Protein AF-0000000066162090 (afdb_homodimer)

Secondary structure (DSSP, 8-state):
--EEEEEEEE-EESS--SS-PSSEEEEE-TT--EEEE---TTHHHHHHHTT--GGG-SEEE---S-HHHHTTHHHHHHHHHHTT---EEE--GGGHHHHHTTT-EEESEEEETTEEEEEEE-B-SS--EEEEEEEE--PPB-GGGSTT--HHHHHHHHTT--EEETTEEE-HHHHB-TT--SEEEEEE--S-B--HHHHHHH---SEEEEE--B-SSS-HHHHHHTT--BHHHHHHHHHHTT-SEEEEE-EETTSSSSHHHHHHHHT--SSPEEE-PPTT-EEEEE-/--EEEEEEEE-EESS--SS-PSSEEEEE-TT--EEEE---TTHHHHHHHTT--GGG-SEEE---S-HHHHTTHHHHHHHHHHTT---EEE--GGGHHHHHTTT-EEESEEEETTEEEEEEE-B-SS--EEEEEEEE--PPB-GGGSTT--HHHHHHHHTT--EEETTEEE-HHHHB-TT--SEEEEEE--S-B--HHHHHHH---SEEEEE--B-SSS-HHHHHHTT--BHHHHHHHHHHTT-SEEEEE-EETTSSSSHHHHHHHHT--SSPEEE-PPTT-EEEEE-

Structure (mmCIF, N/CA/C/O backbone):
data_AF-0000000066162090-model_v1
#
loop_
_entity.id
_entity.type
_entity.pdbx_description
1 polymer 'Ribonuclease Z'
#
loop_
_atom_site.group_PDB
_atom_site.id
_atom_site.type_symbol
_atom_site.label_atom_id
_atom_site.label_alt_id
_atom_site.label_comp_id
_atom_site.label_asym_id
_atom_site.label_entity_id
_atom_site.label_seq_id
_atom_site.pdbx_PDB_ins_code
_atom_site.Cartn_x
_atom_site.Cartn_y
_atom_site.Cartn_z
_atom_site.occupancy
_atom_site.B_iso_or_equiv
_atom_site.auth_seq_id
_atom_site.auth_comp_id
_atom_site.auth_asym_id
_atom_site.auth_atom_id
_atom_site.pdbx_PDB_model_num
ATOM 1 N N . MET A 1 1 ? -6.051 -25.141 -25.906 1 75.25 1 MET A N 1
ATOM 2 C CA . MET A 1 1 ? -5.031 -25.297 -24.875 1 75.25 1 MET A CA 1
ATOM 3 C C . MET A 1 1 ? -5.281 -24.328 -23.719 1 75.25 1 MET A C 1
ATOM 5 O O . MET A 1 1 ? -5.699 -23.188 -23.953 1 75.25 1 MET A O 1
ATOM 9 N N . PRO A 1 2 ? -5.156 -24.844 -22.453 1 90.06 2 PRO A N 1
ATOM 10 C CA . PRO A 1 2 ? -5.477 -23.984 -21.312 1 90.06 2 PRO A CA 1
ATOM 11 C C . PRO A 1 2 ? -4.52 -22.797 -21.172 1 90.06 2 PRO A C 1
ATOM 13 O O . PRO A 1 2 ? -3.326 -22.938 -21.453 1 90.06 2 PRO A O 1
ATOM 16 N N . ILE A 1 3 ? -5.066 -21.641 -20.984 1 94.44 3 ILE A N 1
ATOM 17 C CA . ILE A 1 3 ? -4.266 -20.438 -20.844 1 94.44 3 ILE A CA 1
ATOM 18 C C . ILE A 1 3 ? -4.371 -19.906 -19.406 1 94.44 3 ILE A C 1
ATOM 20 O O . ILE A 1 3 ? -5.457 -19.891 -18.828 1 94.44 3 ILE A O 1
ATOM 24 N N . VAL A 1 4 ? -3.244 -19.562 -18.891 1 97.75 4 VAL A N 1
ATOM 25 C CA . VAL A 1 4 ? -3.186 -18.891 -17.594 1 97.75 4 VAL A CA 1
ATOM 26 C C . VAL A 1 4 ? -2.785 -17.438 -17.766 1 97.75 4 VAL A C 1
ATOM 28 O O . VAL A 1 4 ? -1.873 -17.125 -18.547 1 97.75 4 VAL A O 1
ATOM 31 N N . LYS A 1 5 ? -3.555 -16.578 -17.141 1 98.56 5 LYS A N 1
ATOM 32 C CA . LYS A 1 5 ? -3.24 -15.148 -17.141 1 98.56 5 LYS A CA 1
ATOM 33 C C . LYS A 1 5 ? -2.471 -14.758 -15.883 1 98.56 5 LYS A C 1
ATOM 35 O O . LYS A 1 5 ? -2.91 -15.031 -14.766 1 98.56 5 LYS A O 1
ATOM 40 N N . LEU A 1 6 ? -1.323 -14.172 -16.078 1 98.75 6 LEU A N 1
ATOM 41 C CA . LEU A 1 6 ? -0.523 -13.617 -14.992 1 98.75 6 LEU A CA 1
ATOM 42 C C . LEU A 1 6 ? -0.401 -12.109 -15.117 1 98.75 6 LEU A C 1
ATOM 44 O O . LEU A 1 6 ? -0.06 -11.594 -16.188 1 98.75 6 LEU A O 1
ATOM 48 N N . VAL A 1 7 ? -0.726 -11.414 -14.086 1 98.88 7 VAL A N 1
ATOM 49 C CA . VAL A 1 7 ? -0.478 -9.977 -14.031 1 98.88 7 VAL A CA 1
ATOM 50 C C . VAL A 1 7 ? 0.531 -9.672 -12.922 1 98.88 7 VAL A C 1
ATOM 52 O O . VAL A 1 7 ? 0.305 -10.008 -11.758 1 98.88 7 VAL A O 1
ATOM 55 N N . ILE A 1 8 ? 1.612 -9.023 -13.328 1 98.88 8 ILE A N 1
ATOM 56 C CA . ILE A 1 8 ? 2.654 -8.68 -12.375 1 98.88 8 ILE A CA 1
ATOM 57 C C . ILE A 1 8 ? 2.291 -7.371 -11.672 1 98.88 8 ILE A C 1
ATOM 59 O O . ILE A 1 8 ? 2.496 -6.285 -12.219 1 98.88 8 ILE A O 1
ATOM 63 N N . LEU A 1 9 ? 1.844 -7.477 -10.445 1 98.75 9 LEU A N 1
ATOM 64 C CA . LEU A 1 9 ? 1.397 -6.301 -9.711 1 98.75 9 LEU A CA 1
ATOM 65 C C . LEU A 1 9 ? 2.572 -5.609 -9.023 1 98.75 9 LEU A C 1
ATOM 67 O O . LEU A 1 9 ? 2.539 -4.398 -8.797 1 98.75 9 LEU A O 1
ATOM 71 N N 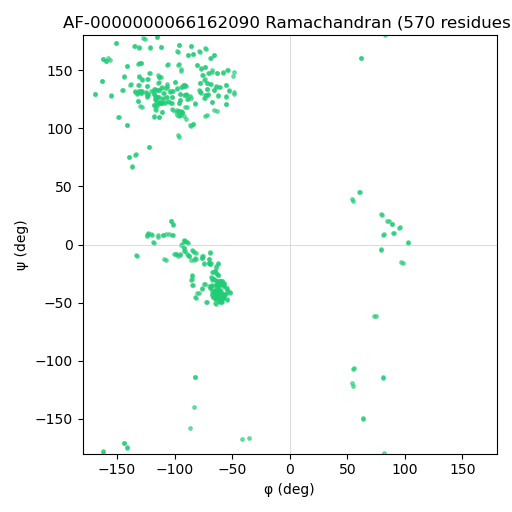. GLY A 1 10 ? 3.51 -6.348 -8.672 1 98.62 10 GLY A N 1
ATOM 72 C CA . GLY A 1 10 ? 4.758 -5.875 -8.094 1 98.62 10 GLY A CA 1
ATOM 73 C C . GLY A 1 10 ? 5.914 -6.832 -8.305 1 98.62 10 GLY A C 1
ATOM 74 O O . GLY A 1 10 ? 5.816 -8.016 -7.98 1 98.62 10 GLY A O 1
ATOM 75 N N . SER A 1 11 ? 7.02 -6.328 -8.82 1 98.44 11 SER A N 1
ATOM 76 C CA . SER A 1 11 ? 8.141 -7.184 -9.195 1 98.44 11 SER A CA 1
ATOM 77 C C . SER A 1 11 ? 9.391 -6.836 -8.398 1 98.44 11 SER A C 1
ATOM 79 O O . SER A 1 11 ? 10.461 -7.391 -8.641 1 98.44 11 SER A O 1
ATOM 81 N N . GLY A 1 12 ? 9.25 -5.859 -7.48 1 97.56 12 GLY A N 1
ATOM 82 C CA . GLY A 1 12 ? 10.383 -5.441 -6.68 1 97.56 12 GLY A CA 1
ATOM 83 C C . GLY A 1 12 ? 10.547 -6.246 -5.406 1 97.56 12 GLY A C 1
ATOM 84 O O . GLY A 1 12 ? 9.617 -6.93 -4.973 1 97.56 12 GLY A O 1
ATOM 85 N N . GLY A 1 13 ? 11.734 -6.137 -4.844 1 96.19 13 GLY A N 1
ATOM 86 C CA . GLY A 1 13 ? 11.984 -6.828 -3.59 1 96.19 13 GLY A CA 1
ATOM 87 C C . GLY A 1 13 ? 12.555 -5.926 -2.512 1 96.19 13 GLY A C 1
ATOM 88 O O . GLY A 1 13 ? 13.328 -5.012 -2.805 1 96.19 13 GLY A O 1
ATOM 89 N N . ALA A 1 14 ? 12.156 -6.105 -1.326 1 92.5 14 ALA A N 1
ATOM 90 C CA . A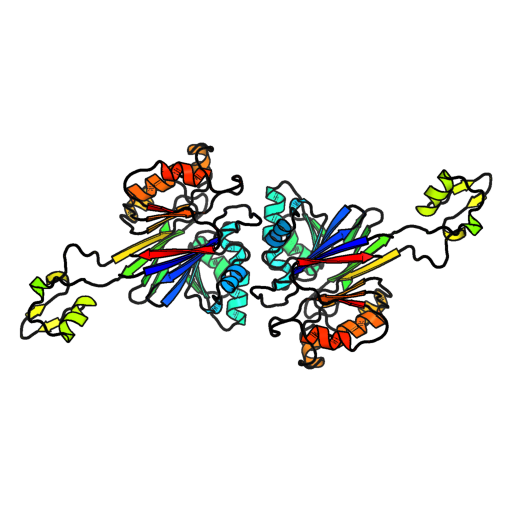LA A 1 14 ? 12.719 -5.562 -0.092 1 92.5 14 ALA A CA 1
ATOM 91 C C . ALA A 1 14 ? 12.375 -4.082 0.06 1 92.5 14 ALA A C 1
ATOM 93 O O . ALA A 1 14 ? 11.656 -3.697 0.981 1 92.5 14 ALA A O 1
ATOM 94 N N . VAL A 1 15 ? 12.836 -3.281 -0.876 1 93.25 15 VAL A N 1
ATOM 95 C CA . VAL A 1 15 ? 12.648 -1.836 -0.805 1 93.25 15 VAL A CA 1
ATOM 96 C C . VAL A 1 15 ? 11.797 -1.365 -1.981 1 93.25 15 VAL A C 1
ATOM 98 O O . VAL A 1 15 ? 12.109 -1.662 -3.139 1 93.25 15 VAL A O 1
ATOM 101 N N . PRO A 1 16 ? 10.758 -0.637 -1.649 1 94.12 16 PRO A N 1
ATOM 102 C CA . PRO A 1 16 ? 9.891 -0.168 -2.732 1 94.12 16 PRO A CA 1
ATOM 103 C C . PRO A 1 16 ? 10.523 0.958 -3.549 1 94.12 16 PRO A C 1
ATOM 105 O O . PRO A 1 16 ? 11.383 1.684 -3.043 1 94.12 16 PRO A O 1
ATOM 108 N N . LYS A 1 17 ? 10.117 1.048 -4.777 1 94.38 17 LYS A N 1
ATOM 109 C CA . LYS A 1 17 ? 10.414 2.16 -5.676 1 94.38 17 LYS A CA 1
ATOM 110 C C . LYS A 1 17 ? 9.133 2.818 -6.176 1 94.38 17 LYS A C 1
ATOM 112 O O . LYS A 1 17 ? 8.039 2.262 -6.023 1 94.38 17 LYS A O 1
ATOM 117 N N . ALA A 1 18 ? 9.273 3.93 -6.801 1 92.75 18 ALA A N 1
ATOM 118 C CA . ALA A 1 18 ? 8.125 4.676 -7.305 1 92.75 18 ALA A CA 1
ATOM 119 C C . ALA A 1 18 ? 7.398 3.893 -8.398 1 92.75 18 ALA A C 1
ATOM 121 O O . ALA A 1 18 ? 6.176 3.984 -8.531 1 92.75 18 ALA A O 1
ATOM 122 N N . ASP A 1 19 ? 8.133 3.115 -9.109 1 93.56 19 ASP A N 1
ATOM 123 C CA . ASP A 1 19 ? 7.547 2.461 -10.273 1 93.56 19 ASP A CA 1
ATOM 124 C C . ASP A 1 19 ? 7.684 0.943 -10.18 1 93.56 19 ASP A C 1
ATOM 126 O O . ASP A 1 19 ? 7.449 0.23 -11.156 1 93.56 19 ASP A O 1
ATOM 130 N N . ARG A 1 20 ? 8.078 0.425 -9.109 1 96.69 20 ARG A N 1
ATOM 131 C CA . ARG A 1 20 ? 8.258 -1.004 -8.875 1 96.69 20 ARG A CA 1
ATOM 132 C C . ARG A 1 20 ? 7.812 -1.386 -7.465 1 96.69 20 ARG A C 1
ATOM 134 O O . ARG A 1 20 ? 8.555 -1.206 -6.5 1 96.69 20 ARG A O 1
ATOM 141 N N . MET A 1 21 ? 6.699 -1.941 -7.375 1 97.69 21 MET A N 1
ATOM 142 C CA . MET A 1 21 ? 6.086 -2.244 -6.082 1 97.69 21 MET A CA 1
ATOM 143 C C . MET A 1 21 ? 6.574 -3.59 -5.555 1 97.69 21 MET A C 1
ATOM 145 O O . MET A 1 21 ? 7.32 -4.297 -6.234 1 97.69 21 MET A O 1
ATOM 149 N N . LEU A 1 22 ? 6.25 -3.85 -4.379 1 98.19 22 LEU A N 1
ATOM 150 C CA . LEU A 1 22 ? 6.684 -5.059 -3.689 1 98.19 22 LEU A CA 1
ATOM 151 C C . LEU A 1 22 ? 5.949 -6.285 -4.223 1 98.19 22 LEU A C 1
ATOM 153 O O . LEU A 1 22 ? 4.992 -6.156 -4.988 1 98.19 22 LEU A O 1
ATOM 157 N N . PRO A 1 23 ? 6.379 -7.438 -3.877 1 98.69 23 PRO A N 1
ATOM 158 C CA . PRO A 1 23 ? 5.973 -8.656 -4.586 1 98.69 23 PRO A CA 1
ATOM 159 C C . PRO A 1 23 ? 4.469 -8.914 -4.504 1 98.69 23 PRO A C 1
ATOM 161 O O . PRO A 1 23 ? 3.904 -8.945 -3.406 1 98.69 23 PRO A O 1
ATOM 164 N N . ALA A 1 24 ? 3.893 -9.117 -5.625 1 98.88 24 ALA A N 1
ATOM 165 C CA . ALA A 1 24 ? 2.508 -9.547 -5.793 1 98.88 24 ALA A CA 1
ATOM 166 C C . ALA A 1 24 ? 2.225 -9.945 -7.238 1 98.88 24 ALA A C 1
ATOM 168 O O . ALA A 1 24 ? 2.492 -9.172 -8.164 1 98.88 24 ALA A O 1
ATOM 169 N N . ILE A 1 25 ? 1.651 -11.117 -7.488 1 98.94 25 ILE A N 1
ATOM 170 C CA . ILE A 1 25 ? 1.291 -11.586 -8.82 1 98.94 25 ILE A CA 1
ATOM 171 C C . ILE A 1 25 ? -0.144 -12.109 -8.812 1 98.94 25 ILE A C 1
ATOM 173 O O . ILE A 1 25 ? -0.498 -12.953 -7.988 1 98.94 25 ILE A O 1
ATOM 177 N N . TYR A 1 26 ? -0.945 -11.57 -9.641 1 98.94 26 TYR A N 1
ATOM 178 C CA . TYR A 1 26 ? -2.312 -12.039 -9.82 1 98.94 26 TYR A CA 1
ATOM 179 C C . TYR A 1 26 ? -2.377 -13.133 -10.883 1 98.94 26 TYR A C 1
ATOM 181 O O . TYR A 1 26 ? -1.859 -12.969 -11.992 1 98.94 26 TYR A O 1
ATOM 189 N N . LEU A 1 27 ? -2.918 -14.266 -10.547 1 98.88 27 LEU A N 1
ATOM 190 C CA . LEU A 1 27 ? -3.076 -15.406 -11.453 1 98.88 27 LEU A CA 1
ATOM 191 C C . LEU A 1 27 ? -4.551 -15.742 -11.648 1 98.88 27 LEU A C 1
ATOM 193 O O . LEU A 1 27 ? -5.301 -15.859 -10.672 1 98.88 27 LEU A O 1
ATOM 197 N N . GLU A 1 28 ? -4.93 -15.852 -12.82 1 98.56 28 GLU A N 1
ATOM 198 C CA . GLU A 1 28 ? -6.27 -16.281 -13.211 1 98.56 28 GLU A CA 1
ATOM 199 C C . GLU A 1 28 ? -6.211 -17.422 -14.227 1 98.56 28 GLU A C 1
ATOM 201 O O . GLU A 1 28 ? -5.461 -17.344 -15.203 1 98.56 28 GLU A O 1
ATOM 206 N N . ASP A 1 29 ? -6.977 -18.438 -13.969 1 97.81 29 ASP A N 1
ATOM 207 C CA . ASP A 1 29 ? -6.945 -19.547 -14.914 1 97.81 29 ASP A CA 1
ATOM 208 C C . ASP A 1 29 ? -8.297 -19.719 -15.609 1 97.81 29 ASP A C 1
ATOM 210 O O . ASP A 1 29 ? -9.219 -18.938 -15.375 1 97.81 29 ASP A O 1
ATOM 214 N N . TRP A 1 30 ? -8.375 -20.688 -16.531 1 95.31 30 TRP A N 1
ATOM 215 C CA . TRP A 1 30 ? -9.555 -20.891 -17.359 1 95.31 30 TRP A CA 1
ATOM 216 C C . TRP A 1 30 ? -10.672 -21.562 -16.562 1 95.31 30 TRP A C 1
ATOM 218 O O . TRP A 1 30 ? -11.82 -21.609 -17.016 1 95.31 30 TRP A O 1
ATOM 228 N N . LEU A 1 31 ? -10.352 -22.047 -15.414 1 95.5 31 LEU A N 1
ATOM 229 C CA . LEU A 1 31 ? -11.336 -22.703 -14.57 1 95.5 31 LEU A CA 1
ATOM 230 C C . LEU A 1 31 ? -12.031 -21.703 -13.656 1 95.5 31 LEU A C 1
ATOM 232 O O . LEU A 1 31 ? -12.945 -22.062 -12.914 1 95.5 31 LEU A O 1
ATOM 236 N N . GLY A 1 32 ? -11.539 -20.422 -13.617 1 95.75 32 GLY A N 1
ATOM 237 C CA . GLY A 1 32 ? -12.172 -19.375 -12.828 1 95.75 32 GLY A CA 1
ATOM 238 C C . GLY A 1 32 ? -11.453 -19.078 -11.531 1 95.75 32 GLY A C 1
ATOM 239 O O . GLY A 1 32 ? -11.898 -18.25 -10.742 1 95.75 32 GLY A O 1
ATOM 240 N N . HIS A 1 33 ? -10.359 -19.766 -11.281 1 97.31 33 HIS A N 1
ATOM 241 C CA . HIS A 1 33 ? -9.594 -19.469 -10.078 1 97.31 33 HIS A CA 1
ATOM 242 C C . HIS A 1 33 ? -8.875 -18.141 -10.188 1 97.31 33 HIS A C 1
ATOM 244 O O . HIS A 1 33 ? -8.305 -17.828 -11.242 1 97.31 33 HIS A O 1
ATOM 250 N N . ARG A 1 34 ? -8.969 -17.375 -9.164 1 98.06 34 ARG A N 1
ATOM 251 C CA . ARG A 1 34 ? -8.242 -16.125 -9 1 98.06 34 ARG A CA 1
ATOM 252 C C . ARG A 1 34 ? -7.32 -16.188 -7.789 1 98.06 34 ARG A C 1
ATOM 254 O O . ARG A 1 34 ? -7.785 -16.156 -6.648 1 98.06 34 ARG A O 1
ATOM 261 N N . VAL A 1 35 ? -6.043 -16.219 -8.062 1 98.81 35 VAL A N 1
ATOM 262 C CA . VAL A 1 35 ? -5.062 -16.438 -7.004 1 98.81 35 VAL A CA 1
ATOM 263 C C . VAL A 1 35 ? -4.109 -15.25 -6.93 1 98.81 35 VAL A C 1
ATOM 265 O O . VAL A 1 35 ? -3.652 -14.75 -7.957 1 98.81 35 VAL A O 1
ATOM 268 N N . LEU A 1 36 ? -3.912 -14.797 -5.762 1 98.94 36 LEU A N 1
ATOM 269 C CA . LEU A 1 36 ? -2.867 -13.805 -5.531 1 98.94 36 LEU A CA 1
ATOM 270 C C . LEU A 1 36 ? -1.639 -14.445 -4.895 1 98.94 36 LEU A C 1
ATOM 272 O O . LEU A 1 36 ? -1.743 -15.094 -3.852 1 98.94 36 LEU A O 1
ATOM 276 N N . LEU A 1 37 ? -0.521 -14.32 -5.57 1 98.94 37 LEU A N 1
ATOM 277 C CA . LEU A 1 37 ? 0.75 -14.812 -5.051 1 98.94 37 LEU A CA 1
ATOM 278 C C . LEU A 1 37 ? 1.516 -13.703 -4.34 1 98.94 37 LEU A C 1
ATOM 280 O O . LEU A 1 37 ? 1.972 -12.75 -4.98 1 98.94 37 LEU A O 1
ATOM 284 N N . ASP A 1 38 ? 1.647 -13.812 -3.018 1 98.88 38 ASP A N 1
ATOM 285 C CA . ASP A 1 38 ? 2.184 -12.805 -2.104 1 98.88 38 ASP A CA 1
ATOM 286 C C . ASP A 1 38 ? 1.334 -11.539 -2.121 1 98.88 38 ASP A C 1
ATOM 288 O O . ASP A 1 38 ? 0.506 -11.352 -3.016 1 98.88 38 ASP A O 1
ATOM 292 N N . ALA A 1 39 ? 1.501 -10.797 -1.083 1 98.56 39 ALA A N 1
ATOM 293 C CA . ALA A 1 39 ? 0.696 -9.594 -0.876 1 98.56 39 ALA A CA 1
ATOM 294 C C . ALA A 1 39 ? 1.547 -8.453 -0.329 1 98.56 39 ALA A C 1
ATOM 296 O O . ALA A 1 39 ? 1.417 -8.078 0.839 1 98.56 39 ALA A O 1
ATOM 297 N N . GLY A 1 40 ? 2.322 -7.895 -1.215 1 98.31 40 GLY A N 1
ATOM 298 C CA . GLY A 1 40 ? 3.092 -6.727 -0.813 1 98.31 40 GLY A CA 1
ATOM 299 C C . GLY A 1 40 ? 2.227 -5.527 -0.479 1 98.31 40 GLY A C 1
ATOM 300 O O . GLY A 1 40 ? 1.061 -5.465 -0.876 1 98.31 40 GLY A O 1
ATOM 301 N N . GLU A 1 41 ? 2.793 -4.625 0.181 1 97.94 41 GLU A N 1
ATOM 302 C CA . GLU A 1 41 ? 2.078 -3.432 0.624 1 97.94 41 GLU A CA 1
ATOM 303 C C . GLU A 1 41 ? 1.372 -2.746 -0.542 1 97.94 41 GLU A C 1
ATOM 305 O O . GLU A 1 41 ? 1.969 -2.539 -1.602 1 97.94 41 GLU A O 1
ATOM 310 N N . GLY A 1 42 ? 0.047 -2.385 -0.328 1 97.31 42 GLY A N 1
ATOM 311 C CA . GLY A 1 42 ? -0.692 -1.616 -1.316 1 97.31 42 GLY A CA 1
ATOM 312 C C . GLY A 1 42 ? -1.242 -2.467 -2.445 1 97.31 42 GLY A C 1
ATOM 313 O O . GLY A 1 42 ? -1.784 -1.941 -3.42 1 97.31 42 GLY A O 1
ATOM 314 N N . VAL A 1 43 ? -1.15 -3.758 -2.322 1 98.06 43 VAL A N 1
ATOM 315 C CA . VAL A 1 43 ? -1.501 -4.648 -3.424 1 98.06 43 VAL A CA 1
ATOM 316 C C . VAL A 1 43 ? -2.984 -4.5 -3.754 1 98.06 43 VAL A C 1
ATOM 318 O O . VAL A 1 43 ? -3.391 -4.676 -4.906 1 98.06 43 VAL A O 1
ATOM 321 N N . GLN A 1 44 ? -3.799 -4.195 -2.777 1 97.69 44 GLN A N 1
ATOM 322 C CA . GLN A 1 44 ? -5.227 -4.094 -3.062 1 97.69 44 GLN A CA 1
ATOM 323 C C . GLN A 1 44 ? -5.512 -2.973 -4.055 1 97.69 44 GLN A C 1
ATOM 325 O O . GLN A 1 44 ? -6.422 -3.082 -4.879 1 97.69 44 GLN A O 1
ATOM 330 N N . TYR A 1 45 ? -4.738 -1.871 -4 1 97.25 45 TYR A N 1
ATOM 331 C CA . TYR A 1 45 ? -4.906 -0.813 -4.992 1 97.25 45 TYR A CA 1
ATOM 332 C C . TYR A 1 45 ? -4.578 -1.32 -6.391 1 97.25 45 TYR A C 1
ATOM 334 O O . TYR A 1 45 ? -5.273 -0.993 -7.355 1 97.25 45 TYR A O 1
ATOM 342 N N . ARG A 1 46 ? -3.475 -2.141 -6.477 1 97.69 46 ARG A N 1
ATOM 343 C CA . ARG A 1 46 ? -3.061 -2.699 -7.762 1 97.69 46 ARG A CA 1
ATOM 344 C C . ARG A 1 46 ? -4.145 -3.607 -8.336 1 97.69 46 ARG A C 1
ATOM 346 O O . ARG A 1 46 ? -4.406 -3.58 -9.539 1 97.69 46 ARG A O 1
ATOM 353 N N . LEU A 1 47 ? -4.742 -4.391 -7.48 1 98.44 47 LEU A N 1
ATOM 354 C CA . LEU A 1 47 ? -5.852 -5.238 -7.902 1 98.44 47 LEU A CA 1
ATOM 355 C C . LEU A 1 47 ? -6.996 -4.395 -8.461 1 98.44 47 LEU A C 1
ATOM 357 O O . LEU A 1 47 ? -7.496 -4.668 -9.555 1 98.44 47 LEU A O 1
ATOM 361 N N . LEU A 1 48 ? -7.371 -3.389 -7.742 1 97.5 48 LEU A N 1
ATOM 362 C CA . LEU A 1 48 ? -8.469 -2.529 -8.156 1 97.5 48 LEU A CA 1
ATOM 363 C C . LEU A 1 48 ? -8.148 -1.837 -9.477 1 97.5 48 LEU A C 1
ATOM 365 O O . LEU A 1 48 ? -9.031 -1.658 -10.32 1 97.5 48 LEU A O 1
ATOM 369 N N . GLN A 1 49 ? -6.934 -1.476 -9.633 1 97.5 49 GLN A N 1
ATOM 370 C CA . GLN A 1 49 ? -6.5 -0.751 -10.82 1 97.5 49 GLN A CA 1
ATOM 371 C C . GLN A 1 49 ? -6.594 -1.631 -12.062 1 97.5 49 GLN A C 1
ATOM 373 O O . GLN A 1 49 ? -6.723 -1.123 -13.18 1 97.5 49 GLN A O 1
ATOM 378 N N . ILE A 1 50 ? -6.555 -2.953 -11.906 1 97.94 50 ILE A N 1
ATOM 379 C CA . ILE A 1 50 ? -6.715 -3.836 -13.055 1 97.94 50 ILE A CA 1
ATOM 380 C C . ILE A 1 50 ? -8.133 -4.398 -13.078 1 97.94 50 ILE A C 1
ATOM 382 O O . ILE A 1 50 ? -8.406 -5.375 -13.781 1 97.94 50 ILE A O 1
ATOM 386 N N . GLY A 1 51 ? -8.961 -3.906 -12.242 1 97.31 51 GLY A N 1
ATOM 387 C CA . GLY A 1 51 ? -10.383 -4.23 -12.281 1 97.31 51 GLY A CA 1
ATOM 388 C C . GLY A 1 51 ? -10.734 -5.465 -11.469 1 97.31 51 GLY A C 1
ATOM 389 O O . GLY A 1 51 ? -11.758 -6.098 -11.711 1 97.31 51 GLY A O 1
ATOM 390 N N . ILE A 1 52 ? -9.891 -5.867 -10.594 1 97.62 52 ILE A N 1
ATOM 391 C CA . ILE A 1 52 ? -10.133 -7.055 -9.781 1 97.62 52 ILE A CA 1
ATOM 392 C C . ILE A 1 52 ? -10.508 -6.645 -8.359 1 97.62 52 ILE A C 1
ATOM 394 O O . ILE A 1 52 ? -9.75 -5.945 -7.688 1 97.62 52 ILE A O 1
ATOM 398 N N . SER A 1 53 ? -11.625 -7.059 -7.891 1 96.25 53 SER A N 1
ATOM 399 C CA . SER A 1 53 ? -12.039 -6.82 -6.512 1 96.25 53 SER A CA 1
ATOM 400 C C . SER A 1 53 ? -11.344 -7.773 -5.551 1 96.25 53 SER A C 1
ATOM 402 O O . SER A 1 53 ? -11.219 -8.969 -5.828 1 96.25 53 SER A O 1
ATOM 404 N N . PRO A 1 54 ? -10.938 -7.254 -4.438 1 95.69 54 PRO A N 1
ATOM 405 C CA . PRO A 1 54 ? -10.328 -8.133 -3.434 1 95.69 54 PRO A CA 1
ATOM 406 C C . PRO A 1 54 ? -11.25 -9.281 -3.025 1 95.69 54 PRO A C 1
ATOM 408 O O . PRO A 1 54 ? -10.773 -10.398 -2.783 1 95.69 54 PRO A O 1
ATOM 411 N N . SER A 1 55 ? -12.523 -9.055 -3.002 1 95.06 55 SER A N 1
ATOM 412 C CA . SER A 1 55 ? -13.484 -10.07 -2.555 1 95.06 55 SER A CA 1
ATOM 413 C C . SER A 1 55 ? -13.688 -11.141 -3.617 1 95.06 55 SER A C 1
ATOM 415 O O . SER A 1 55 ? -14.266 -12.195 -3.342 1 95.06 55 SER A O 1
ATOM 417 N N . SER A 1 56 ? -13.172 -10.938 -4.805 1 96.69 56 SER A N 1
ATOM 418 C CA . SER A 1 56 ? -13.367 -11.891 -5.895 1 96.69 56 SER A CA 1
ATOM 419 C C . SER A 1 56 ? -12.25 -12.922 -5.938 1 96.69 56 SER A C 1
ATOM 421 O O . SER A 1 56 ? -12.32 -13.891 -6.699 1 96.69 56 SER A O 1
ATOM 423 N N . LEU A 1 57 ? -11.234 -12.75 -5.102 1 97.38 57 LEU A N 1
ATOM 424 C CA . LEU A 1 57 ? -10.109 -13.68 -5.078 1 97.38 57 LEU A CA 1
ATOM 425 C C . LEU A 1 57 ? -10.539 -15.039 -4.535 1 97.38 57 LEU A C 1
ATOM 427 O O . LEU A 1 57 ? -11.305 -15.117 -3.57 1 97.38 57 LEU A O 1
ATOM 431 N N . THR A 1 58 ? -10.055 -16.094 -5.176 1 95.25 58 THR A N 1
ATOM 432 C CA . THR A 1 58 ? -10.242 -17.438 -4.648 1 95.25 58 THR A CA 1
ATOM 433 C C . THR A 1 58 ? -9.359 -17.672 -3.422 1 95.25 58 THR A C 1
ATOM 435 O O . THR A 1 58 ? -9.82 -18.219 -2.416 1 95.25 58 THR A O 1
ATOM 438 N N . LEU A 1 59 ? -8.156 -17.359 -3.543 1 96.5 59 LEU A N 1
ATOM 439 C CA . LEU A 1 59 ? -7.238 -17.516 -2.42 1 96.5 59 LEU A CA 1
ATOM 440 C C . LEU A 1 59 ? -6.027 -16.609 -2.578 1 96.5 59 LEU A C 1
ATOM 442 O O . LEU A 1 59 ? -5.785 -16.078 -3.662 1 96.5 59 LEU A O 1
ATOM 446 N N . ILE A 1 60 ? -5.359 -16.359 -1.523 1 98.44 60 ILE A N 1
ATOM 447 C CA . ILE A 1 60 ? -4.062 -15.68 -1.456 1 98.44 60 ILE A CA 1
ATOM 448 C C . ILE A 1 60 ? -3.004 -16.656 -0.949 1 98.44 60 ILE A C 1
ATOM 450 O O . ILE A 1 60 ? -3.209 -17.344 0.06 1 98.44 60 ILE A O 1
ATOM 454 N N . ALA A 1 61 ? -1.95 -16.781 -1.662 1 98.88 61 ALA A N 1
ATOM 455 C CA . ALA A 1 61 ? -0.851 -17.641 -1.229 1 98.88 61 ALA A CA 1
ATOM 456 C C . ALA A 1 61 ? 0.394 -16.828 -0.909 1 98.88 61 ALA A C 1
ATOM 458 O O . ALA A 1 61 ? 1.05 -16.297 -1.812 1 98.88 61 ALA A O 1
ATOM 459 N N . VAL A 1 62 ? 0.75 -16.734 0.354 1 98.69 62 VAL A N 1
ATOM 460 C CA . VAL A 1 62 ? 1.92 -15.961 0.757 1 98.69 62 VAL A CA 1
ATOM 461 C C . VAL A 1 62 ? 3.102 -16.891 0.999 1 98.69 62 VAL A C 1
ATOM 463 O O . VAL A 1 62 ? 2.938 -17.984 1.569 1 98.69 62 VAL A O 1
ATOM 466 N N . THR A 1 63 ? 4.234 -16.453 0.578 1 98.81 63 THR A N 1
ATOM 467 C CA . THR A 1 63 ? 5.395 -17.328 0.589 1 98.81 63 THR A CA 1
ATOM 468 C C . THR A 1 63 ? 6.031 -17.375 1.976 1 98.81 63 THR A C 1
ATOM 470 O O . THR A 1 63 ? 6.43 -18.438 2.449 1 98.81 63 THR A O 1
ATOM 473 N N . HIS A 1 64 ? 6.207 -16.203 2.588 1 98.56 64 HIS A N 1
ATOM 474 C CA . HIS A 1 64 ? 6.848 -16.141 3.896 1 98.56 64 HIS A CA 1
ATOM 475 C C . HIS A 1 64 ? 6.562 -14.82 4.594 1 98.56 64 HIS A C 1
ATOM 477 O O . HIS A 1 64 ? 5.855 -13.969 4.055 1 98.56 64 HIS A O 1
ATOM 483 N N . MET A 1 65 ? 7.109 -14.641 5.742 1 97.5 65 MET A N 1
ATOM 484 C CA . MET A 1 65 ? 6.625 -13.617 6.66 1 97.5 65 MET A CA 1
ATOM 485 C C . MET A 1 65 ? 7.379 -12.305 6.461 1 97.5 65 MET A C 1
ATOM 487 O O . MET A 1 65 ? 7.062 -11.297 7.094 1 97.5 65 MET A O 1
ATOM 491 N N . HIS A 1 66 ? 8.375 -12.227 5.578 1 97.56 66 HIS A N 1
ATOM 492 C CA . HIS A 1 66 ? 9.055 -10.953 5.383 1 97.56 66 HIS A CA 1
ATOM 493 C C . HIS A 1 66 ? 8.078 -9.867 4.953 1 97.56 66 HIS A C 1
ATOM 495 O O . HIS A 1 66 ? 7.152 -10.125 4.184 1 97.56 66 HIS A O 1
ATOM 501 N N . GLU A 1 67 ? 8.336 -8.703 5.332 1 96.5 67 GLU A N 1
ATOM 502 C CA . GLU A 1 67 ? 7.43 -7.562 5.254 1 96.5 67 GLU A CA 1
ATOM 503 C C . GLU A 1 67 ? 7.051 -7.254 3.809 1 96.5 67 GLU A C 1
ATOM 505 O O . GLU A 1 67 ? 5.898 -6.934 3.518 1 96.5 67 GLU A O 1
ATOM 510 N N . ASP A 1 68 ? 8 -7.328 2.918 1 97.5 68 ASP A N 1
ATOM 511 C CA . ASP A 1 68 ? 7.727 -6.957 1.535 1 97.5 68 ASP A CA 1
ATOM 512 C C . ASP A 1 68 ? 6.797 -7.973 0.869 1 97.5 68 ASP A C 1
ATOM 514 O O . ASP A 1 68 ? 6.266 -7.715 -0.213 1 97.5 68 ASP A O 1
ATOM 518 N N . HIS A 1 69 ? 6.5 -9.055 1.52 1 98.56 69 HIS A N 1
ATOM 519 C CA . HIS A 1 69 ? 5.621 -10.07 0.95 1 98.56 69 HIS A CA 1
ATOM 520 C C . HIS A 1 69 ? 4.262 -10.07 1.641 1 98.56 69 HIS A C 1
ATOM 522 O O . HIS A 1 69 ? 3.309 -10.672 1.141 1 98.56 69 HIS A O 1
ATOM 528 N N . ILE A 1 70 ? 4.121 -9.383 2.803 1 97.69 70 ILE A N 1
ATOM 529 C CA . ILE A 1 70 ? 2.92 -9.68 3.578 1 97.69 70 ILE A CA 1
ATOM 530 C C . ILE A 1 70 ? 2.256 -8.375 4.012 1 97.69 70 ILE A C 1
ATOM 532 O O . ILE A 1 70 ? 1.123 -8.375 4.5 1 97.69 70 ILE A O 1
ATOM 536 N N . LEU A 1 71 ? 2.828 -7.254 3.873 1 97.5 71 LEU A N 1
ATOM 537 C CA . LEU A 1 71 ? 2.338 -6.023 4.484 1 97.5 71 LEU A CA 1
ATOM 538 C C . LEU A 1 71 ? 1.046 -5.562 3.82 1 97.5 71 LEU A C 1
ATOM 540 O O . LEU A 1 71 ? 0.346 -4.695 4.348 1 97.5 71 LEU A O 1
ATOM 544 N N . GLY A 1 72 ? 0.745 -6.051 2.717 1 97.88 72 GLY A N 1
ATOM 545 C CA . GLY A 1 72 ? -0.521 -5.727 2.082 1 97.88 72 GLY A CA 1
ATOM 546 C C . GLY A 1 72 ? -1.656 -6.637 2.512 1 97.88 72 GLY A C 1
ATOM 547 O O . GLY A 1 72 ? -2.822 -6.371 2.209 1 97.88 72 GLY A O 1
ATOM 548 N N . LEU A 1 73 ? -1.376 -7.691 3.209 1 97.38 73 LEU A N 1
ATOM 549 C CA . LEU A 1 73 ? -2.346 -8.734 3.518 1 97.38 73 LEU A CA 1
ATOM 550 C C . LEU A 1 73 ? -3.436 -8.211 4.445 1 97.38 73 LEU A C 1
ATOM 552 O O . LEU A 1 73 ? -4.625 -8.406 4.188 1 97.38 73 LEU A O 1
ATOM 556 N N . PRO A 1 74 ? -3.115 -7.449 5.555 1 96 74 PRO A N 1
ATOM 557 C CA . PRO A 1 74 ? -4.18 -6.988 6.449 1 96 74 PRO A CA 1
ATOM 558 C C . PRO A 1 74 ? -5.215 -6.121 5.734 1 96 74 PRO A C 1
ATOM 560 O O . PRO A 1 74 ? -6.418 -6.328 5.898 1 96 74 PRO A O 1
ATOM 563 N N . GLY A 1 75 ? -4.719 -5.16 4.957 1 95.88 75 GLY A N 1
ATOM 564 C CA . GLY A 1 75 ? -5.641 -4.316 4.211 1 95.88 75 GLY A CA 1
ATOM 565 C C . GLY A 1 75 ? -6.543 -5.102 3.277 1 95.88 75 GLY A C 1
ATOM 566 O O . GLY A 1 75 ? -7.742 -4.824 3.188 1 95.88 75 GLY A O 1
ATOM 567 N N . LEU A 1 76 ? -5.945 -6.02 2.645 1 95.88 76 LEU A N 1
ATOM 568 C CA . LEU A 1 76 ? -6.68 -6.863 1.71 1 95.88 76 LEU A CA 1
ATOM 569 C C . LEU A 1 76 ? -7.781 -7.637 2.428 1 95.88 76 LEU A C 1
ATOM 571 O O . LEU A 1 76 ? -8.914 -7.711 1.943 1 95.88 76 LEU A O 1
ATOM 575 N N . VAL A 1 77 ? -7.488 -8.273 3.531 1 95.25 77 VAL A N 1
ATOM 576 C CA . VAL A 1 77 ? -8.422 -9.07 4.316 1 95.25 77 VAL A CA 1
ATOM 577 C C . VAL A 1 77 ? -9.578 -8.195 4.797 1 95.25 77 VAL A C 1
ATOM 579 O O . VAL A 1 77 ? -10.742 -8.562 4.66 1 95.25 77 VAL A O 1
ATOM 582 N N . ILE A 1 78 ? -9.266 -7.055 5.301 1 94.5 78 ILE A N 1
ATOM 583 C CA . ILE A 1 78 ? -10.258 -6.133 5.848 1 94.5 78 ILE A CA 1
ATOM 584 C C . ILE A 1 78 ? -11.188 -5.66 4.734 1 94.5 78 ILE A C 1
ATOM 586 O O . ILE A 1 78 ? -12.414 -5.691 4.887 1 94.5 78 ILE A O 1
ATOM 590 N N . THR A 1 79 ? -10.594 -5.207 3.678 1 95.06 79 THR A N 1
ATOM 591 C CA . THR A 1 79 ? -11.383 -4.738 2.549 1 95.06 79 THR A CA 1
ATOM 592 C C . THR A 1 79 ? -12.297 -5.844 2.027 1 95.06 79 THR A C 1
ATOM 594 O O . THR A 1 79 ? -13.461 -5.602 1.723 1 95.06 79 THR A O 1
ATOM 597 N N . SER A 1 80 ? -11.75 -7.055 1.88 1 94.94 80 SER A N 1
ATOM 598 C CA . SER A 1 80 ? -12.562 -8.188 1.428 1 94.94 80 SER A CA 1
ATOM 599 C C . SER A 1 80 ? -13.758 -8.406 2.344 1 94.94 80 SER A C 1
ATOM 601 O O . SER A 1 80 ? -14.883 -8.602 1.871 1 94.94 80 SER A O 1
ATOM 603 N N . LYS A 1 81 ? -13.539 -8.344 3.627 1 92.56 81 LYS A N 1
ATOM 604 C CA . LYS A 1 81 ? -14.617 -8.516 4.598 1 92.56 81 LYS A CA 1
ATOM 605 C C . LYS A 1 81 ? -15.672 -7.418 4.457 1 92.56 81 LYS A C 1
ATOM 607 O O . LYS A 1 81 ? -16.875 -7.691 4.504 1 92.56 81 LYS A O 1
ATOM 612 N N . PHE A 1 82 ? -15.195 -6.195 4.285 1 90.5 82 PHE A N 1
ATOM 613 C CA . PHE A 1 82 ? -16.078 -5.055 4.109 1 90.5 82 PHE A CA 1
ATOM 614 C C . PHE A 1 82 ? -16.984 -5.246 2.896 1 90.5 82 PHE A C 1
ATOM 616 O O . PHE A 1 82 ? -18.125 -4.797 2.891 1 90.5 82 PHE A O 1
ATOM 623 N N . LEU A 1 83 ? -16.453 -5.926 1.945 1 91.19 83 LEU A N 1
ATOM 624 C CA . LEU A 1 83 ? -17.172 -6.129 0.697 1 91.19 83 LEU A CA 1
ATOM 625 C C . LEU A 1 83 ? -17.984 -7.414 0.745 1 91.19 83 LEU A C 1
ATOM 627 O O . LEU A 1 83 ? -18.547 -7.836 -0.268 1 91.19 83 LEU A O 1
ATOM 631 N N . GLY A 1 84 ? -17.984 -8.086 1.895 1 90.25 84 GLY A N 1
ATOM 632 C CA . GLY A 1 84 ? -18.812 -9.258 2.096 1 90.25 84 GLY A CA 1
ATOM 633 C C . GLY A 1 84 ? -18.125 -10.555 1.709 1 90.25 84 GLY A C 1
ATOM 634 O O . GLY A 1 84 ? -18.781 -11.594 1.576 1 90.25 84 GLY A O 1
ATOM 635 N N . GLY A 1 85 ? -16.812 -10.43 1.457 1 90.38 85 GLY A N 1
ATOM 636 C CA . GLY A 1 85 ? -16.078 -11.625 1.071 1 90.38 85 GLY A CA 1
ATOM 637 C C . GLY A 1 85 ? -15.359 -12.281 2.232 1 90.38 85 GLY A C 1
ATOM 638 O O . GLY A 1 85 ? -15.406 -11.789 3.361 1 90.38 85 GLY A O 1
ATOM 639 N N . ARG A 1 86 ? -14.93 -13.531 1.999 1 89 86 ARG A N 1
ATOM 640 C CA . ARG A 1 86 ? -14.062 -14.273 2.908 1 89 86 ARG A CA 1
ATOM 641 C C . ARG A 1 86 ? -12.852 -14.844 2.17 1 89 86 ARG A C 1
ATOM 643 O O . ARG A 1 86 ? -13.008 -15.648 1.253 1 89 86 ARG A O 1
ATOM 650 N N . LEU A 1 87 ? -11.672 -14.375 2.617 1 92.25 87 LEU A N 1
ATOM 651 C CA . LEU A 1 87 ? -10.469 -14.781 1.903 1 92.25 87 LEU A CA 1
ATOM 652 C C . LEU A 1 87 ? -9.852 -16.016 2.535 1 92.25 87 LEU A C 1
ATOM 6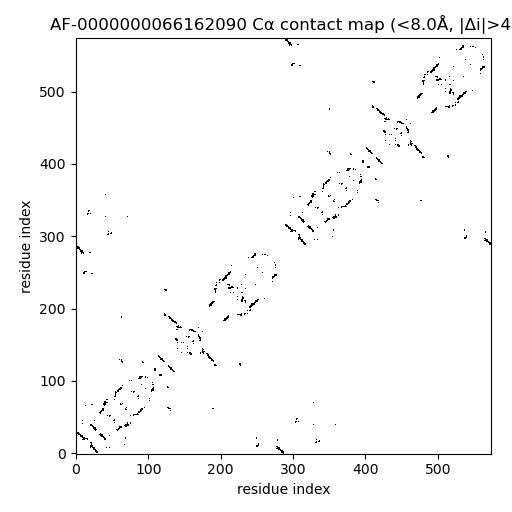54 O O . LEU A 1 87 ? -9.852 -16.172 3.76 1 92.25 87 LEU A O 1
ATOM 658 N N . LYS A 1 88 ? -9.414 -16.953 1.76 1 96.19 88 LYS A N 1
ATOM 659 C CA . LYS A 1 88 ? -8.562 -18.062 2.164 1 96.19 88 LYS A CA 1
ATOM 660 C C . LYS A 1 88 ? -7.09 -17.766 1.914 1 96.19 88 LYS A C 1
ATOM 662 O O . LYS A 1 88 ? -6.723 -17.297 0.833 1 96.19 88 LYS A O 1
ATOM 667 N N . VAL A 1 89 ? -6.359 -17.984 2.945 1 98.25 89 VAL A N 1
ATOM 668 C CA . VAL A 1 89 ? -4.945 -17.641 2.832 1 98.25 89 VAL A CA 1
ATOM 669 C C . VAL A 1 89 ? -4.102 -18.906 2.973 1 98.25 89 VAL A C 1
ATOM 671 O O . VAL A 1 89 ? -4.297 -19.703 3.902 1 98.25 89 VAL A O 1
ATOM 674 N N . LEU A 1 90 ? -3.271 -19.156 2.027 1 98.75 90 LEU A N 1
ATOM 675 C CA . LEU A 1 90 ? -2.25 -20.203 2.131 1 98.75 90 LEU A CA 1
ATOM 676 C C . LEU A 1 90 ? -0.931 -19.609 2.623 1 98.75 90 LEU A C 1
ATOM 678 O O . LEU A 1 90 ? -0.494 -18.562 2.143 1 98.75 90 LEU A O 1
ATOM 682 N N . ALA A 1 91 ? -0.314 -20.266 3.525 1 98.62 91 ALA A N 1
ATOM 683 C CA . ALA A 1 91 ? 0.921 -19.766 4.129 1 98.62 91 ALA A CA 1
ATOM 684 C C . ALA A 1 91 ? 1.705 -20.906 4.781 1 98.62 91 ALA A C 1
ATOM 686 O O . ALA A 1 91 ? 1.153 -21.969 5.051 1 98.62 91 ALA A O 1
ATOM 687 N N . PRO A 1 92 ? 3.016 -20.641 4.934 1 98.44 92 PRO A N 1
ATOM 688 C CA . PRO A 1 92 ? 3.768 -21.609 5.719 1 98.44 92 PRO A CA 1
ATOM 689 C C . PRO A 1 92 ? 3.156 -21.859 7.098 1 98.44 92 PRO A C 1
ATOM 691 O O . PRO A 1 92 ? 2.578 -20.938 7.691 1 98.44 92 PRO A O 1
ATOM 694 N N . LYS A 1 93 ? 3.332 -23.016 7.605 1 97.06 93 LYS A N 1
ATOM 695 C CA . LYS A 1 93 ? 2.711 -23.422 8.859 1 97.06 93 LYS A CA 1
ATOM 696 C C . LYS A 1 93 ? 3.107 -22.484 10 1 97.06 93 LYS A C 1
ATOM 698 O O . LYS A 1 93 ? 2.299 -22.188 10.883 1 97.06 93 LYS A O 1
ATOM 703 N N . SER A 1 94 ? 4.312 -22 9.992 1 97.12 94 SER A N 1
ATOM 704 C CA . SER A 1 94 ? 4.82 -21.125 11.039 1 97.12 94 SER A CA 1
ATOM 705 C C . SER A 1 94 ? 4.016 -19.828 11.109 1 97.12 94 SER A C 1
ATOM 707 O O . SER A 1 94 ? 4.055 -19.125 12.125 1 97.12 94 SER A O 1
ATOM 709 N N . MET A 1 95 ? 3.27 -19.547 10.062 1 97 95 MET A N 1
ATOM 710 C CA . MET A 1 95 ? 2.533 -18.297 9.992 1 97 95 MET A CA 1
ATOM 711 C C . MET A 1 95 ? 1.073 -18.484 10.383 1 97 95 MET A C 1
ATOM 713 O O . MET A 1 95 ? 0.329 -17.516 10.539 1 97 95 MET A O 1
ATOM 717 N N . HIS A 1 96 ? 0.625 -19.688 10.555 1 97 96 HIS A N 1
ATOM 718 C CA . HIS A 1 96 ? -0.796 -20 10.695 1 97 96 HIS A CA 1
ATOM 719 C C . HIS A 1 96 ? -1.387 -19.312 11.922 1 97 96 HIS A C 1
ATOM 721 O O . HIS A 1 96 ? -2.475 -18.734 11.852 1 97 96 HIS A O 1
ATOM 727 N N . GLY A 1 97 ? -0.696 -19.328 13.039 1 95.19 97 GLY A N 1
ATOM 728 C CA . GLY A 1 97 ? -1.187 -18.719 14.258 1 95.19 97 GLY A CA 1
ATOM 729 C C . GLY A 1 97 ? -1.437 -17.234 14.117 1 95.19 97 GLY A C 1
ATOM 730 O O . GLY A 1 97 ? -2.514 -16.734 14.469 1 95.19 97 GLY A O 1
ATOM 731 N N . ALA A 1 98 ? -0.472 -16.547 13.602 1 93.12 98 ALA A N 1
ATOM 732 C CA . ALA A 1 98 ? -0.562 -15.094 13.438 1 93.12 98 ALA A CA 1
ATOM 733 C C . ALA A 1 98 ? -1.665 -14.727 12.445 1 93.12 98 ALA A C 1
ATOM 735 O O . ALA A 1 98 ? -2.43 -13.789 12.688 1 93.12 98 ALA A O 1
ATOM 736 N N . LEU A 1 99 ? -1.769 -15.484 11.383 1 94.38 99 LEU A N 1
ATOM 737 C CA . LEU A 1 99 ? -2.727 -15.164 10.328 1 94.38 99 LEU A CA 1
ATOM 738 C C . LEU A 1 99 ? -4.148 -15.484 10.773 1 94.38 99 LEU A C 1
ATOM 740 O O . LEU A 1 99 ? -5.098 -14.812 10.367 1 94.38 99 LEU A O 1
ATOM 744 N N . SER A 1 100 ? -4.301 -16.5 11.547 1 92.44 100 SER A N 1
ATOM 745 C CA . SER A 1 100 ? -5.629 -16.859 12.023 1 92.44 100 SER A CA 1
ATOM 746 C C . SER A 1 100 ? -6.238 -15.75 12.867 1 92.44 100 SER A C 1
ATOM 748 O O . SER A 1 100 ? -7.465 -15.609 12.93 1 92.44 100 SER A O 1
ATOM 750 N N . LYS A 1 101 ? -5.41 -14.961 13.461 1 89.62 101 LYS A N 1
ATOM 751 C CA . LYS A 1 101 ? -5.879 -13.852 14.289 1 89.62 101 LYS A CA 1
ATOM 752 C C . LYS A 1 101 ? -6.539 -12.773 13.445 1 89.62 101 LYS A C 1
ATOM 754 O O . LYS A 1 101 ? -7.285 -11.938 13.961 1 89.62 101 LYS A O 1
ATOM 759 N N . LEU A 1 102 ? -6.277 -12.852 12.156 1 88.62 102 LEU A N 1
ATOM 760 C CA . LEU A 1 102 ? -6.902 -11.898 11.242 1 88.62 102 LEU A CA 1
ATOM 761 C C . LEU A 1 102 ? -8.312 -12.352 10.875 1 88.62 102 LEU A C 1
ATOM 763 O O . LEU A 1 102 ? -9.031 -11.633 10.18 1 88.62 102 LEU A O 1
ATOM 767 N N . GLY A 1 103 ? -8.688 -13.516 11.289 1 88.38 103 GLY A N 1
ATOM 768 C CA . GLY A 1 103 ? -10.023 -14.016 11.023 1 88.38 103 GLY A CA 1
ATOM 769 C C . GLY A 1 103 ? -10.156 -14.672 9.664 1 88.38 103 GLY A C 1
ATOM 770 O O . GLY A 1 103 ? -11.234 -14.672 9.07 1 88.38 103 GLY A O 1
ATOM 771 N N . VAL A 1 104 ? -9.039 -15.062 9.117 1 92.69 104 VAL A N 1
ATOM 772 C CA . VAL A 1 104 ? -9.078 -15.703 7.805 1 92.69 104 VAL A CA 1
ATOM 773 C C . VAL A 1 104 ? -8.836 -17.203 7.957 1 92.69 104 VAL A C 1
ATOM 775 O O . VAL A 1 104 ? -8.273 -17.656 8.961 1 92.69 104 VAL A O 1
ATOM 778 N N . GLU A 1 105 ? -9.312 -18 7.008 1 95.06 105 GLU A N 1
ATOM 779 C CA . GLU A 1 105 ? -8.93 -19.406 6.906 1 95.06 105 GLU A CA 1
ATOM 780 C C . GLU A 1 105 ? -7.504 -19.547 6.383 1 95.06 105 GLU A C 1
ATOM 782 O O . GLU A 1 105 ? -7.145 -18.938 5.371 1 95.06 105 GLU A O 1
ATOM 787 N N . VAL A 1 106 ? -6.723 -20.297 7.09 1 97.5 106 VAL A N 1
ATOM 788 C CA . VAL A 1 106 ? -5.32 -20.438 6.715 1 97.5 106 VAL A CA 1
ATOM 789 C C . VAL A 1 106 ? -4.984 -21.922 6.516 1 97.5 106 VAL A C 1
ATOM 791 O O . VAL A 1 106 ? -5.438 -22.766 7.281 1 97.5 106 VAL A O 1
ATOM 794 N N . ALA A 1 107 ? -4.277 -22.234 5.5 1 98.12 107 ALA A N 1
ATOM 795 C CA . ALA A 1 107 ? -3.838 -23.609 5.203 1 98.12 107 ALA A CA 1
ATOM 796 C C . ALA A 1 107 ? -2.521 -23.594 4.43 1 98.12 107 ALA A C 1
ATOM 798 O O . ALA A 1 107 ? -1.956 -22.531 4.164 1 98.12 107 ALA A O 1
ATOM 799 N N . ASP A 1 108 ? -1.956 -24.797 4.223 1 98.31 108 ASP A N 1
ATOM 800 C CA . ASP A 1 108 ? -0.72 -24.891 3.451 1 98.31 108 ASP A CA 1
ATOM 801 C C . ASP A 1 108 ? -0.965 -25.562 2.102 1 98.31 108 ASP A C 1
ATOM 803 O O . ASP A 1 108 ? -0.018 -25.875 1.379 1 98.31 108 ASP A O 1
ATOM 807 N N . SER A 1 109 ? -2.221 -25.781 1.794 1 98.31 109 SER A N 1
ATOM 808 C CA . SER A 1 109 ? -2.623 -26.328 0.502 1 98.31 109 SER A CA 1
ATOM 809 C C . SER A 1 109 ? -4.105 -26.078 0.236 1 98.31 109 SER A C 1
ATOM 811 O O . SER A 1 109 ? -4.852 -25.719 1.145 1 98.31 109 SER A O 1
ATOM 813 N N . TYR A 1 110 ? -4.469 -26.141 -0.972 1 98.12 110 TYR A N 1
ATOM 814 C CA . TYR A 1 110 ? -5.84 -25.984 -1.444 1 98.12 110 TYR A CA 1
ATOM 815 C C . TYR A 1 110 ? -6.105 -26.875 -2.654 1 98.12 110 TYR A C 1
ATOM 817 O O . TYR A 1 110 ? -5.25 -27.016 -3.531 1 98.12 110 TYR A O 1
ATOM 825 N N . GLU A 1 111 ? -7.207 -27.594 -2.66 1 97.75 111 GLU A N 1
ATOM 826 C CA . GLU A 1 111 ? -7.602 -28.453 -3.775 1 97.75 111 GLU A CA 1
ATOM 827 C C . GLU A 1 111 ? -9.078 -28.266 -4.109 1 97.75 111 GLU A C 1
ATOM 829 O O . GLU A 1 111 ? -9.922 -28.25 -3.213 1 97.75 111 GLU A O 1
ATOM 834 N N . GLU A 1 112 ? -9.32 -28.094 -5.348 1 95.38 112 GLU A N 1
ATOM 835 C CA . GLU A 1 112 ? -10.68 -28 -5.867 1 95.38 112 GLU A CA 1
ATOM 836 C C . GLU A 1 112 ? -10.766 -28.547 -7.293 1 95.38 112 GLU A C 1
ATOM 838 O O . GLU A 1 112 ? -10.266 -27.922 -8.227 1 95.38 112 GLU A O 1
ATOM 843 N N . GLU A 1 113 ? -11.422 -29.719 -7.473 1 90.25 113 GLU A N 1
ATOM 844 C CA . GLU A 1 113 ? -11.656 -30.328 -8.781 1 90.25 113 GLU A CA 1
ATOM 845 C C . GLU A 1 113 ? -10.344 -30.516 -9.539 1 90.25 113 GLU A C 1
ATOM 847 O O . GLU A 1 113 ? -9.5 -31.312 -9.133 1 90.25 113 GLU A O 1
ATOM 852 N N . ARG A 1 114 ? -10.117 -29.703 -10.555 1 94.5 114 ARG A N 1
ATOM 853 C CA . ARG A 1 114 ? -9 -29.891 -11.469 1 94.5 114 ARG A CA 1
ATOM 854 C C . ARG A 1 114 ? -7.855 -28.938 -11.141 1 94.5 114 ARG A C 1
ATOM 856 O O . ARG A 1 114 ? -6.965 -28.719 -11.961 1 94.5 114 ARG A O 1
ATOM 863 N N . PHE A 1 115 ? -7.934 -28.375 -9.844 1 97.5 115 PHE A N 1
ATOM 864 C CA . PHE A 1 115 ? -6.961 -27.359 -9.43 1 97.5 115 PHE A CA 1
ATOM 865 C C . PHE A 1 115 ? -6.41 -27.688 -8.047 1 97.5 115 PHE A C 1
ATOM 867 O O . PHE A 1 115 ? -7.172 -27.953 -7.121 1 97.5 115 PHE A O 1
ATOM 874 N N . LYS A 1 116 ? -5.082 -27.688 -7.922 1 98.5 116 LYS A N 1
ATOM 875 C CA . LYS A 1 116 ? -4.406 -27.891 -6.645 1 98.5 116 LYS A CA 1
ATOM 876 C C . LYS A 1 116 ? -3.232 -26.938 -6.48 1 98.5 116 LYS A C 1
ATOM 878 O O . LYS A 1 116 ? -2.52 -26.641 -7.441 1 98.5 116 LYS A O 1
ATOM 883 N N . ILE A 1 117 ? -3.078 -26.391 -5.309 1 98.75 117 ILE A N 1
ATOM 884 C CA . ILE A 1 117 ? -1.915 -25.594 -4.945 1 98.75 117 ILE A CA 1
ATOM 885 C C . ILE A 1 117 ? -1.362 -26.062 -3.602 1 98.75 117 ILE A C 1
ATOM 887 O O . ILE A 1 117 ? -2.123 -26.312 -2.662 1 98.75 117 ILE A O 1
ATOM 891 N N . LYS A 1 118 ? -0.052 -26.266 -3.535 1 98.62 118 LYS A N 1
ATOM 892 C CA . LYS A 1 118 ? 0.518 -26.766 -2.285 1 98.62 118 LYS A CA 1
ATOM 893 C C . LYS A 1 118 ? 1.866 -26.109 -1.999 1 98.62 118 LYS A C 1
ATOM 895 O O . LYS A 1 118 ? 2.582 -25.719 -2.924 1 98.62 118 LYS A O 1
ATOM 900 N N . CYS A 1 119 ? 2.17 -26.062 -0.75 1 98.69 119 CYS A N 1
ATOM 901 C CA . CYS A 1 119 ? 3.447 -25.547 -0.275 1 98.69 119 CYS A CA 1
ATOM 902 C C . CYS A 1 119 ? 4.574 -26.531 -0.556 1 98.69 119 CYS A C 1
ATOM 904 O O . CYS A 1 119 ? 4.449 -27.719 -0.26 1 98.69 119 CYS A O 1
ATOM 906 N N . VAL A 1 120 ? 5.602 -26.062 -1.215 1 98.5 120 VAL A N 1
ATOM 907 C CA . VAL A 1 120 ? 6.855 -26.797 -1.28 1 98.5 120 VAL A CA 1
ATOM 908 C C . VAL A 1 120 ? 7.953 -26.031 -0.551 1 98.5 120 VAL A C 1
ATOM 910 O O . VAL A 1 120 ? 8.016 -24.797 -0.628 1 98.5 120 VAL A O 1
ATOM 913 N N . GLU A 1 121 ? 8.766 -26.656 0.145 1 97 121 GLU A N 1
ATOM 914 C CA . GLU A 1 121 ? 9.805 -26.016 0.93 1 97 121 GLU A CA 1
ATOM 915 C C . GLU A 1 121 ? 10.898 -25.438 0.031 1 97 121 GLU A C 1
ATOM 917 O O . GLU A 1 121 ? 11.406 -26.125 -0.851 1 97 121 GLU A O 1
ATOM 922 N N . VAL A 1 122 ? 11.227 -24.188 0.214 1 98.44 122 VAL A N 1
ATOM 923 C CA . VAL A 1 122 ? 12.305 -23.547 -0.517 1 98.44 122 VAL A CA 1
ATOM 924 C C . VAL A 1 122 ? 13.453 -23.219 0.437 1 98.44 122 VAL A C 1
ATOM 926 O O . VAL A 1 122 ? 13.344 -23.438 1.646 1 98.44 122 VAL A O 1
ATOM 929 N N . CYS A 1 123 ? 14.609 -22.812 -0.121 1 98.5 123 CYS A N 1
ATOM 930 C CA . CYS A 1 123 ? 15.789 -22.5 0.68 1 98.5 123 CYS A CA 1
ATOM 931 C C . CYS A 1 123 ? 15.898 -21.016 0.949 1 98.5 123 CYS A C 1
ATOM 933 O O . CYS A 1 123 ? 16.453 -20.266 0.139 1 98.5 123 CYS A O 1
ATOM 935 N N . HIS A 1 124 ? 15.375 -20.578 2.037 1 98.31 124 HIS A N 1
ATOM 936 C CA . HIS A 1 124 ? 15.383 -19.188 2.469 1 98.31 124 HIS A CA 1
ATOM 937 C C . HIS A 1 124 ? 15.773 -19.078 3.939 1 98.31 124 HIS A C 1
ATOM 939 O O . HIS A 1 124 ? 15.969 -20.078 4.617 1 98.31 124 HIS A O 1
ATOM 945 N N . THR A 1 125 ? 15.992 -17.891 4.395 1 97.38 125 THR A N 1
ATOM 946 C CA . THR A 1 125 ? 16.531 -17.641 5.727 1 97.38 125 THR A CA 1
ATOM 947 C C . THR A 1 125 ? 15.461 -17.875 6.793 1 97.38 125 THR A C 1
ATOM 949 O O . THR A 1 125 ? 15.773 -18 7.977 1 97.38 125 THR A O 1
ATOM 952 N N . VAL A 1 126 ? 14.172 -17.922 6.441 1 97.75 126 VAL A N 1
ATOM 953 C CA . VAL A 1 126 ? 13.047 -18.219 7.332 1 97.75 126 VAL A CA 1
ATOM 954 C C . VAL A 1 126 ? 12.156 -19.281 6.707 1 97.75 126 VAL A C 1
ATOM 956 O O . VAL A 1 126 ? 12.359 -19.672 5.551 1 97.75 126 VAL A O 1
ATOM 959 N N . ASP A 1 127 ? 11.219 -19.781 7.527 1 98 127 ASP A N 1
ATOM 960 C CA . ASP A 1 127 ? 10.234 -20.703 6.98 1 98 127 ASP A CA 1
ATOM 961 C C . ASP A 1 127 ? 9.508 -20.094 5.789 1 98 127 ASP A C 1
ATOM 963 O O . ASP A 1 127 ? 8.93 -19.016 5.895 1 98 127 ASP A O 1
ATOM 967 N N . ALA A 1 128 ? 9.609 -20.766 4.617 1 98.56 128 ALA A N 1
ATOM 968 C CA . ALA A 1 128 ? 9.055 -20.219 3.385 1 98.56 128 ALA A CA 1
ATOM 969 C C . ALA A 1 128 ? 8.484 -21.312 2.49 1 98.56 128 ALA A C 1
ATOM 971 O O . ALA A 1 128 ? 9.016 -22.422 2.449 1 98.56 128 ALA A O 1
ATOM 972 N N . CYS A 1 129 ? 7.457 -20.969 1.845 1 98.56 129 CYS A N 1
ATOM 973 C CA . CYS A 1 129 ? 6.82 -21.859 0.888 1 98.56 129 CYS A CA 1
ATOM 974 C C . CYS A 1 129 ? 6.996 -21.359 -0.538 1 98.56 129 CYS A C 1
ATOM 976 O O . CYS A 1 129 ? 6.742 -20.188 -0.819 1 98.56 129 CYS A O 1
ATOM 978 N N . GLY A 1 130 ? 7.531 -22.203 -1.408 1 98.75 130 GLY A N 1
ATOM 979 C CA . GLY A 1 130 ? 7.121 -22.078 -2.797 1 98.75 130 GLY A CA 1
ATOM 980 C C . GLY A 1 130 ? 5.746 -22.656 -3.066 1 98.75 130 GLY A C 1
ATOM 981 O O . GLY A 1 130 ? 5.305 -23.578 -2.375 1 98.75 130 GLY A O 1
ATOM 982 N N . TRP A 1 131 ? 5.086 -22.125 -4.016 1 98.94 131 TRP A N 1
ATOM 983 C CA . TRP A 1 131 ? 3.736 -22.609 -4.297 1 98.94 131 TRP A CA 1
ATOM 984 C C . TRP A 1 131 ? 3.691 -23.359 -5.625 1 98.94 131 TRP A C 1
ATOM 986 O O . TRP A 1 131 ? 3.918 -22.766 -6.684 1 98.94 131 TRP A O 1
ATOM 996 N N . LEU A 1 132 ? 3.432 -24.641 -5.539 1 98.88 132 LEU A N 1
ATOM 997 C CA . LEU A 1 132 ? 3.258 -25.484 -6.715 1 98.88 132 LEU A CA 1
ATOM 998 C C . LEU A 1 132 ? 1.786 -25.594 -7.102 1 98.88 132 LEU A C 1
ATOM 1000 O O . LEU A 1 132 ? 0.972 -26.109 -6.332 1 98.88 132 LEU A O 1
ATOM 1004 N N . ILE A 1 133 ? 1.493 -25.078 -8.195 1 98.81 133 ILE A N 1
ATOM 1005 C CA . ILE A 1 133 ? 0.129 -25.109 -8.711 1 98.81 133 ILE A CA 1
ATOM 1006 C C . ILE A 1 133 ? 0.003 -26.188 -9.773 1 98.81 133 ILE A C 1
ATOM 1008 O O . ILE A 1 133 ? 0.849 -26.297 -10.664 1 98.81 133 ILE A O 1
ATOM 1012 N N . GLN A 1 134 ? -0.99 -26.969 -9.664 1 98.44 134 GLN A N 1
ATOM 1013 C CA . GLN A 1 134 ? -1.235 -28.094 -10.562 1 98.44 134 GLN A CA 1
ATOM 1014 C C . GLN A 1 134 ? -2.631 -28 -11.18 1 98.44 134 GLN A C 1
ATOM 1016 O O . GLN A 1 134 ? -3.613 -27.781 -10.469 1 98.44 134 GLN A O 1
ATOM 1021 N N . TRP A 1 135 ? -2.707 -28.156 -12.477 1 97.75 135 TRP A N 1
ATOM 1022 C CA . TRP A 1 135 ? -3.98 -28.266 -13.18 1 97.75 135 TRP A CA 1
ATOM 1023 C C . TRP A 1 135 ? -4.137 -29.625 -13.836 1 97.75 135 TRP A C 1
ATOM 1025 O O . TRP A 1 135 ? -3.193 -30.156 -14.43 1 97.75 135 TRP A O 1
ATOM 1035 N N . ASP A 1 136 ? -5.262 -30.25 -13.664 1 95.44 136 ASP A N 1
ATOM 1036 C CA . ASP A 1 136 ? -5.656 -31.422 -14.453 1 95.44 136 ASP A CA 1
ATOM 1037 C C . ASP A 1 136 ? -6.344 -30.984 -15.75 1 95.44 136 ASP A C 1
ATOM 1039 O O . ASP A 1 136 ? -7.516 -30.609 -15.742 1 95.44 136 ASP A O 1
ATOM 1043 N N . VAL A 1 137 ? -5.609 -31.062 -16.859 1 92.94 137 VAL A N 1
ATOM 1044 C CA . VAL A 1 137 ? -6.133 -30.547 -18.125 1 92.94 137 VAL A CA 1
ATOM 1045 C C . VAL A 1 137 ? -6.84 -31.672 -18.875 1 92.94 137 VAL A C 1
ATOM 1047 O O . VAL A 1 137 ? -7.293 -31.484 -20.016 1 92.94 137 VAL A O 1
ATOM 1050 N N . GLY A 1 138 ? -6.934 -32.875 -18.297 1 89.62 138 GLY A N 1
ATOM 1051 C CA . GLY A 1 138 ? -7.617 -34 -18.906 1 89.62 138 GLY A CA 1
ATOM 1052 C C . GLY A 1 138 ? -6.762 -34.75 -19.906 1 89.62 138 GLY A C 1
ATOM 1053 O O . GLY A 1 138 ? -5.598 -34.406 -20.125 1 89.62 138 GLY A O 1
ATOM 1054 N N . TYR A 1 139 ? -7.438 -35.781 -20.438 1 88.75 139 TYR A N 1
ATOM 1055 C CA . TYR A 1 139 ? -6.746 -36.625 -21.422 1 88.75 139 TYR A CA 1
ATOM 1056 C C . TYR A 1 139 ? -6.949 -36.094 -22.828 1 88.75 139 TYR A C 1
ATOM 1058 O O . TYR A 1 139 ? -8.008 -35.531 -23.141 1 88.75 139 TYR A O 1
ATOM 1066 N N . LYS A 1 140 ? -5.926 -36.094 -23.516 1 89.19 140 LYS A N 1
ATOM 1067 C CA . LYS A 1 140 ? -6.086 -36 -24.953 1 89.19 140 LYS A CA 1
ATOM 1068 C C . LYS A 1 140 ? -6.184 -37.406 -25.594 1 89.19 140 LYS A C 1
ATOM 1070 O O . LYS A 1 140 ? -5.328 -38.25 -25.359 1 89.19 140 LYS A O 1
ATOM 1075 N N . LEU A 1 141 ? -7.238 -37.531 -26.391 1 88.69 141 LEU A N 1
ATOM 1076 C CA . LEU A 1 141 ? -7.484 -38.875 -26.922 1 88.69 141 LEU A CA 1
ATOM 1077 C C . LEU A 1 141 ? -6.793 -39.031 -28.266 1 88.69 141 LEU A C 1
ATOM 1079 O O . LEU A 1 141 ? -6.75 -38.125 -29.078 1 88.69 141 LEU A O 1
ATOM 1083 N N . ASP A 1 142 ? -6.195 -40.188 -28.391 1 90.31 142 ASP A N 1
ATOM 1084 C CA . ASP A 1 142 ? -5.684 -40.594 -29.688 1 90.31 142 ASP A CA 1
ATOM 1085 C C . ASP A 1 142 ? -6.824 -41 -30.625 1 90.31 142 ASP A C 1
ATOM 1087 O O . ASP A 1 142 ? -7.438 -42.062 -30.453 1 90.31 142 ASP A O 1
ATOM 1091 N N . LEU A 1 143 ? -7.035 -40.25 -31.562 1 85 143 LEU A N 1
ATOM 1092 C CA . LEU A 1 143 ? -8.172 -40.438 -32.469 1 85 143 LEU A CA 1
ATOM 1093 C C . LEU A 1 143 ? -8.133 -41.812 -33.125 1 85 143 LEU A C 1
ATOM 1095 O O . LEU A 1 143 ? -9.18 -42.406 -33.406 1 85 143 LEU A O 1
ATOM 1099 N N . SER A 1 144 ? -6.945 -42.281 -33.375 1 88.06 144 SER A N 1
ATOM 1100 C CA . SER A 1 144 ? -6.809 -43.594 -34 1 88.06 144 SER A CA 1
ATOM 1101 C C . SER A 1 144 ? -7.316 -44.688 -33.094 1 88.06 144 SER A C 1
ATOM 1103 O O . SER A 1 144 ? -7.691 -45.781 -33.562 1 88.06 144 SER A O 1
ATOM 1105 N N . LYS A 1 145 ? -7.328 -44.375 -31.844 1 88.31 145 LYS A N 1
ATOM 1106 C CA . LYS A 1 145 ? -7.703 -45.375 -30.859 1 88.31 145 LYS A CA 1
ATOM 1107 C C . LYS A 1 145 ? -9.164 -45.25 -30.453 1 88.31 145 LYS A C 1
ATOM 1109 O O . LYS A 1 145 ? -9.703 -46.094 -29.734 1 88.31 145 LYS A O 1
ATOM 1114 N N . THR A 1 146 ? -9.758 -44.25 -30.844 1 85.19 146 THR A N 1
ATOM 1115 C CA . THR A 1 146 ? -11.109 -43.969 -30.359 1 85.19 146 THR A CA 1
ATOM 1116 C C . THR A 1 146 ? -12.125 -44.062 -31.484 1 85.19 146 THR A C 1
ATOM 1118 O O . THR A 1 146 ? -13.281 -43.688 -31.328 1 85.19 146 THR A O 1
ATOM 1121 N N . SER A 1 147 ? -11.547 -44.5 -32.531 1 83.56 147 SER A N 1
ATOM 1122 C CA . SER A 1 147 ? -12.453 -44.625 -33.656 1 83.56 147 SER A CA 1
ATOM 1123 C C . SER A 1 147 ? -13.664 -45.5 -33.312 1 83.56 147 SER A C 1
ATOM 1125 O O . SER A 1 147 ? -13.523 -46.562 -32.688 1 83.56 147 SER A O 1
ATOM 1127 N N . GLY A 1 148 ? -14.93 -45 -33.531 1 84.12 148 GLY A N 1
ATOM 1128 C CA . GLY A 1 148 ? -16.141 -45.781 -33.344 1 84.12 148 GLY A CA 1
ATOM 1129 C C . GLY A 1 148 ? -16.797 -45.5 -31.984 1 84.12 148 GLY A C 1
ATOM 1130 O O . GLY A 1 148 ? -17.906 -46 -31.734 1 84.12 148 GLY A O 1
ATOM 1131 N N . LEU A 1 149 ? -16.109 -44.906 -31.094 1 88.12 149 LEU A N 1
ATOM 1132 C CA . LEU A 1 149 ? -16.688 -44.625 -29.797 1 88.12 149 LEU A CA 1
ATOM 1133 C C . LEU A 1 149 ? -17.703 -43.469 -29.906 1 88.12 149 LEU A C 1
ATOM 1135 O O . LEU A 1 149 ? -17.484 -42.531 -30.641 1 88.12 149 LEU A O 1
ATOM 1139 N N . PRO A 1 150 ? -18.812 -43.562 -29.141 1 90.19 150 PRO A N 1
ATOM 1140 C CA . PRO A 1 150 ? -19.781 -42.469 -29.141 1 90.19 150 PRO A CA 1
ATOM 1141 C C . PRO A 1 150 ? -19.25 -41.188 -28.453 1 90.19 150 PRO A C 1
ATOM 1143 O O . PRO A 1 150 ? -18.312 -41.281 -27.656 1 90.19 150 PRO A O 1
ATOM 1146 N N . LYS A 1 151 ? -19.984 -40.062 -28.844 1 86.5 151 LYS A N 1
ATOM 1147 C CA . LYS A 1 151 ? -19.547 -38.75 -28.391 1 86.5 151 LYS A CA 1
ATOM 1148 C C . LYS A 1 151 ? -19.562 -38.656 -26.859 1 86.5 151 LYS A C 1
ATOM 1150 O O . LYS A 1 151 ? -18.656 -38.062 -26.266 1 86.5 151 LYS A O 1
ATOM 1155 N N . TRP A 1 152 ? -20.594 -39.25 -26.297 1 88.81 152 TRP A N 1
ATOM 1156 C CA . TRP A 1 152 ? -20.703 -39.188 -24.844 1 88.81 152 TRP A CA 1
ATOM 1157 C C . TRP A 1 152 ? -19.531 -39.938 -24.188 1 88.81 152 TRP A C 1
ATOM 1159 O O . TRP A 1 152 ? -19.031 -39.5 -23.141 1 88.81 152 TRP A O 1
ATOM 1169 N N . ALA A 1 153 ? -19.078 -41 -24.781 1 89.38 153 ALA A N 1
ATOM 1170 C CA . ALA A 1 153 ? -17.953 -41.75 -24.266 1 89.38 153 ALA A CA 1
ATOM 1171 C C . ALA A 1 153 ? -16.656 -40.969 -24.359 1 89.38 153 ALA A C 1
ATOM 1173 O O . ALA A 1 153 ? -15.836 -41 -23.438 1 89.38 153 ALA A O 1
ATOM 1174 N N . LEU A 1 154 ? -16.531 -40.312 -25.422 1 88.5 154 LEU A N 1
ATOM 1175 C CA . LEU A 1 154 ? -15.336 -39.5 -25.641 1 88.5 154 LEU A CA 1
ATOM 1176 C C . LEU A 1 154 ? -15.211 -38.406 -24.578 1 88.5 154 LEU A C 1
ATOM 1178 O O . LEU A 1 154 ? -14.133 -38.188 -24.047 1 88.5 154 LEU A O 1
ATOM 1182 N N . THR A 1 155 ? -16.328 -37.844 -24.281 1 88 155 THR A N 1
ATOM 1183 C CA . THR A 1 155 ? -16.359 -36.781 -23.281 1 88 155 THR A CA 1
ATOM 1184 C C . THR A 1 155 ? -15.938 -37.281 -21.906 1 88 155 THR A C 1
ATOM 1186 O O . THR A 1 155 ? -15.148 -36.656 -21.219 1 88 155 THR A O 1
ATOM 1189 N N . GLU A 1 156 ? -16.422 -38.375 -21.609 1 89.12 156 GLU A N 1
ATOM 1190 C CA . GLU A 1 156 ? -16.109 -38.969 -20.312 1 89.12 156 GLU A CA 1
ATOM 1191 C C . GLU A 1 156 ? -14.641 -39.406 -20.266 1 89.12 156 GLU A C 1
ATOM 1193 O O . GLU A 1 156 ? -13.977 -39.219 -19.234 1 89.12 156 GLU A O 1
ATOM 1198 N N . LEU A 1 157 ? -14.18 -39.875 -21.297 1 88.5 157 LEU A N 1
ATOM 1199 C CA . LEU A 1 157 ? -12.789 -40.344 -21.375 1 88.5 157 LEU A CA 1
ATOM 1200 C C . LEU A 1 157 ? -11.828 -39.156 -21.281 1 88.5 157 LEU A C 1
ATOM 1202 O O . LEU A 1 157 ? -10.805 -39.25 -20.594 1 88.5 157 LEU A O 1
ATOM 1206 N N . ILE A 1 158 ? -12.195 -38.094 -21.828 1 86.19 158 ILE A N 1
ATOM 1207 C CA . ILE A 1 158 ? -11.375 -36.906 -21.781 1 86.19 158 ILE A CA 1
ATOM 1208 C C . ILE A 1 158 ? -11.281 -36.375 -20.359 1 86.19 158 ILE A C 1
ATOM 1210 O O . ILE A 1 158 ? -10.219 -35.938 -19.906 1 86.19 158 ILE A O 1
ATOM 1214 N N . LYS A 1 159 ? -12.32 -36.625 -19.625 1 86.31 159 LYS A N 1
ATOM 1215 C CA . LYS A 1 159 ? -12.383 -36.156 -18.234 1 86.31 159 LYS A CA 1
ATOM 1216 C C . LYS A 1 159 ? -11.688 -37.156 -17.297 1 86.31 159 LYS A C 1
ATOM 1218 O O . LYS A 1 159 ? -11.578 -36.906 -16.094 1 86.31 159 LYS A O 1
ATOM 1223 N N . GLY A 1 160 ? -11.281 -38.219 -17.891 1 84.81 160 GLY A N 1
ATOM 1224 C CA . GLY A 1 160 ? -10.531 -39.156 -17.094 1 84.81 160 GLY A CA 1
ATOM 1225 C C . GLY A 1 160 ? -11.398 -40.25 -16.516 1 84.81 160 GLY A C 1
ATOM 1226 O O . GLY A 1 160 ? -10.977 -40.969 -15.602 1 84.81 160 GLY A O 1
ATOM 1227 N N . LYS A 1 161 ? -12.617 -40.312 -17.109 1 89.75 161 LYS A N 1
ATOM 1228 C CA . LYS A 1 161 ? -13.523 -41.344 -16.594 1 89.75 161 LYS A CA 1
ATOM 1229 C C . LYS A 1 161 ? -13.609 -42.531 -17.547 1 89.75 161 LYS A C 1
ATOM 1231 O O . LYS A 1 161 ? -13.82 -42.375 -18.75 1 89.75 161 LYS A O 1
ATOM 1236 N N . PRO A 1 162 ? -13.461 -43.656 -16.922 1 91.25 162 PRO A N 1
ATOM 1237 C CA . PRO A 1 162 ? -13.648 -44.844 -17.781 1 91.25 162 PRO A CA 1
ATOM 1238 C C . PRO A 1 162 ? -15.086 -45 -18.266 1 91.25 162 PRO A C 1
ATOM 1240 O O . PRO A 1 162 ? -16.016 -44.531 -17.594 1 91.25 162 PRO A O 1
ATOM 1243 N N . VAL A 1 163 ? -15.266 -45.531 -19.406 1 90.69 163 VAL A N 1
ATOM 1244 C CA . VAL A 1 163 ? -16.594 -45.719 -19.984 1 90.69 163 VAL A CA 1
ATOM 1245 C C . VAL A 1 163 ? -16.812 -47.188 -20.312 1 90.69 163 VAL A C 1
ATOM 1247 O O . VAL A 1 163 ? -15.875 -47.875 -20.688 1 90.69 163 VAL A O 1
ATOM 1250 N N . LYS A 1 164 ? -18 -47.625 -20.094 1 92.75 164 LYS A N 1
ATOM 1251 C CA . LYS A 1 164 ? -18.406 -48.969 -20.469 1 92.75 164 LYS A CA 1
ATOM 1252 C C . LYS A 1 164 ? -19.141 -48.969 -21.812 1 92.75 164 LYS A C 1
ATOM 1254 O O . LYS A 1 164 ? -20.156 -48.312 -21.969 1 92.75 164 LYS A O 1
ATOM 1259 N N . ILE A 1 165 ? -18.578 -49.562 -22.688 1 87.56 165 ILE A N 1
ATOM 1260 C CA . ILE A 1 165 ? -19.219 -49.75 -23.984 1 87.56 165 ILE A CA 1
ATOM 1261 C C . ILE A 1 165 ? -19.406 -51.25 -24.25 1 87.56 165 ILE A C 1
ATOM 1263 O O . ILE A 1 165 ? -18.422 -51.969 -24.469 1 87.56 165 ILE A O 1
ATOM 1267 N N . GLY A 1 166 ? -20.672 -51.688 -24.422 1 86.06 166 GLY A N 1
ATOM 1268 C CA . GLY A 1 166 ? -20.922 -53.125 -24.469 1 86.06 166 GLY A CA 1
ATOM 1269 C C . GLY A 1 166 ? -20.391 -53.844 -23.266 1 86.06 166 GLY A C 1
ATOM 1270 O O . GLY A 1 166 ? -20.719 -53.5 -22.125 1 86.06 166 GLY A O 1
ATOM 1271 N N . ASP A 1 167 ? -19.453 -54.875 -23.453 1 88.19 167 ASP A N 1
ATOM 1272 C CA . ASP A 1 167 ? -18.891 -55.656 -22.359 1 88.19 167 ASP A CA 1
ATOM 1273 C C . ASP A 1 167 ? -17.453 -55.219 -22.062 1 88.19 167 ASP A C 1
ATOM 1275 O O . ASP A 1 167 ? -16.766 -55.875 -21.281 1 88.19 167 ASP A O 1
ATOM 1279 N N . ARG A 1 168 ? -17.078 -54.125 -22.703 1 90.38 168 ARG A N 1
ATOM 1280 C CA . ARG A 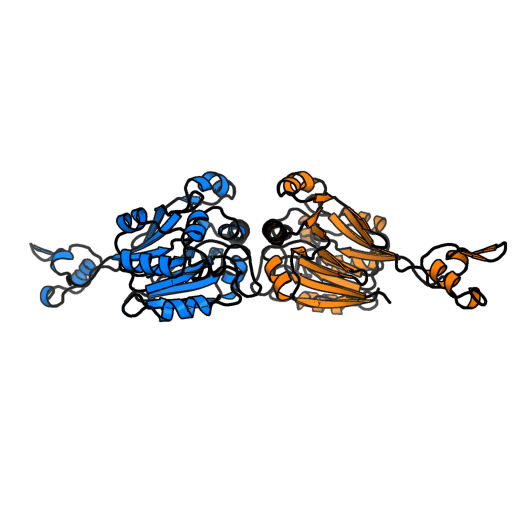1 168 ? -15.703 -53.688 -22.516 1 90.38 168 ARG A CA 1
ATOM 1281 C C . ARG A 1 168 ? -15.633 -52.375 -21.781 1 90.38 168 ARG A C 1
ATOM 1283 O O . ARG A 1 168 ? -16.453 -51.469 -22.016 1 90.38 168 ARG A O 1
ATOM 1290 N N . ILE A 1 169 ? -14.766 -52.312 -20.797 1 92.44 169 ILE A N 1
ATOM 1291 C CA . ILE A 1 169 ? -14.469 -51.062 -20.109 1 92.44 169 ILE A CA 1
ATOM 1292 C C . ILE A 1 169 ? -13.242 -50.406 -20.75 1 92.44 169 ILE A C 1
ATOM 1294 O O . ILE A 1 169 ? -12.18 -51.031 -20.844 1 92.44 169 ILE A O 1
ATOM 1298 N N . ILE A 1 170 ? -13.383 -49.312 -21.328 1 91.69 170 ILE A N 1
ATOM 1299 C CA . ILE A 1 170 ? -12.297 -48.531 -21.938 1 91.69 170 ILE A CA 1
ATOM 1300 C C . ILE A 1 170 ? -11.82 -47.469 -20.969 1 91.69 170 ILE A C 1
ATOM 1302 O O . ILE A 1 170 ? -12.617 -46.656 -20.5 1 91.69 170 ILE A O 1
ATOM 1306 N N . THR A 1 171 ? -10.539 -47.5 -20.641 1 91.88 171 THR A N 1
ATOM 1307 C CA . THR A 1 171 ? -9.977 -46.5 -19.75 1 91.88 171 THR A CA 1
ATOM 1308 C C . THR A 1 171 ? -9.359 -45.344 -20.562 1 91.88 171 THR A C 1
ATOM 1310 O O . THR A 1 171 ? -8.938 -45.562 -21.703 1 91.88 171 THR A O 1
ATOM 1313 N N . PRO A 1 172 ? -9.391 -44.156 -20 1 90.06 172 PRO A N 1
ATOM 1314 C CA . PRO A 1 172 ? -8.773 -43.031 -20.688 1 90.06 172 PRO A CA 1
ATOM 1315 C C . PRO A 1 172 ? -7.34 -43.312 -21.109 1 90.06 172 PRO A C 1
ATOM 1317 O O . PRO A 1 172 ? -6.938 -42.938 -22.219 1 90.06 172 PRO A O 1
ATOM 1320 N N . GLU A 1 173 ? -6.594 -43.938 -20.266 1 89.38 173 GLU A N 1
ATOM 1321 C CA . GLU A 1 173 ? -5.184 -44.219 -20.531 1 89.38 173 GLU A CA 1
ATOM 1322 C C . GLU A 1 173 ? -5.008 -45.062 -21.781 1 89.38 173 GLU A C 1
ATOM 1324 O O . GLU A 1 173 ? -4.023 -44.906 -22.516 1 89.38 173 GLU A O 1
ATOM 1329 N N . GLU A 1 174 ? -5.973 -45.906 -21.984 1 89.19 174 GLU A N 1
ATOM 1330 C CA . GLU A 1 174 ? -5.906 -46.844 -23.094 1 89.19 174 GLU A CA 1
ATOM 1331 C C . GLU A 1 174 ? -5.992 -46.094 -24.438 1 89.19 174 GLU A C 1
ATOM 1333 O O . GLU A 1 174 ? -5.449 -46.562 -25.438 1 89.19 174 GLU A O 1
ATOM 1338 N N . VAL A 1 175 ? -6.621 -45.031 -24.406 1 89.25 175 VAL A N 1
ATOM 1339 C CA . VAL A 1 175 ? -6.891 -44.375 -25.672 1 89.25 175 VAL A CA 1
ATOM 1340 C C . VAL A 1 175 ? -6.262 -43 -25.688 1 89.25 175 VAL A C 1
ATOM 1342 O O . VAL A 1 175 ? -6.535 -42.188 -26.594 1 89.25 175 VAL A O 1
ATOM 1345 N N . ALA A 1 176 ? -5.508 -42.75 -24.719 1 90.5 176 ALA A N 1
ATOM 1346 C CA . ALA A 1 176 ? -4.914 -41.438 -24.578 1 90.5 176 ALA A CA 1
ATOM 1347 C C . ALA A 1 176 ? -3.752 -41.25 -25.562 1 90.5 176 ALA A C 1
ATOM 1349 O O . ALA A 1 176 ? -3.08 -42.219 -25.922 1 90.5 176 ALA A O 1
ATOM 1350 N N . ASP A 1 177 ? -3.588 -40 -26.047 1 90.5 177 ASP A N 1
ATOM 1351 C CA . ASP A 1 177 ? -2.371 -39.625 -26.766 1 90.5 177 ASP A CA 1
ATOM 1352 C C . ASP A 1 177 ? -1.158 -39.656 -25.828 1 90.5 177 ASP A C 1
ATOM 1354 O O . ASP A 1 177 ? -1.087 -38.906 -24.859 1 90.5 177 ASP A O 1
ATOM 1358 N N . PRO A 1 178 ? -0.237 -40.5 -26.078 1 85.25 178 PRO A N 1
ATOM 1359 C CA . PRO A 1 178 ? 0.895 -40.688 -25.172 1 85.25 178 PRO A CA 1
ATOM 1360 C C . PRO A 1 178 ? 1.767 -39.438 -25.062 1 85.25 178 PRO A C 1
ATOM 1362 O O . PRO A 1 178 ? 2.529 -39.281 -24.109 1 85.25 178 PRO A O 1
ATOM 1365 N N . ALA A 1 179 ? 1.645 -38.594 -25.969 1 87.69 179 ALA A N 1
ATOM 1366 C CA . ALA A 1 179 ? 2.475 -37.406 -25.984 1 87.69 179 ALA A CA 1
ATOM 1367 C C . ALA A 1 179 ? 1.856 -36.312 -25.125 1 87.69 179 ALA A C 1
ATOM 1369 O O . ALA A 1 179 ? 2.52 -35.312 -24.797 1 87.69 179 ALA A O 1
ATOM 1370 N N . HIS A 1 180 ? 0.649 -36.594 -24.828 1 88.62 180 HIS A N 1
ATOM 1371 C CA . HIS A 1 180 ? -0.078 -35.594 -24.094 1 88.62 180 HIS A CA 1
ATOM 1372 C C . HIS A 1 180 ? 0.159 -35.719 -22.594 1 88.62 180 HIS A C 1
ATOM 1374 O O . HIS A 1 180 ? 0.05 -36.812 -22.031 1 88.62 180 HIS A O 1
ATOM 1380 N N . LYS A 1 181 ? 0.577 -34.625 -21.938 1 90.38 181 LYS A N 1
ATOM 1381 C CA . LYS A 1 181 ? 0.698 -34.562 -20.484 1 90.38 181 LYS A CA 1
ATOM 1382 C C . LYS A 1 181 ? -0.595 -34.094 -19.844 1 90.38 181 LYS A C 1
ATOM 1384 O O . LYS A 1 181 ? -0.97 -32.906 -20.016 1 90.38 181 LYS A O 1
ATOM 1389 N N . ARG A 1 182 ? -1.153 -34.875 -19.078 1 92.06 182 ARG A N 1
ATOM 1390 C CA . ARG A 1 182 ? -2.443 -34.594 -18.469 1 92.06 182 ARG A CA 1
ATOM 1391 C C . ARG A 1 182 ? -2.316 -33.469 -17.422 1 92.06 182 ARG A C 1
ATOM 1393 O O . ARG A 1 182 ? -3.205 -32.625 -17.312 1 92.06 182 ARG A O 1
ATOM 1400 N N . PHE A 1 183 ? -1.191 -33.438 -16.703 1 95.56 183 PHE A N 1
ATOM 1401 C CA . PHE A 1 183 ? -1.022 -32.469 -15.633 1 95.56 183 PHE A CA 1
ATOM 1402 C C . PHE A 1 183 ? -0.039 -31.375 -16.031 1 95.56 183 PHE A C 1
ATOM 1404 O O . PHE A 1 183 ? 0.968 -31.656 -16.688 1 95.56 183 PHE A O 1
ATOM 1411 N N . LYS A 1 184 ? -0.432 -30.172 -15.75 1 97.19 184 LYS A N 1
ATOM 1412 C CA . LYS A 1 184 ? 0.418 -29 -15.969 1 97.19 184 LYS A CA 1
ATOM 1413 C C . LYS A 1 184 ? 0.799 -28.344 -14.641 1 97.19 184 LYS A C 1
ATOM 1415 O O . LYS A 1 184 ? 0.019 -28.359 -13.688 1 97.19 184 LYS A O 1
ATOM 1420 N N . TYR A 1 185 ? 2.002 -27.828 -14.57 1 98.25 185 TYR A N 1
ATOM 1421 C CA . TYR A 1 185 ? 2.521 -27.328 -13.305 1 98.25 185 TYR A CA 1
ATOM 1422 C C . TYR A 1 185 ? 3.109 -25.938 -13.453 1 98.25 185 TYR A C 1
ATOM 1424 O O . TYR A 1 185 ? 3.758 -25.625 -14.461 1 98.25 185 TYR A O 1
ATOM 1432 N N . LEU A 1 186 ? 2.834 -25.078 -12.508 1 98.75 186 LEU A N 1
ATOM 1433 C CA . LEU A 1 186 ? 3.48 -23.781 -12.312 1 98.75 186 LEU A CA 1
ATOM 1434 C C . LEU A 1 186 ? 4.066 -23.672 -10.906 1 98.75 186 LEU A C 1
ATOM 1436 O O . LEU A 1 186 ? 3.385 -23.969 -9.922 1 98.75 186 LEU A O 1
ATOM 1440 N N . LEU A 1 187 ? 5.305 -23.344 -10.805 1 98.94 187 LEU A N 1
ATOM 1441 C CA . LEU A 1 187 ? 5.945 -23.156 -9.508 1 98.94 187 LEU A CA 1
ATOM 1442 C C . LEU A 1 187 ? 6.312 -21.688 -9.305 1 98.94 187 LEU A C 1
ATOM 1444 O O . LEU A 1 187 ? 6.992 -21.078 -10.141 1 98.94 187 LEU A O 1
ATOM 1448 N N . TYR A 1 188 ? 5.828 -21.109 -8.305 1 98.94 188 TYR A N 1
ATOM 1449 C CA . TYR A 1 188 ? 6.258 -19.812 -7.801 1 98.94 188 TYR A CA 1
ATOM 1450 C C . TYR A 1 188 ? 7.156 -19.969 -6.582 1 98.94 188 TYR A C 1
ATOM 1452 O O . TYR A 1 188 ? 6.699 -20.375 -5.512 1 98.94 188 TYR A O 1
ATOM 1460 N N . THR A 1 189 ? 8.344 -19.562 -6.684 1 98.75 189 THR A N 1
ATOM 1461 C CA . THR A 1 189 ? 9.297 -19.922 -5.637 1 98.75 189 THR A CA 1
ATOM 1462 C C . THR A 1 189 ? 9.211 -18.922 -4.48 1 98.75 189 THR A C 1
ATOM 1464 O O . THR A 1 189 ? 9.57 -19.25 -3.348 1 98.75 189 THR A O 1
ATOM 1467 N N . GLY A 1 190 ? 8.797 -17.703 -4.746 1 98.5 190 GLY A N 1
ATOM 1468 C CA . GLY A 1 190 ? 9.109 -16.672 -3.771 1 98.5 190 GLY A CA 1
ATOM 1469 C C . GLY A 1 190 ? 10.602 -16.438 -3.607 1 98.5 190 GLY A C 1
ATOM 1470 O O . GLY A 1 190 ? 11.359 -16.531 -4.57 1 98.5 190 GLY A O 1
ATOM 1471 N N . ASP A 1 191 ? 10.977 -16.031 -2.398 1 98.81 191 ASP A N 1
ATOM 1472 C CA . ASP A 1 191 ? 12.391 -15.859 -2.117 1 98.81 191 ASP A CA 1
ATOM 1473 C C . ASP A 1 191 ? 13.086 -17.203 -1.892 1 98.81 191 ASP A C 1
ATOM 1475 O O . ASP A 1 191 ? 12.609 -18.016 -1.103 1 98.81 191 ASP A O 1
ATOM 1479 N N . THR A 1 192 ? 14.188 -17.375 -2.574 1 98.81 192 THR A N 1
ATOM 1480 C CA . THR A 1 192 ? 14.891 -18.625 -2.383 1 98.81 192 THR A CA 1
ATOM 1481 C C . THR A 1 192 ? 16.328 -18.531 -2.885 1 98.81 192 THR A C 1
ATOM 1483 O O . THR A 1 192 ? 16.594 -17.891 -3.908 1 98.81 192 THR A O 1
ATOM 1486 N N . ALA A 1 193 ? 17.203 -19.125 -2.164 1 98.69 193 ALA A N 1
ATOM 1487 C CA . ALA A 1 193 ? 18.5 -19.531 -2.715 1 98.69 193 ALA A CA 1
ATOM 1488 C C . ALA A 1 193 ? 18.375 -20.797 -3.547 1 98.69 193 ALA A C 1
ATOM 1490 O O . ALA A 1 193 ? 17.297 -21.406 -3.594 1 98.69 193 ALA A O 1
ATOM 1491 N N . PRO A 1 194 ? 19.422 -21.141 -4.367 1 98.56 194 PRO A N 1
ATOM 1492 C CA . PRO A 1 194 ? 19.328 -22.438 -5.039 1 98.56 194 PRO A CA 1
ATOM 1493 C C . PRO A 1 194 ? 18.953 -23.578 -4.09 1 98.56 194 PRO A C 1
ATOM 1495 O O . PRO A 1 194 ? 19.531 -23.703 -3.008 1 98.56 194 PRO A O 1
ATOM 1498 N N . CYS A 1 195 ? 17.984 -24.344 -4.496 1 98.31 195 CYS A N 1
ATOM 1499 C CA . CYS A 1 195 ? 17.422 -25.344 -3.613 1 98.31 195 CYS A CA 1
ATOM 1500 C C . CYS A 1 195 ? 17.25 -26.672 -4.34 1 98.31 195 CYS A C 1
ATOM 1502 O O . CYS A 1 195 ? 16.125 -27.109 -4.59 1 98.31 195 CYS A O 1
ATOM 1504 N N . PRO A 1 196 ? 18.297 -27.469 -4.574 1 97.69 196 PRO A N 1
ATOM 1505 C CA . PRO A 1 196 ? 18.25 -28.688 -5.371 1 97.69 196 PRO A CA 1
ATOM 1506 C C . PRO A 1 196 ? 17.297 -29.734 -4.797 1 97.69 196 PRO A C 1
ATOM 1508 O O . PRO A 1 196 ? 16.672 -30.5 -5.547 1 97.69 196 PRO A O 1
ATOM 1511 N N . GLU A 1 197 ? 17.219 -29.797 -3.523 1 96.94 197 GLU A N 1
ATOM 1512 C CA . GLU A 1 197 ? 16.297 -30.766 -2.924 1 96.94 197 GLU A CA 1
ATOM 1513 C C . GLU A 1 197 ? 14.859 -30.484 -3.35 1 96.94 197 GLU A C 1
ATOM 1515 O O . GLU A 1 197 ? 14.109 -31.422 -3.648 1 96.94 197 GLU A O 1
ATOM 1520 N N . MET A 1 198 ? 14.516 -29.25 -3.301 1 97.31 198 MET A N 1
ATOM 1521 C CA . MET A 1 198 ? 13.18 -28.859 -3.75 1 97.31 198 MET A CA 1
ATOM 1522 C C . MET A 1 198 ? 12.992 -29.172 -5.23 1 97.31 198 MET A C 1
ATOM 1524 O O . MET A 1 198 ? 11.938 -29.656 -5.641 1 97.31 198 MET A O 1
ATOM 1528 N N . TRP A 1 199 ? 14.023 -28.953 -6.066 1 97.75 199 TRP A N 1
ATOM 1529 C CA . TRP A 1 199 ? 13.945 -29.266 -7.492 1 97.75 199 TRP A CA 1
ATOM 1530 C C . TRP A 1 199 ? 13.664 -30.734 -7.723 1 97.75 199 TRP A C 1
ATOM 1532 O O . TRP A 1 199 ? 12.82 -31.094 -8.547 1 97.75 199 TRP A O 1
ATOM 1542 N N . LYS A 1 200 ? 14.344 -31.547 -6.945 1 97.12 200 LYS A N 1
ATOM 1543 C CA . LYS A 1 200 ? 14.188 -33 -7.07 1 97.12 200 LYS A CA 1
ATOM 1544 C C . LYS A 1 200 ? 12.773 -33.438 -6.688 1 97.12 200 LYS A C 1
ATOM 1546 O O . LYS A 1 200 ? 12.18 -34.281 -7.355 1 97.12 200 LYS A O 1
ATOM 1551 N N . LYS A 1 201 ? 12.305 -32.844 -5.691 1 96.88 201 LYS A N 1
ATOM 1552 C CA . LYS A 1 201 ? 10.977 -33.188 -5.184 1 96.88 201 LYS A CA 1
ATOM 1553 C C . LYS A 1 201 ? 9.883 -32.781 -6.164 1 96.88 201 LYS A C 1
ATOM 1555 O O . LYS A 1 201 ? 8.914 -33.531 -6.367 1 96.88 201 LYS A O 1
ATOM 1560 N N . VAL A 1 202 ? 10.016 -31.625 -6.719 1 97.69 202 VAL A N 1
ATOM 1561 C CA . VAL A 1 202 ? 9 -31.062 -7.602 1 97.69 202 VAL A CA 1
ATOM 1562 C C . VAL A 1 202 ? 9.07 -31.75 -8.969 1 97.69 202 VAL A C 1
ATOM 1564 O O . VAL A 1 202 ? 8.039 -32.031 -9.578 1 97.69 202 VAL A O 1
ATOM 1567 N N . GLY A 1 203 ? 10.32 -32.031 -9.383 1 95.5 203 GLY A N 1
ATOM 1568 C CA . GLY A 1 203 ? 10.516 -32.656 -10.688 1 95.5 203 GLY A CA 1
ATOM 1569 C C . GLY A 1 203 ? 10.461 -31.656 -11.836 1 95.5 203 GLY A C 1
ATOM 1570 O O . GLY A 1 203 ? 11.242 -30.703 -11.875 1 95.5 203 GLY A O 1
ATOM 1571 N N . SER A 1 204 ? 9.43 -31.766 -12.734 1 96.88 204 SER A N 1
ATOM 1572 C CA . SER A 1 204 ? 9.32 -30.891 -13.891 1 96.88 204 SER A CA 1
ATOM 1573 C C . SER A 1 204 ? 8.117 -29.953 -13.781 1 96.88 204 SER A C 1
ATOM 1575 O O . SER A 1 204 ? 7.078 -30.344 -13.242 1 96.88 204 SER A O 1
ATOM 1577 N N . VAL A 1 205 ? 8.273 -28.734 -14.266 1 97.94 205 VAL A N 1
ATOM 1578 C CA . VAL A 1 205 ? 7.156 -27.797 -14.305 1 97.94 205 VAL A CA 1
ATOM 1579 C C . VAL A 1 205 ? 7.066 -27.172 -15.695 1 97.94 205 VAL A C 1
ATOM 1581 O O . VAL A 1 205 ? 8.047 -27.156 -16.438 1 97.94 205 VAL A O 1
ATOM 1584 N N . ASP A 1 206 ? 5.918 -26.703 -16.062 1 97.06 206 ASP A N 1
ATOM 1585 C CA . ASP A 1 206 ? 5.723 -26.016 -17.328 1 97.06 206 ASP A CA 1
ATOM 1586 C C . ASP A 1 206 ? 6.176 -24.547 -17.234 1 97.06 206 ASP A C 1
ATOM 1588 O O . ASP A 1 206 ? 6.793 -24.031 -18.172 1 97.06 206 ASP A O 1
ATOM 1592 N N . VAL A 1 207 ? 5.863 -23.891 -16.141 1 98.31 207 VAL A N 1
ATOM 1593 C CA . VAL A 1 207 ? 6.184 -22.484 -15.906 1 98.31 207 VAL A CA 1
ATOM 1594 C C . VAL A 1 207 ? 6.867 -22.328 -14.555 1 98.31 207 VAL A C 1
ATOM 1596 O O . VAL A 1 207 ? 6.406 -22.875 -13.547 1 98.31 207 VAL A O 1
ATOM 1599 N N . LEU A 1 208 ? 7.945 -21.656 -14.562 1 98.69 208 LEU A N 1
ATOM 1600 C CA . LEU A 1 208 ? 8.648 -21.297 -13.328 1 98.69 208 LEU A CA 1
ATOM 1601 C C . LEU A 1 208 ? 8.68 -19.797 -13.125 1 98.69 208 LEU A C 1
ATOM 1603 O O . LEU A 1 208 ? 9.156 -19.062 -14 1 98.69 208 LEU A O 1
ATOM 1607 N N . ILE A 1 209 ? 8.047 -19.312 -12.078 1 98.94 209 ILE A N 1
ATOM 1608 C CA . ILE A 1 209 ? 8.242 -17.953 -11.609 1 98.94 209 ILE A CA 1
ATOM 1609 C C . ILE A 1 209 ? 9.281 -17.938 -10.484 1 98.94 209 ILE A C 1
ATOM 1611 O O . ILE A 1 209 ? 9.062 -18.516 -9.414 1 98.94 209 ILE A O 1
ATOM 1615 N N . HIS A 1 210 ? 10.367 -17.359 -10.664 1 98.81 210 HIS A N 1
ATOM 1616 C CA . HIS A 1 210 ? 11.508 -17.438 -9.766 1 98.81 210 HIS A CA 1
ATOM 1617 C C . HIS A 1 210 ? 12.062 -16.047 -9.453 1 98.81 210 HIS A C 1
ATOM 1619 O O . HIS A 1 210 ? 12.086 -15.18 -10.32 1 98.81 210 HIS A O 1
ATOM 1625 N N . GLU A 1 211 ? 12.516 -15.875 -8.266 1 98.69 211 GLU A N 1
ATOM 1626 C CA . GLU A 1 211 ? 13.164 -14.602 -7.957 1 98.69 211 GLU A CA 1
ATOM 1627 C C . GLU A 1 211 ? 14.523 -14.492 -8.656 1 98.69 211 GLU A C 1
ATOM 1629 O O . GLU A 1 211 ? 15.172 -15.5 -8.914 1 98.69 211 GLU A O 1
ATOM 1634 N N . ALA A 1 212 ? 14.852 -13.344 -9 1 98.19 212 ALA A N 1
ATOM 1635 C CA . ALA A 1 212 ? 16.203 -12.938 -9.406 1 98.19 212 ALA A CA 1
ATOM 1636 C C . ALA A 1 212 ? 16.578 -11.602 -8.773 1 98.19 212 ALA A C 1
ATOM 1638 O O . ALA A 1 212 ? 16.75 -10.602 -9.477 1 98.19 212 ALA A O 1
ATOM 1639 N N . THR A 1 213 ? 16.703 -11.672 -7.492 1 98.56 213 THR A N 1
ATOM 1640 C CA . THR A 1 213 ? 16.984 -10.477 -6.715 1 98.56 213 THR A CA 1
ATOM 1641 C C . THR A 1 213 ? 18.234 -9.766 -7.246 1 98.56 213 THR A C 1
ATOM 1643 O O . THR A 1 213 ? 18.25 -8.539 -7.355 1 98.56 213 THR A O 1
ATOM 1646 N N . PHE A 1 214 ? 19.188 -10.641 -7.66 1 98.56 214 PHE A N 1
ATOM 1647 C CA . PHE A 1 214 ? 20.453 -10.07 -8.094 1 98.56 214 PHE A CA 1
ATOM 1648 C C . PHE A 1 214 ? 20.766 -10.477 -9.531 1 98.56 214 PHE A C 1
ATOM 1650 O O . PHE A 1 214 ? 20.406 -11.57 -9.969 1 98.56 214 PHE A O 1
ATOM 1657 N N . ALA A 1 215 ? 21.438 -9.562 -10.195 1 97.75 215 ALA A N 1
ATOM 1658 C CA . ALA A 1 215 ? 21.938 -9.867 -11.539 1 97.75 215 ALA A CA 1
ATOM 1659 C C . ALA A 1 215 ? 23.25 -10.625 -11.461 1 97.75 215 ALA A C 1
ATOM 1661 O O . ALA A 1 215 ? 23.312 -11.742 -10.945 1 97.75 215 ALA A O 1
ATOM 1662 N N . ASP A 1 216 ? 24.359 -10.055 -11.906 1 96.38 216 ASP A N 1
ATOM 1663 C CA . ASP A 1 216 ? 25.641 -10.742 -11.875 1 96.38 216 ASP A CA 1
ATOM 1664 C C . ASP A 1 216 ? 26.688 -9.93 -11.102 1 96.38 216 ASP A C 1
ATOM 1666 O O . ASP A 1 216 ? 27.859 -10.266 -11.094 1 96.38 216 ASP A O 1
ATOM 1670 N N . ASP A 1 217 ? 26.234 -8.898 -10.5 1 96.5 217 ASP A N 1
ATOM 1671 C CA . ASP A 1 217 ? 27.172 -7.98 -9.852 1 96.5 217 ASP A CA 1
ATOM 1672 C C . ASP A 1 217 ? 27.312 -8.305 -8.367 1 96.5 217 ASP A C 1
ATOM 1674 O O . ASP A 1 217 ? 28.125 -7.691 -7.668 1 96.5 217 ASP A O 1
ATOM 1678 N N . VAL A 1 218 ? 26.531 -9.18 -7.84 1 95.75 218 VAL A N 1
ATOM 1679 C CA . VAL A 1 218 ? 26.656 -9.695 -6.484 1 95.75 218 VAL A CA 1
ATOM 1680 C C . VAL A 1 218 ? 27.203 -11.125 -6.527 1 95.75 218 VAL A C 1
ATOM 1682 O O . VAL A 1 218 ? 26.766 -11.93 -7.355 1 95.75 218 VAL A O 1
ATOM 1685 N N . SER A 1 219 ? 28.109 -11.391 -5.66 1 96.5 219 SER A N 1
ATOM 1686 C CA . SER A 1 219 ? 28.625 -12.758 -5.613 1 96.5 219 SER A CA 1
ATOM 1687 C C . SER A 1 219 ? 27.531 -13.758 -5.293 1 96.5 219 SER A C 1
ATOM 1689 O O . SER A 1 219 ? 26.719 -13.531 -4.391 1 96.5 219 SER A O 1
ATOM 1691 N N . PRO A 1 220 ? 27.516 -14.836 -6.012 1 96.5 220 PRO A N 1
ATOM 1692 C CA . PRO A 1 220 ? 26.5 -15.852 -5.742 1 96.5 220 PRO A CA 1
ATOM 1693 C C . PRO A 1 220 ? 26.484 -16.297 -4.285 1 96.5 220 PRO A C 1
ATOM 1695 O O . PRO A 1 220 ? 25.422 -16.484 -3.699 1 96.5 220 PRO A O 1
ATOM 1698 N N . SER A 1 221 ? 27.641 -16.438 -3.725 1 97.19 221 SER A N 1
ATOM 1699 C CA . SER A 1 221 ? 27.734 -16.875 -2.336 1 97.19 221 SER A CA 1
ATOM 1700 C C . SER A 1 221 ? 27.031 -15.898 -1.401 1 97.19 221 SER A C 1
ATOM 1702 O O . SER A 1 221 ? 26.344 -16.312 -0.469 1 97.19 221 SER A O 1
ATOM 1704 N N . LYS A 1 222 ? 27.266 -14.648 -1.616 1 96.81 222 LYS A N 1
ATOM 1705 C CA . LYS A 1 222 ? 26.625 -13.625 -0.802 1 96.81 222 LYS A CA 1
ATOM 1706 C C . LYS A 1 222 ? 25.109 -13.648 -1 1 96.81 222 LYS A C 1
ATOM 1708 O O . LYS A 1 222 ? 24.344 -13.562 -0.033 1 96.81 222 LYS A O 1
ATOM 1713 N N . ALA A 1 223 ? 24.688 -13.719 -2.258 1 97.69 223 ALA A N 1
ATOM 1714 C CA . ALA A 1 223 ? 23.266 -13.82 -2.562 1 97.69 223 ALA A CA 1
ATOM 1715 C C . ALA A 1 223 ? 22.625 -15 -1.832 1 97.69 223 ALA A C 1
ATOM 1717 O O . ALA A 1 223 ? 21.578 -14.859 -1.213 1 97.69 223 ALA A O 1
ATOM 1718 N N . HIS A 1 224 ? 23.281 -16.156 -1.89 1 98.31 224 HIS A N 1
ATOM 1719 C CA . HIS A 1 224 ? 22.766 -17.391 -1.299 1 98.31 224 HIS A CA 1
ATOM 1720 C C . HIS A 1 224 ? 22.688 -17.281 0.22 1 98.31 224 HIS A C 1
ATOM 1722 O O . HIS A 1 224 ? 21.734 -17.766 0.831 1 98.31 224 HIS A O 1
ATOM 1728 N N . GLU A 1 225 ? 23.688 -16.656 0.83 1 97.19 225 GLU A N 1
ATOM 1729 C CA . GLU A 1 225 ? 23.719 -16.453 2.275 1 97.19 225 GLU A CA 1
ATOM 1730 C C . GLU A 1 225 ? 22.516 -15.625 2.736 1 97.19 225 GLU A C 1
ATOM 1732 O O . GLU A 1 225 ? 21.984 -15.852 3.826 1 97.19 225 GLU A O 1
ATOM 1737 N N . GLU A 1 226 ? 22.078 -14.781 1.909 1 96.56 226 GLU A N 1
ATOM 1738 C CA . GLU A 1 226 ? 20.938 -13.93 2.229 1 96.56 226 GLU A CA 1
ATOM 1739 C C . GLU A 1 226 ? 19.625 -14.594 1.826 1 96.56 226 GLU A C 1
ATOM 1741 O O . GLU A 1 226 ? 18.562 -14 1.955 1 96.56 226 GLU A O 1
ATOM 1746 N N . GLY A 1 227 ? 19.719 -15.805 1.307 1 98.38 227 GLY A N 1
ATOM 1747 C CA . GLY A 1 227 ? 18.531 -16.562 0.943 1 98.38 227 GLY A CA 1
ATOM 1748 C C . GLY A 1 227 ? 17.938 -16.125 -0.379 1 98.38 227 GLY A C 1
ATOM 1749 O O . GLY A 1 227 ? 16.719 -16.219 -0.571 1 98.38 227 GLY A O 1
ATOM 1750 N N . HIS A 1 228 ? 18.766 -15.594 -1.225 1 98.75 228 HIS A N 1
ATOM 1751 C CA . HIS A 1 228 ? 18.266 -15.078 -2.496 1 98.75 228 HIS A CA 1
ATOM 1752 C C . HIS A 1 228 ? 19.047 -15.672 -3.668 1 98.75 228 HIS A C 1
ATOM 1754 O O . HIS A 1 228 ? 19.953 -16.484 -3.473 1 98.75 228 HIS A O 1
ATOM 1760 N N . SER A 1 229 ? 18.688 -15.352 -4.891 1 98.69 229 SER A N 1
ATOM 1761 C CA . SER A 1 229 ? 19.234 -15.938 -6.109 1 98.69 229 SER A CA 1
ATOM 1762 C C . SER A 1 229 ? 19.672 -14.852 -7.09 1 98.69 229 SER A C 1
ATOM 1764 O O . SER A 1 229 ? 19.203 -13.719 -7.02 1 98.69 229 SER A O 1
ATOM 1766 N N . THR A 1 230 ? 20.578 -15.227 -7.941 1 98.25 230 THR A N 1
ATOM 1767 C CA . THR A 1 230 ? 20.953 -14.43 -9.102 1 98.25 230 THR A CA 1
ATOM 1768 C C . THR A 1 230 ? 20.203 -14.891 -10.344 1 98.25 230 THR A C 1
ATOM 1770 O O . THR A 1 230 ? 19.5 -15.906 -10.312 1 98.25 230 THR A O 1
ATOM 1773 N N . VAL A 1 231 ? 20.344 -14.117 -11.422 1 98 231 VAL A N 1
ATOM 1774 C CA . VAL A 1 231 ? 19.75 -14.516 -12.695 1 98 231 VAL A CA 1
ATOM 1775 C C . VAL A 1 231 ? 20.25 -15.906 -13.078 1 98 231 VAL A C 1
ATOM 1777 O O . VAL A 1 231 ? 19.469 -16.766 -13.484 1 98 231 VAL A O 1
ATOM 1780 N N . ALA A 1 232 ? 21.5 -16.156 -12.898 1 96.94 232 ALA A N 1
ATOM 1781 C CA . ALA A 1 232 ? 22.094 -17.438 -13.25 1 96.94 232 ALA A CA 1
ATOM 1782 C C . ALA A 1 232 ? 21.484 -18.578 -12.43 1 96.94 232 ALA A C 1
ATOM 1784 O O . ALA A 1 232 ? 21.219 -19.656 -12.953 1 96.94 232 ALA A O 1
ATOM 1785 N N . ASP A 1 233 ? 21.297 -18.297 -11.203 1 98.06 233 ASP A N 1
ATOM 1786 C CA . ASP A 1 233 ? 20.688 -19.297 -10.328 1 98.06 233 ASP A CA 1
ATOM 1787 C C . ASP A 1 233 ? 19.281 -19.656 -10.805 1 98.06 233 ASP A C 1
ATOM 1789 O O . ASP A 1 233 ? 18.906 -20.828 -10.812 1 98.06 233 ASP A O 1
ATOM 1793 N N . ALA A 1 234 ? 18.516 -18.672 -11.133 1 98.06 234 ALA A N 1
ATOM 1794 C CA . ALA A 1 234 ? 17.156 -18.891 -11.609 1 98.06 234 ALA A CA 1
ATOM 1795 C C . ALA A 1 234 ? 17.141 -19.719 -12.891 1 98.06 234 ALA A C 1
ATOM 1797 O O . ALA A 1 234 ? 16.281 -20.594 -13.062 1 98.06 234 ALA A O 1
ATOM 1798 N N . ILE A 1 235 ? 18.047 -19.422 -13.766 1 96.94 235 ILE A N 1
ATOM 1799 C CA . ILE A 1 235 ? 18.156 -20.156 -15.023 1 96.94 235 ILE A CA 1
ATOM 1800 C C . ILE A 1 235 ? 18.516 -21.609 -14.734 1 96.94 235 ILE A C 1
ATOM 1802 O O . ILE A 1 235 ? 17.969 -22.531 -15.352 1 96.94 235 ILE A O 1
ATOM 1806 N N . GLU A 1 236 ? 19.422 -21.812 -13.844 1 96.5 236 GLU A N 1
ATOM 1807 C CA . GLU A 1 236 ? 19.781 -23.156 -13.438 1 96.5 236 GLU A CA 1
ATOM 1808 C C . GLU A 1 236 ? 18.562 -23.906 -12.891 1 96.5 236 GLU A C 1
ATOM 1810 O O . GLU A 1 236 ? 18.359 -25.078 -13.195 1 96.5 236 GLU A O 1
ATOM 1815 N N . ALA A 1 237 ? 17.828 -23.266 -12.07 1 97.94 237 ALA A N 1
ATOM 1816 C CA . ALA A 1 237 ? 16.609 -23.859 -11.539 1 97.94 237 ALA A CA 1
ATOM 1817 C C . ALA A 1 237 ? 15.648 -24.25 -12.664 1 97.94 237 ALA A C 1
ATOM 1819 O O . ALA A 1 237 ? 15.078 -25.344 -12.648 1 97.94 237 ALA A O 1
ATOM 1820 N N . ALA A 1 238 ? 15.484 -23.359 -13.578 1 97.75 238 ALA A N 1
ATOM 1821 C CA . ALA A 1 238 ? 14.586 -23.609 -14.695 1 97.75 238 ALA A CA 1
ATOM 1822 C C . ALA A 1 238 ? 15.023 -24.859 -15.469 1 97.75 238 ALA A C 1
ATOM 1824 O O . ALA A 1 238 ? 14.188 -25.672 -15.875 1 97.75 238 ALA A O 1
ATOM 1825 N N . ARG A 1 239 ? 16.297 -24.984 -15.688 1 95.75 239 ARG A N 1
ATOM 1826 C CA . ARG A 1 239 ? 16.828 -26.156 -16.391 1 95.75 239 ARG A CA 1
ATOM 1827 C C . ARG A 1 239 ? 16.594 -27.422 -15.57 1 95.75 239 ARG A C 1
ATOM 1829 O O . ARG A 1 239 ? 16.156 -28.438 -16.109 1 95.75 239 ARG A O 1
ATOM 1836 N N . ALA A 1 240 ? 16.922 -27.328 -14.305 1 96.88 240 ALA A N 1
ATOM 1837 C CA . ALA A 1 240 ? 16.75 -28.484 -13.422 1 96.88 240 ALA A CA 1
ATOM 1838 C C . ALA A 1 240 ? 15.305 -28.938 -13.375 1 96.88 240 ALA A C 1
ATOM 1840 O O . ALA A 1 240 ? 15.023 -30.141 -13.266 1 96.88 240 ALA A O 1
ATOM 1841 N N . LEU A 1 241 ? 14.375 -28.016 -13.492 1 97.75 241 LEU A N 1
ATOM 1842 C CA . LEU A 1 241 ? 12.945 -28.297 -13.383 1 97.75 241 LEU A CA 1
ATOM 1843 C C . LEU A 1 241 ? 12.336 -28.531 -14.766 1 97.75 241 LEU A C 1
ATOM 1845 O O . LEU A 1 241 ? 11.133 -28.766 -14.883 1 97.75 241 LEU A O 1
ATOM 1849 N N . ASN A 1 242 ? 13.195 -28.438 -15.82 1 96 242 ASN A N 1
ATOM 1850 C CA . ASN A 1 242 ? 12.75 -28.594 -17.203 1 96 242 ASN A CA 1
ATOM 1851 C C . ASN A 1 242 ? 11.609 -27.641 -17.547 1 96 242 ASN A C 1
ATOM 1853 O O . ASN A 1 242 ? 10.633 -28.047 -18.172 1 96 242 ASN A O 1
ATOM 1857 N N . ALA A 1 243 ? 11.688 -26.438 -17.016 1 96.75 243 ALA A N 1
ATOM 1858 C CA . ALA A 1 243 ? 10.648 -25.438 -17.281 1 96.75 243 ALA A CA 1
ATOM 1859 C C . ALA A 1 243 ? 10.719 -24.922 -18.703 1 96.75 243 ALA A C 1
ATOM 1861 O O . ALA A 1 243 ? 11.812 -24.688 -19.234 1 96.75 243 ALA A O 1
ATOM 1862 N N . GLN A 1 244 ? 9.586 -24.75 -19.328 1 93.81 244 GLN A N 1
ATOM 1863 C CA . GLN A 1 244 ? 9.523 -24.188 -20.672 1 93.81 244 GLN A CA 1
ATOM 1864 C C . GLN A 1 244 ? 9.547 -22.656 -20.625 1 93.81 244 GLN A C 1
ATOM 1866 O O . GLN A 1 244 ? 10.078 -22.016 -21.531 1 93.81 244 GLN A O 1
ATOM 1871 N N . VAL A 1 245 ? 8.938 -22.109 -19.625 1 96.31 245 VAL A N 1
ATOM 1872 C CA . VAL A 1 245 ? 8.852 -20.672 -19.438 1 96.31 245 VAL A CA 1
ATOM 1873 C C . VAL A 1 245 ? 9.43 -20.297 -18.078 1 96.31 245 VAL A C 1
ATOM 1875 O O . VAL A 1 245 ? 9.125 -20.938 -17.062 1 96.31 245 VAL A O 1
ATOM 1878 N N . LEU A 1 246 ? 10.32 -19.359 -18.047 1 97.88 246 LEU A N 1
ATOM 1879 C CA . LEU A 1 246 ? 10.883 -18.781 -16.828 1 97.88 246 LEU A CA 1
ATOM 1880 C C . LEU A 1 246 ? 10.539 -17.312 -16.703 1 97.88 246 LEU A C 1
ATOM 1882 O O . LEU A 1 246 ? 10.82 -16.516 -17.609 1 97.88 246 LEU A O 1
ATOM 1886 N N . ILE A 1 247 ? 9.852 -16.938 -15.648 1 98.5 247 ILE A N 1
ATOM 1887 C CA . ILE A 1 247 ? 9.508 -15.555 -15.359 1 98.5 247 ILE A CA 1
ATOM 1888 C C . ILE A 1 247 ? 10.289 -15.07 -14.141 1 98.5 247 ILE A C 1
ATOM 1890 O O . ILE A 1 247 ? 10.188 -15.648 -13.062 1 98.5 247 ILE A O 1
ATOM 1894 N N . LEU A 1 248 ? 11.062 -14.023 -14.328 1 98.5 248 LEU A N 1
ATOM 1895 C CA . LEU A 1 248 ? 11.891 -13.5 -13.242 1 98.5 248 LEU A CA 1
ATOM 1896 C C . LEU A 1 248 ? 11.211 -12.32 -12.57 1 98.5 248 LEU A C 1
ATOM 1898 O O . LEU A 1 248 ? 10.672 -11.438 -13.242 1 98.5 248 LEU A O 1
ATOM 1902 N N . THR A 1 249 ? 11.227 -12.344 -11.219 1 98.44 249 THR A N 1
ATOM 1903 C CA . THR A 1 249 ? 10.625 -11.289 -10.406 1 98.44 249 THR A CA 1
ATOM 1904 C C . THR A 1 249 ? 11.484 -11 -9.18 1 98.44 249 THR A C 1
ATOM 1906 O O . THR A 1 249 ? 12.617 -11.469 -9.078 1 98.44 249 THR A O 1
ATOM 1909 N N . HIS A 1 250 ? 11.008 -10.109 -8.25 1 98.75 250 HIS A N 1
ATOM 1910 C CA . HIS A 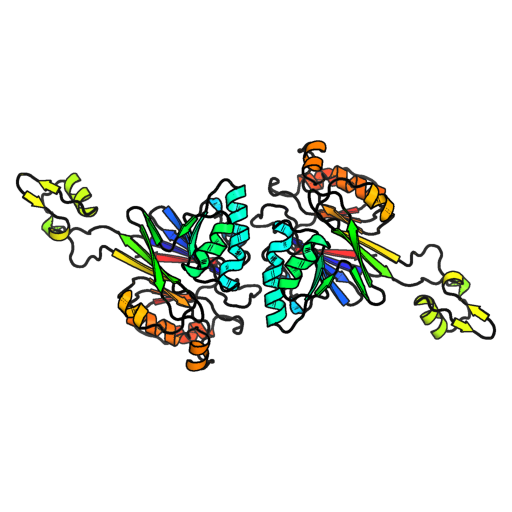1 250 ? 11.672 -9.758 -6.996 1 98.75 250 HIS A CA 1
ATOM 1911 C C . HIS A 1 250 ? 13.031 -9.133 -7.258 1 98.75 250 HIS A C 1
ATOM 1913 O O . HIS A 1 250 ? 14.039 -9.555 -6.684 1 98.75 250 HIS A O 1
ATOM 1919 N N . VAL A 1 251 ? 13.109 -8.234 -8.188 1 98.44 251 VAL A N 1
ATOM 1920 C CA . VAL A 1 251 ? 14.344 -7.566 -8.578 1 98.44 251 VAL A CA 1
ATOM 1921 C C . VAL A 1 251 ? 14.688 -6.473 -7.566 1 98.44 251 VAL A C 1
ATOM 1923 O O . VAL A 1 251 ? 13.844 -5.625 -7.258 1 98.44 251 VAL A O 1
ATOM 1926 N N . SER A 1 252 ? 15.852 -6.438 -7.137 1 97.5 252 SER A N 1
ATOM 1927 C CA . SER A 1 252 ? 16.312 -5.523 -6.098 1 97.5 252 SER A CA 1
ATOM 1928 C C . SER A 1 252 ? 16.203 -4.07 -6.547 1 97.5 252 SER A C 1
ATOM 1930 O O . SER A 1 252 ? 16.438 -3.752 -7.711 1 97.5 252 SER A O 1
ATOM 1932 N N . ALA A 1 253 ? 15.938 -3.205 -5.586 1 94.94 253 ALA A N 1
ATOM 1933 C CA . ALA A 1 253 ? 15.828 -1.771 -5.844 1 94.94 253 ALA A CA 1
ATOM 1934 C C . ALA A 1 253 ? 17.188 -1.169 -6.172 1 94.94 253 ALA A C 1
ATOM 1936 O O . ALA A 1 253 ? 17.281 -0.031 -6.641 1 94.94 253 ALA A O 1
ATOM 1937 N N . ARG A 1 254 ? 18.25 -1.927 -5.938 1 95 254 ARG A N 1
ATOM 1938 C CA . ARG A 1 254 ? 19.578 -1.436 -6.234 1 95 254 ARG A CA 1
ATOM 1939 C C . ARG A 1 254 ? 19.766 -1.182 -7.727 1 95 254 ARG A C 1
ATOM 1941 O O . ARG A 1 254 ? 20.656 -0.434 -8.141 1 95 254 ARG A O 1
ATOM 1948 N N . TYR A 1 255 ? 18.953 -1.888 -8.5 1 97.38 255 TYR A N 1
ATOM 1949 C CA . TYR A 1 255 ? 19.016 -1.7 -9.945 1 97.38 255 TYR A CA 1
ATOM 1950 C C . TYR A 1 255 ? 18.047 -0.608 -10.391 1 97.38 255 TYR A C 1
ATOM 1952 O O . TYR A 1 255 ? 16.875 -0.624 -10.023 1 97.38 255 TYR A O 1
ATOM 1960 N N . PRO A 1 256 ? 18.516 0.312 -11.148 1 95.19 256 PRO A N 1
ATOM 1961 C CA . PRO A 1 256 ? 17.609 1.371 -11.617 1 95.19 256 PRO A CA 1
ATOM 1962 C C . PRO A 1 256 ? 16.469 0.839 -12.477 1 95.19 256 PRO A C 1
ATOM 1964 O O . PRO A 1 256 ? 15.359 1.366 -12.43 1 95.19 256 PRO A O 1
ATOM 1967 N N . ASP A 1 257 ? 16.812 -0.092 -13.273 1 96.69 257 ASP A N 1
ATOM 1968 C CA . ASP A 1 257 ? 15.852 -0.806 -14.109 1 96.69 257 ASP A CA 1
ATOM 1969 C C . ASP A 1 257 ? 16.234 -2.275 -14.258 1 96.69 257 ASP A C 1
ATOM 1971 O O . ASP A 1 257 ? 17.125 -2.764 -13.562 1 96.69 257 ASP A O 1
ATOM 1975 N N . LYS A 1 258 ? 15.531 -2.973 -15.148 1 97.88 258 LYS A N 1
ATOM 1976 C CA . LYS A 1 258 ? 15.766 -4.41 -15.25 1 97.88 258 LYS A CA 1
ATOM 1977 C C . LYS A 1 258 ? 16.609 -4.746 -16.469 1 97.88 258 LYS A C 1
ATOM 1979 O O . LYS A 1 258 ? 16.594 -5.875 -16.969 1 97.88 258 LYS A O 1
ATOM 1984 N N . SER A 1 259 ? 17.328 -3.77 -16.984 1 97.44 259 SER A N 1
ATOM 1985 C CA . SER A 1 259 ? 18.094 -3.953 -18.219 1 97.44 259 SER A CA 1
ATOM 1986 C C . SER A 1 259 ? 19.203 -4.98 -18.031 1 97.44 259 SER A C 1
ATOM 1988 O O . SER A 1 259 ? 19.484 -5.781 -18.922 1 97.44 259 SER A O 1
ATOM 1990 N N . ARG A 1 260 ? 19.828 -4.934 -16.906 1 97.31 260 ARG A N 1
ATOM 1991 C CA . ARG A 1 260 ? 20.922 -5.879 -16.641 1 97.31 260 ARG A CA 1
ATOM 1992 C C . ARG A 1 260 ? 20.391 -7.312 -16.609 1 97.31 260 ARG A C 1
ATOM 1994 O O . ARG A 1 260 ? 21.016 -8.219 -17.172 1 97.31 260 ARG A O 1
ATOM 2001 N N . HIS A 1 261 ? 19.297 -7.527 -15.961 1 97.94 261 HIS A N 1
ATOM 2002 C CA . HIS A 1 261 ? 18.672 -8.844 -15.922 1 97.94 261 HIS A CA 1
ATOM 2003 C C . HIS A 1 261 ? 18.312 -9.32 -17.328 1 97.94 261 HIS A C 1
ATOM 2005 O O . HIS A 1 261 ? 18.547 -10.484 -17.656 1 97.94 261 HIS A O 1
ATOM 2011 N N . ARG A 1 262 ? 17.766 -8.438 -18.094 1 96.69 262 ARG A N 1
ATOM 2012 C CA . ARG A 1 262 ? 17.375 -8.781 -19.453 1 96.69 262 ARG A CA 1
ATOM 2013 C C . ARG A 1 262 ? 18.594 -9.133 -20.297 1 96.69 262 ARG A C 1
ATOM 2015 O O . ARG A 1 262 ? 18.547 -10.07 -21.094 1 96.69 262 ARG A O 1
ATOM 2022 N N . GLU A 1 263 ? 19.609 -8.375 -20.125 1 96.12 263 GLU A N 1
ATOM 2023 C CA . GLU A 1 263 ? 20.844 -8.648 -20.859 1 96.12 263 GLU A CA 1
ATOM 2024 C C . GLU A 1 263 ? 21.375 -10.039 -20.531 1 96.12 263 GLU A C 1
ATOM 2026 O O . GLU A 1 263 ? 21.75 -10.797 -21.422 1 96.12 263 GLU A O 1
ATOM 2031 N N . LEU A 1 264 ? 21.391 -10.359 -19.297 1 95.56 264 LEU A N 1
ATOM 2032 C CA . LEU A 1 264 ? 21.891 -11.664 -18.859 1 95.56 264 LEU A CA 1
ATOM 2033 C C . LEU A 1 264 ? 21.016 -12.789 -19.406 1 95.56 264 LEU A C 1
ATOM 2035 O O . LEU A 1 264 ? 21.531 -13.82 -19.859 1 95.56 264 LEU A O 1
ATOM 2039 N N . ALA A 1 265 ? 19.719 -12.609 -19.328 1 93.31 265 ALA A N 1
ATOM 2040 C CA . ALA A 1 265 ? 18.781 -13.609 -19.828 1 93.31 265 ALA A CA 1
ATOM 2041 C C . ALA A 1 265 ? 18.922 -13.812 -21.328 1 93.31 265 ALA A C 1
ATOM 2043 O O . ALA A 1 265 ? 18.75 -14.922 -21.828 1 93.31 265 ALA A O 1
ATOM 2044 N N . SER A 1 266 ? 19.234 -12.75 -22.047 1 91.19 266 SER A N 1
ATOM 2045 C CA . SER A 1 266 ? 19.312 -12.797 -23.5 1 91.19 266 SER A CA 1
ATOM 2046 C C . SER A 1 266 ? 20.5 -13.633 -23.953 1 91.19 266 SER A C 1
ATOM 2048 O O . SER A 1 266 ? 20.562 -14.07 -25.109 1 91.19 266 SER A O 1
ATOM 2050 N N . ARG A 1 267 ? 21.391 -13.867 -23.078 1 90.31 267 ARG A N 1
ATOM 2051 C CA . ARG A 1 267 ? 22.578 -14.633 -23.406 1 90.31 267 ARG A CA 1
ATOM 2052 C C . ARG A 1 267 ? 22.297 -16.125 -23.375 1 90.31 267 ARG A C 1
ATOM 2054 O O . ARG A 1 267 ? 23.156 -16.938 -23.75 1 90.31 267 ARG A O 1
ATOM 2061 N N . ILE A 1 268 ? 21.266 -16.391 -22.875 1 83.69 268 ILE A N 1
ATOM 2062 C CA . ILE A 1 268 ? 20.922 -17.797 -22.688 1 83.69 268 ILE A CA 1
ATOM 2063 C C . ILE A 1 268 ? 20.172 -18.312 -23.922 1 83.69 268 ILE A C 1
ATOM 2065 O O . ILE A 1 268 ? 19.219 -17.688 -24.375 1 83.69 268 ILE A O 1
ATOM 2069 N N . SER A 1 269 ? 20.812 -19.219 -24.844 1 71.81 269 SER A N 1
ATOM 2070 C CA . SER A 1 269 ? 20.188 -19.859 -26 1 71.81 269 SER A CA 1
ATOM 2071 C C . SER A 1 269 ? 19.5 -21.156 -25.594 1 71.81 269 SER A C 1
ATOM 2073 O O . SER A 1 269 ? 19.875 -21.797 -24.609 1 71.81 269 SER A O 1
ATOM 2075 N N . PRO A 1 270 ? 19.125 -22.188 -26.094 1 62.53 270 PRO A N 1
ATOM 2076 C CA . PRO A 1 270 ? 17.828 -22.875 -26.281 1 62.53 270 PRO A CA 1
ATOM 2077 C C . PRO A 1 270 ? 16.891 -22.656 -25.094 1 62.53 270 PRO A C 1
ATOM 2079 O O . PRO A 1 270 ? 17.281 -22.094 -24.078 1 62.53 270 PRO A O 1
ATOM 2082 N N . PRO A 1 271 ? 15.547 -23.484 -24.797 1 66.38 271 PRO A N 1
ATOM 2083 C CA . PRO A 1 271 ? 14.609 -23.312 -23.688 1 66.38 271 PRO A CA 1
ATOM 2084 C C . PRO A 1 271 ? 15.312 -23.25 -22.328 1 66.38 271 PRO A C 1
ATOM 2086 O O . PRO A 1 271 ? 16.406 -23.812 -22.172 1 66.38 271 PRO A O 1
ATOM 2089 N N . PRO A 1 272 ? 14.758 -22.438 -21.453 1 82.44 272 PRO A N 1
ATOM 2090 C CA . PRO A 1 272 ? 13.406 -21.875 -21.359 1 82.44 272 PRO A CA 1
ATOM 2091 C C . PRO A 1 272 ? 13.32 -20.469 -21.938 1 82.44 272 PRO A C 1
ATOM 2093 O O . PRO A 1 272 ? 14.336 -19.781 -22.062 1 82.44 272 PRO A O 1
ATOM 2096 N N . TYR A 1 273 ? 12.086 -20.125 -22.375 1 91.5 273 TYR A N 1
ATOM 2097 C CA . TYR A 1 273 ? 11.781 -18.719 -22.656 1 91.5 273 TYR A CA 1
ATOM 2098 C C . TYR A 1 273 ? 11.781 -17.906 -21.375 1 91.5 273 TYR A C 1
ATOM 2100 O O . TYR A 1 273 ? 11.086 -18.234 -20.422 1 91.5 273 TYR A O 1
ATOM 2108 N N . ILE A 1 274 ? 12.594 -16.906 -21.359 1 96.25 274 ILE A N 1
ATOM 2109 C CA . ILE A 1 274 ? 12.781 -16.156 -20.125 1 96.25 274 ILE A CA 1
ATOM 2110 C C . ILE A 1 274 ? 12.094 -14.789 -20.25 1 96.25 274 ILE A C 1
ATOM 2112 O O . ILE A 1 274 ? 12.328 -14.055 -21.203 1 96.25 274 ILE A O 1
ATOM 2116 N N . TYR A 1 275 ? 11.227 -14.461 -19.297 1 96.06 275 TYR A N 1
ATOM 2117 C CA . TYR A 1 275 ? 10.531 -13.18 -19.234 1 96.06 275 TYR A CA 1
ATOM 2118 C C . TYR A 1 275 ? 10.906 -12.406 -17.984 1 96.06 275 TYR A C 1
ATOM 2120 O O . TYR A 1 275 ? 11.008 -12.977 -16.906 1 96.06 275 TYR A O 1
ATOM 2128 N N . ILE A 1 276 ? 11.195 -11.148 -18.094 1 97.69 276 ILE A N 1
ATOM 2129 C CA . ILE A 1 276 ? 11.453 -10.227 -17 1 97.69 276 ILE A CA 1
ATOM 2130 C C . ILE A 1 276 ? 10.469 -9.055 -17.062 1 97.69 276 ILE A C 1
ATOM 2132 O O . ILE A 1 276 ? 10.828 -7.961 -17.5 1 97.69 276 ILE A O 1
ATOM 2136 N N . PRO A 1 277 ? 9.297 -9.227 -16.516 1 98.06 277 PRO A N 1
ATOM 2137 C CA . PRO A 1 277 ? 8.195 -8.289 -16.75 1 98.06 277 PRO A CA 1
ATOM 2138 C C . PRO A 1 277 ? 8.305 -7.035 -15.883 1 98.06 277 PRO A C 1
ATOM 2140 O O . PRO A 1 277 ? 8.984 -7.047 -14.859 1 98.06 277 PRO A O 1
ATOM 2143 N N . GLU A 1 278 ? 7.723 -5.98 -16.375 1 98.06 278 GLU A N 1
ATOM 2144 C CA . GLU A 1 278 ? 7.496 -4.777 -15.578 1 98.06 278 GLU A CA 1
ATOM 2145 C C . GLU A 1 278 ? 6.211 -4.891 -14.766 1 98.06 278 GLU A C 1
ATOM 2147 O O . GLU A 1 278 ? 5.398 -5.785 -14.992 1 98.06 278 GLU A O 1
ATOM 2152 N N . ASP A 1 279 ? 6.078 -4.039 -13.789 1 98.44 279 ASP A N 1
ATOM 2153 C CA . ASP A 1 279 ? 4.809 -3.967 -13.062 1 98.44 279 ASP A CA 1
ATOM 2154 C C . ASP A 1 279 ? 3.646 -3.711 -14.023 1 98.44 279 ASP A C 1
ATOM 2156 O O . ASP A 1 279 ? 3.768 -2.916 -14.961 1 98.44 279 ASP A O 1
ATOM 2160 N N . PHE A 1 280 ? 2.521 -4.418 -13.828 1 98.31 280 PHE A N 1
ATOM 2161 C CA . PHE A 1 280 ? 1.248 -4.336 -14.531 1 98.31 280 PHE A CA 1
ATOM 2162 C C . PHE A 1 280 ? 1.314 -5.078 -15.859 1 98.31 280 PHE A C 1
ATOM 2164 O O . PHE A 1 280 ? 0.316 -5.168 -16.578 1 98.31 280 PHE A O 1
ATOM 2171 N N . GLU A 1 281 ? 2.447 -5.586 -16.25 1 98.19 281 GLU A N 1
ATOM 2172 C CA . GLU A 1 281 ? 2.5 -6.383 -17.484 1 98.19 281 GLU A CA 1
ATOM 2173 C C . GLU A 1 281 ? 1.665 -7.652 -17.344 1 98.19 281 GLU A C 1
ATOM 2175 O O . GLU A 1 281 ? 1.686 -8.305 -16.297 1 98.19 281 GLU A O 1
ATOM 2180 N N . THR A 1 282 ? 0.941 -7.93 -18.344 1 98.44 282 THR A N 1
ATOM 2181 C CA . THR A 1 282 ? 0.114 -9.133 -18.406 1 98.44 282 THR A CA 1
ATOM 2182 C C . THR A 1 282 ? 0.773 -10.195 -19.281 1 98.44 282 THR A C 1
ATOM 2184 O O . THR A 1 282 ? 1.172 -9.914 -20.422 1 98.44 282 THR A O 1
ATOM 2187 N N . LEU A 1 283 ? 0.933 -11.375 -18.75 1 98.12 283 LEU A N 1
ATOM 2188 C CA . LEU A 1 283 ? 1.443 -12.523 -19.5 1 98.12 283 LEU A CA 1
ATOM 2189 C C . LEU A 1 283 ? 0.359 -13.586 -19.672 1 98.12 283 LEU A C 1
ATOM 2191 O O . LEU A 1 283 ? -0.251 -14.023 -18.703 1 98.12 283 LEU A O 1
ATOM 2195 N N . LEU A 1 284 ? 0.054 -13.93 -20.891 1 97.44 284 LEU A N 1
ATOM 2196 C CA . LEU A 1 284 ? -0.802 -15.062 -21.219 1 97.44 284 LEU A CA 1
ATOM 2197 C C . LEU A 1 284 ? 0.032 -16.297 -21.531 1 97.44 284 LEU A C 1
ATOM 2199 O O . LEU A 1 284 ? 0.729 -16.344 -22.547 1 97.44 284 LEU A O 1
ATOM 2203 N N . VAL A 1 285 ? -0.025 -17.281 -20.641 1 96.62 285 VAL A N 1
ATOM 2204 C CA . VAL A 1 285 ? 0.828 -18.453 -20.781 1 96.62 285 VAL A CA 1
ATOM 2205 C C . VAL A 1 285 ? -0.012 -19.656 -21.203 1 96.62 285 VAL A C 1
ATOM 2207 O O . VAL A 1 285 ? -0.957 -20.031 -20.5 1 96.62 285 VAL A O 1
ATOM 2210 N N . LYS A 1 286 ? 0.357 -20.219 -22.312 1 92.75 286 LYS A N 1
ATOM 2211 C CA . LYS A 1 286 ? -0.282 -21.453 -22.766 1 92.75 286 LYS A CA 1
ATOM 2212 C C . LYS A 1 286 ? 0.329 -22.672 -22.078 1 92.75 286 LYS A C 1
ATOM 2214 O O . LYS A 1 286 ? 1.549 -22.844 -22.078 1 92.75 286 LYS A O 1
ATOM 2219 N N . LEU A 1 287 ? -0.508 -23.375 -21.422 1 91.69 287 LEU A N 1
ATOM 2220 C CA . LEU A 1 287 ? -0.042 -24.578 -20.75 1 91.69 287 LEU A CA 1
ATOM 2221 C C . LEU A 1 287 ? -0.17 -25.797 -21.656 1 91.69 287 LEU A C 1
ATOM 2223 O O . LEU A 1 287 ? -1.076 -25.859 -22.5 1 91.69 287 LEU A O 1
ATOM 2227 N N . MET B 1 1 ? 5.387 36.312 2.773 1 74.62 1 MET B N 1
ATOM 2228 C CA . MET B 1 1 ? 4.445 35.531 3.596 1 74.62 1 MET B CA 1
ATOM 2229 C C . MET B 1 1 ? 4.754 34.031 3.535 1 74.62 1 MET B C 1
ATOM 2231 O O . MET B 1 1 ? 5.125 33.531 2.48 1 74.62 1 MET B O 1
ATOM 2235 N N . PRO B 1 2 ? 4.727 33.375 4.746 1 89.94 2 PRO B N 1
ATOM 2236 C CA . PRO B 1 2 ? 5.105 31.969 4.766 1 89.94 2 PRO B CA 1
ATOM 2237 C C . PRO B 1 2 ? 4.129 31.078 3.994 1 89.94 2 PRO B C 1
ATOM 2239 O O . PRO B 1 2 ? 2.922 31.344 3.994 1 89.94 2 PRO B O 1
ATOM 2242 N N . ILE B 1 3 ? 4.656 30.219 3.178 1 94.38 3 ILE B N 1
ATOM 2243 C CA . ILE B 1 3 ? 3.834 29.312 2.379 1 94.38 3 ILE B CA 1
ATOM 2244 C C . ILE B 1 3 ? 4.008 27.875 2.877 1 94.38 3 ILE B C 1
ATOM 2246 O O . ILE B 1 3 ? 5.125 27.453 3.174 1 94.38 3 ILE B O 1
ATOM 2250 N N . VAL B 1 4 ? 2.906 27.234 2.988 1 97.69 4 VAL B N 1
ATOM 2251 C CA . VAL B 1 4 ? 2.904 25.812 3.309 1 97.69 4 VAL B CA 1
ATOM 2252 C C . VAL B 1 4 ? 2.457 25 2.088 1 97.69 4 VAL B C 1
ATOM 2254 O O . VAL B 1 4 ? 1.491 25.375 1.415 1 97.69 4 VAL B O 1
ATOM 2257 N N . LYS B 1 5 ? 3.238 24 1.782 1 98.56 5 LYS B N 1
ATOM 2258 C CA . LYS B 1 5 ? 2.885 23.078 0.701 1 98.56 5 LYS B CA 1
ATOM 2259 C C . LYS B 1 5 ? 2.18 21.844 1.238 1 98.56 5 LYS B C 1
ATOM 2261 O O . LYS B 1 5 ? 2.689 21.172 2.139 1 98.56 5 LYS B O 1
ATOM 2266 N N . LEU B 1 6 ? 1.017 21.594 0.72 1 98.75 6 LEU B N 1
ATOM 2267 C CA . LEU B 1 6 ? 0.268 20.375 1.033 1 98.75 6 LEU B CA 1
ATOM 2268 C C . LEU B 1 6 ? 0.096 19.5 -0.208 1 98.75 6 LEU B C 1
ATOM 2270 O O . LEU B 1 6 ? -0.323 20 -1.26 1 98.75 6 LEU B O 1
ATOM 2274 N N . VAL B 1 7 ? 0.457 18.281 -0.106 1 98.88 7 VAL B N 1
ATOM 2275 C CA . VAL B 1 7 ? 0.172 17.312 -1.162 1 98.88 7 VAL B CA 1
ATOM 2276 C C . VAL B 1 7 ? -0.775 16.234 -0.637 1 98.88 7 VAL B C 1
ATOM 2278 O O . VAL B 1 7 ? -0.469 15.555 0.345 1 98.88 7 VAL B O 1
ATOM 2281 N N . ILE B 1 8 ? -1.893 16.109 -1.327 1 98.88 8 ILE B N 1
ATOM 2282 C CA . ILE B 1 8 ? -2.881 15.117 -0.926 1 98.88 8 ILE B CA 1
ATOM 2283 C C . ILE B 1 8 ? -2.516 13.75 -1.514 1 98.88 8 ILE B C 1
ATOM 2285 O O . ILE B 1 8 ? -2.785 13.484 -2.686 1 98.88 8 ILE B O 1
ATOM 2289 N N . LEU B 1 9 ? -1.991 12.891 -0.684 1 98.75 9 LEU B N 1
ATOM 2290 C CA . LEU B 1 9 ? -1.535 11.586 -1.154 1 98.75 9 LEU B CA 1
ATOM 2291 C C . LEU B 1 9 ? -2.686 10.586 -1.188 1 98.75 9 LEU B C 1
ATOM 2293 O O . LEU B 1 9 ? -2.672 9.641 -1.98 1 98.75 9 LEU B O 1
ATOM 2297 N N . GLY B 1 10 ? -3.592 10.766 -0.346 1 98.62 10 GLY B N 1
ATOM 2298 C CA . GLY B 1 10 ? -4.816 9.984 -0.274 1 98.62 10 GLY B CA 1
ATOM 2299 C C . GLY B 1 10 ? -5.957 10.727 0.396 1 98.62 10 GLY B C 1
ATOM 2300 O O . GLY B 1 10 ? -5.809 11.227 1.511 1 98.62 10 GLY B O 1
ATOM 2301 N N . SER B 1 11 ? -7.098 10.781 -0.252 1 98.44 11 SER B N 1
ATOM 2302 C CA . SER B 1 11 ? -8.219 11.586 0.232 1 98.44 11 SER B CA 1
ATOM 2303 C C . SER B 1 11 ? -9.43 10.711 0.547 1 98.44 11 SER B C 1
ATOM 2305 O O . SER B 1 11 ? -10.5 11.219 0.884 1 98.44 11 SER B O 1
ATOM 2307 N N . GLY B 1 12 ? -9.258 9.383 0.367 1 97.56 12 GLY B N 1
ATOM 2308 C CA . GLY B 1 12 ? -10.359 8.461 0.622 1 97.56 12 GLY B CA 1
ATOM 2309 C C . GLY B 1 12 ? -10.414 7.984 2.061 1 97.56 12 GLY B C 1
ATOM 2310 O O . GLY B 1 12 ? -9.438 8.109 2.801 1 97.56 12 GLY B O 1
ATOM 2311 N N . GLY B 1 13 ? -11.57 7.449 2.406 1 96.12 13 GLY B N 1
ATOM 2312 C CA . GLY B 1 13 ? -11.719 6.91 3.75 1 96.12 13 GLY B CA 1
ATOM 2313 C C . GLY B 1 13 ? -12.242 5.484 3.766 1 96.12 13 GLY B C 1
ATOM 2314 O O . GLY B 1 13 ? -13.047 5.102 2.914 1 96.12 13 GLY B O 1
ATOM 2315 N N . ALA B 1 14 ? -11.781 4.703 4.633 1 92.5 14 ALA B N 1
ATOM 2316 C CA . ALA B 1 14 ? -12.281 3.387 5.031 1 92.5 14 ALA B CA 1
ATOM 2317 C C . ALA B 1 14 ? -11.977 2.342 3.961 1 92.5 14 ALA B C 1
ATOM 2319 O O . ALA B 1 14 ? -11.219 1.403 4.199 1 92.5 14 ALA B O 1
ATOM 2320 N N . VAL B 1 15 ? -12.523 2.547 2.775 1 93.19 15 VAL B N 1
ATOM 2321 C CA . VAL B 1 15 ? -12.391 1.575 1.695 1 93.19 15 VAL B CA 1
ATOM 2322 C C . VAL B 1 15 ? -11.617 2.195 0.536 1 93.19 15 VAL B C 1
ATOM 2324 O O . VAL B 1 15 ? -11.977 3.262 0.038 1 93.19 15 VAL B O 1
ATOM 2327 N N . PRO B 1 16 ? -10.578 1.499 0.128 1 94.06 16 PRO B N 1
ATOM 2328 C CA . PRO B 1 16 ? -9.781 2.049 -0.971 1 94.06 16 PRO B CA 1
ATOM 2329 C C . PRO B 1 16 ? -10.492 1.946 -2.32 1 94.06 16 PRO B C 1
ATOM 2331 O O . PRO B 1 16 ? -11.344 1.074 -2.512 1 94.06 16 PRO B O 1
ATOM 2334 N N . LYS B 1 17 ? -10.156 2.84 -3.186 1 94.31 17 LYS B N 1
ATOM 2335 C CA . LYS B 1 17 ? -10.539 2.82 -4.598 1 94.31 17 LYS B CA 1
ATOM 2336 C C . LYS B 1 17 ? -9.305 2.824 -5.496 1 94.31 17 LYS B C 1
ATOM 2338 O O . LYS B 1 17 ? -8.195 3.08 -5.035 1 94.31 17 LYS B O 1
ATOM 2343 N N . ALA B 1 18 ? -9.516 2.607 -6.75 1 92.69 18 ALA B N 1
ATOM 2344 C CA . ALA B 1 18 ? -8.422 2.561 -7.719 1 92.69 18 ALA B CA 1
ATOM 2345 C C . ALA B 1 18 ? -7.75 3.924 -7.852 1 92.69 18 ALA B C 1
ATOM 2347 O O . ALA B 1 18 ? -6.543 4.008 -8.086 1 92.69 18 ALA B O 1
ATOM 2348 N N . ASP B 1 19 ? -8.5 4.941 -7.645 1 93.5 19 ASP B N 1
ATOM 2349 C CA . ASP B 1 19 ? -7.977 6.277 -7.922 1 93.5 19 ASP B CA 1
ATOM 2350 C C . ASP B 1 19 ? -8.055 7.164 -6.68 1 93.5 19 ASP B C 1
ATOM 2352 O O . ASP B 1 19 ? -7.871 8.383 -6.766 1 93.5 19 ASP B O 1
ATOM 2356 N N . ARG B 1 20 ? -8.367 6.656 -5.582 1 96.62 20 ARG B N 1
ATOM 2357 C CA . ARG B 1 20 ? -8.492 7.379 -4.32 1 96.62 20 ARG B CA 1
ATOM 2358 C C . ARG B 1 20 ? -7.949 6.551 -3.16 1 96.62 20 ARG B C 1
ATOM 2360 O O . ARG B 1 20 ? -8.633 5.664 -2.648 1 96.62 20 ARG B O 1
ATOM 2367 N N . MET B 1 21 ? -6.82 6.867 -2.734 1 97.62 21 MET B N 1
ATOM 2368 C CA . MET B 1 21 ? -6.121 6.086 -1.718 1 97.62 21 MET B CA 1
ATOM 2369 C C . MET B 1 21 ? -6.539 6.516 -0.316 1 97.62 21 MET B C 1
ATOM 2371 O O . MET B 1 21 ? -7.312 7.461 -0.158 1 97.62 21 MET B O 1
ATOM 2375 N N . LEU B 1 22 ? -6.133 5.793 0.608 1 98.19 22 LEU B N 1
ATOM 2376 C CA . LEU B 1 22 ? -6.496 6.016 2.004 1 98.19 22 LEU B CA 1
ATOM 2377 C C . LEU B 1 22 ? -5.762 7.227 2.57 1 98.19 22 LEU B C 1
ATOM 2379 O O . LEU B 1 22 ? -4.855 7.766 1.927 1 98.19 22 LEU B O 1
ATOM 2383 N N . PRO B 1 23 ? -6.137 7.68 3.705 1 98.69 23 PRO B N 1
ATOM 2384 C CA . PRO B 1 23 ? -5.742 9.008 4.172 1 98.69 23 PRO B CA 1
ATOM 2385 C C . PRO B 1 23 ? -4.23 9.148 4.336 1 98.69 23 PRO B C 1
ATOM 2387 O O . PRO B 1 23 ? -3.598 8.344 5.02 1 98.69 23 PRO B O 1
ATOM 2390 N N . ALA B 1 24 ? -3.713 10.156 3.744 1 98.88 24 ALA B N 1
ATOM 2391 C CA . ALA B 1 24 ? -2.328 10.602 3.889 1 98.88 24 ALA B CA 1
ATOM 2392 C C . ALA B 1 24 ? -2.121 11.977 3.26 1 98.88 24 ALA B C 1
ATOM 2394 O O . ALA B 1 24 ? -2.467 12.188 2.096 1 98.88 24 ALA B O 1
ATOM 2395 N N . ILE B 1 25 ? -1.525 12.93 3.979 1 98.94 25 ILE B N 1
ATOM 2396 C CA . ILE B 1 25 ? -1.229 14.266 3.475 1 98.94 25 ILE B CA 1
ATOM 2397 C C . ILE B 1 25 ? 0.217 14.633 3.797 1 98.94 25 ILE B C 1
ATOM 2399 O O . ILE B 1 25 ? 0.645 14.539 4.949 1 98.94 25 ILE B O 1
ATOM 2403 N N . TYR B 1 26 ? 0.95 14.953 2.812 1 98.94 26 TYR B N 1
ATOM 2404 C CA . TYR B 1 26 ? 2.316 15.43 2.979 1 98.94 26 TYR B CA 1
ATOM 2405 C C . TYR B 1 26 ? 2.348 16.953 3.152 1 98.94 26 TYR B C 1
ATOM 2407 O O . TYR B 1 26 ? 1.758 17.672 2.355 1 98.94 26 TYR B O 1
ATOM 2415 N N . LEU B 1 27 ? 2.943 17.422 4.199 1 98.88 27 LEU B N 1
ATOM 2416 C CA . LEU B 1 27 ? 3.08 18.844 4.5 1 98.88 27 LEU B CA 1
ATOM 2417 C C . LEU B 1 27 ? 4.547 19.25 4.547 1 98.88 27 LEU B C 1
ATOM 2419 O O . LEU B 1 27 ? 5.359 18.594 5.207 1 98.88 27 LEU B O 1
ATOM 2423 N N . GLU B 1 28 ? 4.852 20.234 3.877 1 98.56 28 GLU B N 1
ATOM 2424 C CA . GLU B 1 28 ? 6.176 20.844 3.881 1 98.56 28 GLU B CA 1
ATOM 2425 C C . GLU B 1 28 ? 6.09 22.359 4.117 1 98.56 28 GLU B C 1
ATOM 2427 O O . GLU B 1 28 ? 5.281 23.047 3.486 1 98.56 28 GLU B O 1
ATOM 2432 N N . ASP B 1 29 ? 6.895 22.812 5.02 1 97.81 29 ASP B N 1
ATOM 2433 C CA . ASP B 1 29 ? 6.84 24.25 5.285 1 97.81 29 ASP B CA 1
ATOM 2434 C C . ASP B 1 29 ? 8.148 24.938 4.898 1 97.81 29 ASP B C 1
ATOM 2436 O O . ASP B 1 29 ? 9.07 24.281 4.395 1 97.81 29 ASP B O 1
ATOM 2440 N N . TRP B 1 30 ? 8.203 26.266 5.074 1 95.25 30 TRP B N 1
ATOM 2441 C CA . TRP B 1 30 ? 9.336 27.078 4.637 1 95.25 30 TRP B CA 1
ATOM 2442 C C . TRP B 1 30 ? 10.516 26.922 5.59 1 95.25 30 TRP B C 1
ATOM 2444 O O . TRP B 1 30 ? 11.633 27.344 5.277 1 95.25 30 TRP B O 1
ATOM 2454 N N . LEU B 1 31 ? 10.281 26.328 6.707 1 95.44 31 LEU B N 1
ATOM 2455 C CA . LEU B 1 31 ? 11.328 26.109 7.695 1 95.44 31 LEU B CA 1
ATOM 2456 C C . LEU B 1 31 ? 12.047 24.797 7.453 1 95.44 31 LEU B C 1
ATOM 2458 O O . LEU B 1 31 ? 13.016 24.469 8.141 1 95.44 31 LEU B O 1
ATOM 2462 N N . GLY B 1 32 ? 11.523 23.938 6.52 1 95.75 32 GLY B N 1
ATOM 2463 C CA . GLY B 1 32 ? 12.172 22.688 6.164 1 95.75 32 GLY B CA 1
ATOM 2464 C C . GLY B 1 32 ? 11.523 21.469 6.805 1 95.75 32 GLY B C 1
ATOM 2465 O O . GLY B 1 32 ? 11.992 20.344 6.633 1 95.75 32 GLY B O 1
ATOM 2466 N N . HIS B 1 33 ? 10.469 21.672 7.547 1 97.31 33 HIS B N 1
ATOM 2467 C CA . HIS B 1 33 ? 9.773 20.531 8.133 1 97.31 33 HIS B CA 1
ATOM 2468 C C . HIS B 1 33 ? 9.008 19.75 7.07 1 97.31 33 HIS B C 1
ATOM 2470 O O . HIS B 1 33 ? 8.359 20.344 6.203 1 97.31 33 HIS B O 1
ATOM 2476 N N . ARG B 1 34 ? 9.148 18.484 7.113 1 98.06 34 ARG B N 1
ATOM 2477 C CA . ARG B 1 34 ? 8.391 17.547 6.293 1 98.06 34 ARG B CA 1
ATOM 2478 C C . ARG B 1 34 ? 7.543 16.609 7.16 1 98.06 34 ARG B C 1
ATOM 2480 O O . ARG B 1 34 ? 8.078 15.727 7.836 1 98.06 34 ARG B O 1
ATOM 2487 N N . VAL B 1 35 ? 6.262 16.828 7.094 1 98.75 35 VAL B N 1
ATOM 2488 C CA . VAL B 1 35 ? 5.352 16.125 7.996 1 98.75 35 VAL B CA 1
ATOM 2489 C C . VAL B 1 35 ? 4.371 15.281 7.184 1 98.75 35 VAL B C 1
ATOM 2491 O O . VAL B 1 35 ? 3.84 15.742 6.168 1 98.75 35 VAL B O 1
ATOM 2494 N N . LEU B 1 36 ? 4.238 14.078 7.582 1 98.94 36 LEU B N 1
ATOM 2495 C CA . LEU B 1 36 ? 3.182 13.242 7.027 1 98.94 36 LEU B CA 1
ATOM 2496 C C . LEU B 1 36 ? 2.012 13.125 7.996 1 98.94 36 LEU B C 1
ATOM 2498 O O . LEU B 1 36 ? 2.195 12.75 9.156 1 98.94 36 LEU B O 1
ATOM 2502 N N . LEU B 1 37 ? 0.845 13.531 7.531 1 98.94 37 LEU B N 1
ATOM 2503 C CA . LEU B 1 37 ? -0.379 13.414 8.312 1 98.94 37 LEU B CA 1
ATOM 2504 C C . LEU B 1 37 ? -1.133 12.141 7.953 1 98.94 37 LEU B C 1
ATOM 2506 O O . LEU B 1 37 ? -1.649 12.008 6.84 1 98.94 37 LEU B O 1
ATOM 2510 N N . ASP B 1 38 ? -1.186 11.18 8.891 1 98.88 38 ASP B N 1
ATOM 2511 C CA . ASP B 1 38 ? -1.693 9.82 8.727 1 98.88 38 ASP B CA 1
ATOM 2512 C C . ASP B 1 38 ? -0.88 9.055 7.684 1 98.88 38 ASP B C 1
ATOM 2514 O O . ASP B 1 38 ? -0.111 9.648 6.926 1 98.88 38 ASP B O 1
ATOM 2518 N N . ALA B 1 39 ? -1.012 7.77 7.781 1 98.56 39 ALA B N 1
ATOM 2519 C CA . ALA B 1 39 ? -0.229 6.867 6.938 1 98.56 39 ALA B CA 1
ATOM 2520 C C . ALA B 1 39 ? -1.076 5.695 6.457 1 98.56 39 ALA B C 1
ATOM 2522 O O . ALA B 1 39 ? -0.876 4.559 6.887 1 98.56 39 ALA B O 1
ATOM 2523 N N . GLY B 1 40 ? -1.923 6 5.512 1 98.31 40 GLY B N 1
ATOM 2524 C CA . GLY B 1 40 ? -2.697 4.926 4.914 1 98.31 40 GLY B CA 1
ATOM 2525 C C . GLY B 1 40 ? -1.847 3.932 4.148 1 98.31 40 GLY B C 1
ATOM 2526 O O . GLY B 1 40 ? -0.708 4.23 3.783 1 98.31 40 GLY B O 1
ATOM 2527 N N . GLU B 1 41 ? -2.402 2.83 3.895 1 97.94 41 GLU B N 1
ATOM 2528 C CA . GLU B 1 41 ? -1.7 1.752 3.205 1 97.94 41 GLU B CA 1
ATOM 2529 C C . GLU B 1 41 ? -1.087 2.242 1.896 1 97.94 41 GLU B C 1
ATOM 2531 O O . GLU B 1 41 ? -1.751 2.918 1.108 1 97.94 41 GLU B O 1
ATOM 2536 N N . GLY B 1 42 ? 0.241 1.882 1.677 1 97.31 42 GLY B N 1
ATOM 2537 C CA . GLY B 1 42 ? 0.895 2.182 0.413 1 97.31 42 GLY B CA 1
ATOM 2538 C C . GLY B 1 42 ? 1.402 3.609 0.327 1 97.31 42 GLY B C 1
ATOM 2539 O O . GLY B 1 42 ? 1.868 4.047 -0.728 1 97.31 42 GLY B O 1
ATOM 2540 N N . VAL B 1 43 ? 1.361 4.328 1.409 1 98.06 43 VAL B N 1
ATOM 2541 C CA . VAL B 1 43 ? 1.674 5.754 1.383 1 98.06 43 VAL B CA 1
ATOM 2542 C C . VAL B 1 43 ? 3.131 5.957 0.969 1 98.06 43 VAL B C 1
ATOM 2544 O O . VAL B 1 43 ? 3.473 6.969 0.354 1 98.06 43 VAL B O 1
ATOM 2547 N N . GLN B 1 44 ? 3.992 5.027 1.3 1 97.69 44 GLN B N 1
ATOM 2548 C CA . GLN B 1 44 ? 5.395 5.223 0.956 1 97.69 44 GLN B CA 1
ATOM 2549 C C . GLN B 1 44 ? 5.59 5.285 -0.557 1 97.69 44 GLN B C 1
ATOM 2551 O O . GLN B 1 44 ? 6.453 6.012 -1.049 1 97.69 44 GLN B O 1
ATOM 2556 N N . TYR B 1 45 ? 4.785 4.527 -1.326 1 97.31 45 TYR B N 1
ATOM 2557 C CA . TYR B 1 45 ? 4.859 4.629 -2.779 1 97.31 45 TYR B CA 1
ATOM 2558 C C . TYR B 1 45 ? 4.465 6.023 -3.25 1 97.31 45 TYR B C 1
ATOM 2560 O O . TYR B 1 45 ? 5.094 6.578 -4.152 1 97.31 45 TYR B O 1
ATOM 2568 N N . ARG B 1 46 ? 3.389 6.586 -2.607 1 97.69 46 ARG B N 1
ATOM 2569 C CA . ARG B 1 46 ? 2.918 7.918 -2.959 1 97.69 46 ARG B CA 1
ATOM 2570 C C . ARG B 1 46 ? 3.99 8.969 -2.686 1 97.69 46 ARG B C 1
ATOM 2572 O O . ARG B 1 46 ? 4.184 9.891 -3.484 1 97.69 46 ARG B O 1
ATOM 2579 N N . LEU B 1 47 ? 4.66 8.82 -1.576 1 98.44 47 LEU B N 1
ATOM 2580 C CA . LEU B 1 47 ? 5.77 9.711 -1.253 1 98.44 47 LEU B CA 1
ATOM 2581 C C . LEU B 1 47 ? 6.852 9.641 -2.322 1 98.44 47 LEU B C 1
ATOM 2583 O O . LEU B 1 47 ? 7.297 10.672 -2.832 1 98.44 47 LEU B O 1
ATOM 2587 N N . LEU B 1 48 ? 7.234 8.453 -2.664 1 97.5 48 LEU B N 1
ATOM 2588 C CA . LEU B 1 48 ? 8.289 8.258 -3.656 1 97.5 48 LEU B CA 1
ATOM 2589 C C . LEU B 1 48 ? 7.871 8.828 -5.008 1 97.5 48 LEU B C 1
ATOM 2591 O O . LEU B 1 48 ? 8.695 9.391 -5.73 1 97.5 48 LEU B O 1
ATOM 2595 N N . GLN B 1 49 ? 6.641 8.695 -5.312 1 97.5 49 GLN B N 1
ATOM 2596 C CA . GLN B 1 49 ? 6.121 9.141 -6.598 1 97.5 49 GLN B CA 1
ATOM 2597 C C . GLN B 1 49 ? 6.168 10.664 -6.715 1 97.5 49 GLN B C 1
ATOM 2599 O O . GLN B 1 49 ? 6.215 11.203 -7.82 1 97.5 49 GLN B O 1
ATOM 2604 N N . ILE B 1 50 ? 6.176 11.375 -5.582 1 97.94 50 ILE B N 1
ATOM 2605 C CA . ILE B 1 50 ? 6.297 12.828 -5.641 1 97.94 50 ILE B CA 1
ATOM 2606 C C . ILE B 1 50 ? 7.727 13.242 -5.301 1 97.94 50 ILE B C 1
ATOM 2608 O O . ILE B 1 50 ? 7.988 14.406 -5.008 1 97.94 50 ILE B O 1
ATOM 2612 N N . GLY B 1 51 ? 8.578 12.305 -5.199 1 97.31 51 GLY B N 1
ATOM 2613 C CA . GLY B 1 51 ? 10 12.586 -5.055 1 97.31 51 GLY B CA 1
ATOM 2614 C C . GLY B 1 51 ? 10.43 12.75 -3.609 1 97.31 51 GLY B C 1
ATOM 2615 O O . GLY B 1 51 ? 11.461 13.359 -3.33 1 97.31 51 GLY B O 1
ATOM 2616 N N . ILE B 1 52 ? 9.656 12.305 -2.699 1 97.69 52 ILE B N 1
ATOM 2617 C CA . ILE B 1 52 ? 9.977 12.438 -1.282 1 97.69 52 ILE B CA 1
ATOM 2618 C C . ILE B 1 52 ? 10.422 11.086 -0.725 1 97.69 52 ILE B C 1
ATOM 2620 O O . ILE B 1 52 ? 9.688 10.102 -0.802 1 97.69 52 ILE B O 1
ATOM 2624 N N . SER B 1 53 ? 11.57 11.016 -0.167 1 96.25 53 SER B N 1
ATOM 2625 C CA . SER B 1 53 ? 12.062 9.812 0.494 1 96.25 53 SER B CA 1
ATOM 2626 C C . SER B 1 53 ? 11.438 9.648 1.879 1 96.25 53 SER B C 1
ATOM 2628 O O . SER B 1 53 ? 11.336 10.617 2.635 1 96.25 53 SER B O 1
ATOM 2630 N N . PRO B 1 54 ? 11.094 8.438 2.203 1 95.62 54 PRO B N 1
ATOM 2631 C CA . PRO B 1 54 ? 10.57 8.203 3.551 1 95.62 54 PRO B CA 1
ATOM 2632 C C . PRO B 1 54 ? 11.539 8.641 4.645 1 95.62 54 PRO B C 1
ATOM 2634 O O . PRO B 1 54 ? 11.117 9.141 5.691 1 95.62 54 PRO B O 1
ATOM 2637 N N . SER B 1 55 ? 12.812 8.531 4.414 1 95.06 55 SER B N 1
ATOM 2638 C CA . SER B 1 55 ? 13.82 8.852 5.422 1 95.06 55 SER B CA 1
ATOM 2639 C C . SER B 1 55 ? 13.984 10.359 5.57 1 95.06 55 SER B C 1
ATOM 2641 O O . SER B 1 55 ? 14.617 10.828 6.523 1 95.06 55 SER B O 1
ATOM 2643 N N . SER B 1 56 ? 13.398 11.141 4.695 1 96.62 56 SER B N 1
ATOM 2644 C CA . SER B 1 56 ? 13.57 12.586 4.723 1 96.62 56 SER B CA 1
ATOM 2645 C C . SER B 1 56 ? 12.477 13.25 5.559 1 96.62 56 SER B C 1
ATOM 2647 O O . SER B 1 56 ? 12.539 14.453 5.82 1 96.62 56 SER B O 1
ATOM 2649 N N . LEU B 1 57 ? 11.516 12.469 6.02 1 97.38 57 LEU B N 1
ATOM 2650 C CA . LEU B 1 57 ? 10.422 13.016 6.812 1 97.38 57 LEU B CA 1
ATOM 2651 C C . LEU B 1 57 ? 10.914 13.484 8.18 1 97.38 57 LEU B C 1
ATOM 2653 O O . LEU B 1 57 ? 11.742 12.812 8.805 1 97.38 57 LEU B O 1
ATOM 2657 N N . THR B 1 58 ? 10.422 14.641 8.602 1 95.06 58 THR B N 1
ATOM 2658 C CA . THR B 1 58 ? 10.672 15.102 9.961 1 95.06 58 THR B CA 1
ATOM 2659 C C . THR B 1 58 ? 9.875 14.281 10.969 1 95.06 58 THR B C 1
ATOM 2661 O O . THR B 1 58 ? 10.406 13.867 12 1 95.06 58 THR B O 1
ATOM 2664 N N . LEU B 1 59 ? 8.648 14.148 10.711 1 96.38 59 LEU B N 1
ATOM 2665 C CA . LEU B 1 59 ? 7.785 13.375 11.602 1 96.38 59 LEU B CA 1
ATOM 2666 C C . LEU B 1 59 ? 6.555 12.859 10.859 1 96.38 59 LEU B C 1
ATOM 2668 O O . LEU B 1 59 ? 6.238 13.344 9.766 1 96.38 59 LEU B O 1
ATOM 2672 N N . ILE B 1 60 ? 5.961 11.852 11.383 1 98.44 60 ILE B N 1
ATOM 2673 C CA . ILE B 1 60 ? 4.66 11.336 10.984 1 98.44 60 ILE B CA 1
ATOM 2674 C C . ILE B 1 60 ? 3.656 11.531 12.117 1 98.44 60 ILE B C 1
ATOM 2676 O O . ILE B 1 60 ? 3.939 11.188 13.273 1 98.44 60 ILE B O 1
ATOM 2680 N N . ALA B 1 61 ? 2.562 12.133 11.828 1 98.88 61 ALA B N 1
ATOM 2681 C CA . ALA B 1 61 ? 1.517 12.312 12.828 1 98.88 61 ALA B CA 1
ATOM 2682 C C . ALA B 1 61 ? 0.269 11.516 12.469 1 98.88 61 ALA B C 1
ATOM 2684 O O . ALA B 1 61 ? -0.454 11.859 11.539 1 98.88 61 ALA B O 1
ATOM 2685 N N . VAL B 1 62 ? -0.011 10.461 13.227 1 98.69 62 VAL B N 1
ATOM 2686 C CA . VAL B 1 62 ? -1.177 9.625 12.953 1 98.69 62 VAL B CA 1
ATOM 2687 C C . VAL B 1 62 ? -2.314 10 13.898 1 98.69 62 VAL B C 1
ATOM 2689 O O . VAL B 1 62 ? -2.084 10.25 15.086 1 98.69 62 VAL B O 1
ATOM 2692 N N . THR B 1 63 ? -3.479 10.016 13.359 1 98.81 63 THR B N 1
ATOM 2693 C CA . THR B 1 63 ? -4.609 10.539 14.117 1 98.81 63 THR B CA 1
ATOM 2694 C C . THR B 1 63 ? -5.164 9.477 15.062 1 98.81 63 THR B C 1
ATOM 2696 O O . THR B 1 63 ? -5.508 9.773 16.203 1 98.81 63 THR B O 1
ATOM 2699 N N . HIS B 1 64 ? -5.332 8.25 14.547 1 98.62 64 HIS B N 1
ATOM 2700 C CA . HIS B 1 64 ? -5.895 7.191 15.375 1 98.62 64 HIS B CA 1
ATOM 2701 C C . HIS B 1 64 ? -5.605 5.816 14.773 1 98.62 64 HIS B C 1
ATOM 2703 O O . HIS B 1 64 ? -4.961 5.715 13.734 1 98.62 64 HIS B O 1
ATOM 2709 N N . MET B 1 65 ? -6.098 4.805 15.406 1 97.56 65 MET B N 1
ATOM 2710 C CA . MET B 1 65 ? -5.586 3.459 15.164 1 97.56 65 MET B CA 1
ATOM 2711 C C . MET B 1 65 ? -6.387 2.76 14.07 1 97.56 65 MET B C 1
ATOM 2713 O O . MET B 1 65 ? -6.059 1.642 13.672 1 97.56 65 MET B O 1
ATOM 2717 N N . HIS B 1 66 ? -7.438 3.363 13.516 1 97.62 66 HIS B N 1
ATOM 2718 C CA . HIS B 1 66 ? -8.164 2.684 12.453 1 97.62 66 HIS B CA 1
ATOM 2719 C C . HIS B 1 66 ? -7.242 2.352 11.281 1 97.62 66 HIS B C 1
ATOM 2721 O O . HIS B 1 66 ? -6.355 3.139 10.945 1 97.62 66 HIS B O 1
ATOM 2727 N N . GLU B 1 67 ? -7.512 1.304 10.633 1 96.56 67 GLU B N 1
ATOM 2728 C CA . GLU B 1 67 ? -6.637 0.666 9.656 1 96.56 67 GLU B CA 1
ATOM 2729 C C . GLU B 1 67 ? -6.359 1.597 8.477 1 96.56 67 GLU B C 1
ATOM 2731 O O . GLU B 1 67 ? -5.234 1.647 7.973 1 96.56 67 GLU B O 1
ATOM 2736 N N . ASP B 1 68 ? -7.359 2.301 8.031 1 97.5 68 ASP B N 1
ATOM 2737 C CA . ASP B 1 68 ? -7.176 3.141 6.852 1 97.5 68 ASP B CA 1
ATOM 2738 C C . ASP B 1 68 ? -6.266 4.324 7.16 1 97.5 68 ASP B C 1
ATOM 2740 O O . ASP B 1 68 ? -5.812 5.02 6.246 1 97.5 68 ASP B O 1
ATOM 2744 N N . HIS B 1 69 ? -5.887 4.516 8.383 1 98.56 69 HIS B N 1
ATOM 2745 C CA . HIS B 1 69 ? -5.016 5.629 8.75 1 98.56 69 HIS B CA 1
ATOM 2746 C C . HIS B 1 69 ? -3.619 5.137 9.117 1 98.56 69 HIS B C 1
ATOM 2748 O O . HIS B 1 69 ? -2.682 5.934 9.203 1 98.56 69 HIS B O 1
ATOM 2754 N N . ILE B 1 70 ? -3.42 3.805 9.312 1 97.69 70 ILE B N 1
ATOM 2755 C CA . ILE B 1 70 ? -2.164 3.426 9.945 1 97.69 70 ILE B CA 1
ATOM 2756 C C . ILE B 1 70 ? -1.52 2.275 9.18 1 97.69 70 ILE B C 1
ATOM 2758 O O . ILE B 1 70 ? -0.363 1.927 9.422 1 97.69 70 ILE B O 1
ATOM 2762 N N . LEU B 1 71 ? -2.137 1.666 8.258 1 97.5 71 LEU B N 1
ATOM 2763 C CA . LEU B 1 71 ? -1.65 0.425 7.668 1 97.5 71 LEU B CA 1
ATOM 2764 C C . LEU B 1 71 ? -0.41 0.679 6.816 1 97.5 71 LEU B C 1
ATOM 2766 O O . LEU B 1 71 ? 0.294 -0.262 6.441 1 97.5 71 LEU B O 1
ATOM 2770 N N . GLY B 1 72 ? -0.15 1.848 6.48 1 97.88 72 GLY B N 1
ATOM 2771 C CA . GLY B 1 72 ? 1.067 2.164 5.75 1 97.88 72 GLY B CA 1
ATOM 2772 C C . GLY B 1 72 ? 2.252 2.436 6.656 1 97.88 72 GLY B C 1
ATOM 2773 O O . GLY B 1 72 ? 3.389 2.533 6.191 1 97.88 72 GLY B O 1
ATOM 2774 N N . LEU B 1 73 ? 2.047 2.561 7.934 1 97.38 73 LEU B N 1
ATOM 2775 C CA . LEU B 1 73 ? 3.062 3.01 8.875 1 97.38 73 LEU B CA 1
ATOM 2776 C C . LEU B 1 73 ? 4.188 1.987 8.992 1 97.38 73 LEU B C 1
ATOM 2778 O O . LEU B 1 73 ? 5.367 2.344 8.914 1 97.38 73 LEU B O 1
ATOM 2782 N N . PRO B 1 74 ? 3.908 0.64 9.117 1 96.06 74 PRO B N 1
ATOM 2783 C CA . PRO B 1 74 ? 5.008 -0.317 9.258 1 96.06 74 PRO B CA 1
ATOM 2784 C C . PRO B 1 74 ? 5.973 -0.283 8.078 1 96.06 74 PRO B C 1
ATOM 2786 O O . PRO B 1 74 ? 7.191 -0.25 8.266 1 96.06 74 PRO B O 1
ATOM 2789 N N . GLY B 1 75 ? 5.398 -0.3 6.871 1 95.94 75 GLY B N 1
ATOM 2790 C CA . GLY B 1 75 ? 6.25 -0.227 5.695 1 95.94 75 GLY B CA 1
ATOM 2791 C C . GLY B 1 75 ? 7.121 1.014 5.664 1 95.94 75 GLY B C 1
ATOM 2792 O O . GLY B 1 75 ? 8.305 0.94 5.32 1 95.94 75 GLY B O 1
ATOM 2793 N N . LEU B 1 76 ? 6.523 2.08 6.02 1 95.94 76 LEU B N 1
ATOM 2794 C CA . LEU B 1 76 ? 7.234 3.355 6.055 1 95.94 76 LEU B CA 1
ATOM 2795 C C . LEU B 1 76 ? 8.398 3.305 7.039 1 95.94 76 LEU B C 1
ATOM 2797 O O . LEU B 1 76 ? 9.5 3.752 6.727 1 95.94 76 LEU B O 1
ATOM 2801 N N . VAL B 1 77 ? 8.18 2.834 8.242 1 95.31 77 VAL B N 1
ATOM 2802 C CA . VAL B 1 77 ? 9.188 2.746 9.297 1 95.31 77 VAL B CA 1
ATOM 2803 C C . VAL B 1 77 ? 10.336 1.853 8.844 1 95.31 77 VAL B C 1
ATOM 2805 O O . VAL B 1 77 ? 11.508 2.221 8.977 1 95.31 77 VAL B O 1
ATOM 2808 N N . ILE B 1 78 ? 10.016 0.738 8.289 1 94.56 78 ILE B N 1
ATOM 2809 C CA . ILE B 1 78 ? 11.016 -0.24 7.855 1 94.56 78 ILE B CA 1
ATOM 2810 C C . ILE B 1 78 ? 11.859 0.349 6.73 1 94.56 78 ILE B C 1
ATOM 2812 O O . ILE B 1 78 ? 13.094 0.285 6.777 1 94.56 78 ILE B O 1
ATOM 2816 N N . THR B 1 79 ? 11.188 0.872 5.758 1 95.12 79 THR B N 1
ATOM 2817 C CA . THR B 1 79 ? 11.898 1.475 4.633 1 95.12 79 THR B CA 1
ATOM 2818 C C . THR B 1 79 ? 12.812 2.602 5.109 1 95.12 79 THR B C 1
ATOM 2820 O O . THR B 1 79 ? 13.953 2.717 4.66 1 95.12 79 THR B O 1
ATOM 2823 N N . SER B 1 80 ? 12.297 3.463 5.996 1 94.94 80 SER B N 1
ATOM 2824 C CA . SER B 1 80 ? 13.109 4.543 6.543 1 94.94 80 SER B CA 1
ATOM 2825 C C . SER B 1 80 ? 14.367 4.004 7.215 1 94.94 80 SER B C 1
ATOM 2827 O O . SER B 1 80 ? 15.469 4.52 7 1 94.94 80 SER B O 1
ATOM 2829 N N . LYS B 1 81 ? 14.227 2.957 7.98 1 92.56 81 LYS B N 1
ATOM 2830 C CA . LYS B 1 81 ? 15.359 2.338 8.656 1 92.56 81 LYS B CA 1
ATOM 2831 C C . LYS B 1 81 ? 16.375 1.785 7.652 1 92.56 81 LYS B C 1
ATOM 2833 O O . LYS B 1 81 ? 17.578 1.958 7.816 1 92.56 81 LYS B O 1
ATOM 2838 N N . PHE B 1 82 ? 15.836 1.135 6.625 1 90.69 82 PHE B N 1
ATOM 2839 C CA . PHE B 1 82 ? 16.688 0.575 5.574 1 90.69 82 PHE B CA 1
ATOM 2840 C C . PHE B 1 82 ? 17.516 1.665 4.906 1 90.69 82 PHE B C 1
ATOM 2842 O O . PHE B 1 82 ? 18.641 1.418 4.484 1 90.69 82 PHE B O 1
ATOM 2849 N N . LEU B 1 83 ? 16.938 2.818 4.871 1 91.31 83 LEU B N 1
ATOM 2850 C CA . LEU B 1 83 ? 17.594 3.936 4.199 1 91.31 83 LEU B CA 1
ATOM 2851 C C . LEU B 1 83 ? 18.453 4.73 5.18 1 91.31 83 LEU B C 1
ATOM 2853 O O . LEU B 1 83 ? 18.953 5.797 4.84 1 91.31 83 LEU B O 1
ATOM 2857 N N . GLY B 1 84 ? 18.531 4.266 6.426 1 90.31 84 GLY B N 1
ATOM 2858 C CA . GLY B 1 84 ? 19.406 4.867 7.414 1 90.31 84 GLY B CA 1
ATOM 2859 C C . GLY B 1 84 ? 18.734 5.969 8.219 1 90.31 84 GLY B C 1
ATOM 2860 O O . GLY B 1 84 ? 19.406 6.742 8.898 1 90.31 84 GLY B O 1
ATOM 2861 N N . GLY B 1 85 ? 17.422 6.055 8.039 1 90.31 85 GLY B N 1
ATOM 2862 C CA . GLY B 1 85 ? 16.703 7.086 8.766 1 90.31 85 GLY B CA 1
ATOM 2863 C C . GLY B 1 85 ? 16.047 6.574 10.039 1 90.31 85 GLY B C 1
ATOM 2864 O O . GLY B 1 85 ? 16.141 5.391 10.359 1 90.31 85 GLY B O 1
ATOM 2865 N N . ARG B 1 86 ? 15.617 7.535 10.883 1 89.06 86 ARG B N 1
ATOM 2866 C CA . ARG B 1 86 ? 14.82 7.27 12.07 1 89.06 86 ARG B CA 1
ATOM 2867 C C . ARG B 1 86 ? 13.586 8.172 12.117 1 89.06 86 ARG B C 1
ATOM 2869 O O . ARG B 1 86 ? 13.711 9.398 12.156 1 89.06 86 ARG B O 1
ATOM 2876 N N . LEU B 1 87 ? 12.438 7.492 12.102 1 92.38 87 LEU B N 1
ATOM 2877 C CA . LEU B 1 87 ? 11.203 8.266 12.031 1 92.38 87 LEU B CA 1
ATOM 2878 C C . LEU B 1 87 ? 10.664 8.562 13.422 1 92.38 87 LEU B C 1
ATOM 2880 O O . LEU B 1 87 ? 10.734 7.715 14.32 1 92.38 87 LEU B O 1
ATOM 2884 N N . LYS B 1 88 ? 10.227 9.758 13.664 1 96.19 88 LYS B N 1
ATOM 2885 C CA . LYS B 1 88 ? 9.438 10.148 14.836 1 96.19 88 LYS B CA 1
ATOM 2886 C C . LYS B 1 88 ? 7.945 10.117 14.523 1 96.19 88 LYS B C 1
ATOM 2888 O O . LYS B 1 88 ? 7.504 10.648 13.508 1 96.19 88 LYS B O 1
ATOM 2893 N N . VAL B 1 89 ? 7.273 9.453 15.406 1 98.31 89 VAL B N 1
ATOM 2894 C CA . VAL B 1 89 ? 5.844 9.289 15.156 1 98.31 89 VAL B CA 1
ATOM 2895 C C . VAL B 1 89 ? 5.047 9.969 16.266 1 98.31 89 VAL B C 1
ATOM 2897 O O . VAL B 1 89 ? 5.316 9.75 17.453 1 98.31 89 VAL B O 1
ATOM 2900 N N . LEU B 1 90 ? 4.176 10.836 15.914 1 98.75 90 LEU B N 1
ATOM 2901 C CA . LEU B 1 90 ? 3.193 11.383 16.844 1 98.75 90 LEU B CA 1
ATOM 2902 C C . LEU B 1 90 ? 1.89 10.594 16.781 1 98.75 90 LEU B C 1
ATOM 2904 O O . LEU B 1 90 ? 1.398 10.281 15.695 1 98.75 90 LEU B O 1
ATOM 2908 N N . ALA B 1 91 ? 1.345 10.289 17.891 1 98.69 91 ALA B N 1
ATOM 2909 C CA . ALA B 1 91 ? 0.135 9.477 17.969 1 98.69 91 ALA B CA 1
ATOM 2910 C C . ALA B 1 91 ? -0.581 9.672 19.297 1 98.69 91 ALA B C 1
ATOM 2912 O O . ALA B 1 91 ? 0.014 10.164 20.266 1 98.69 91 ALA B O 1
ATOM 2913 N N . PRO B 1 92 ? -1.884 9.344 19.266 1 98.44 92 PRO B N 1
ATOM 2914 C CA . PRO B 1 92 ? -2.561 9.344 20.562 1 98.44 92 PRO B CA 1
ATOM 2915 C C . PRO B 1 92 ? -1.864 8.453 21.594 1 98.44 92 PRO B C 1
ATOM 2917 O O . PRO B 1 92 ? -1.281 7.426 21.234 1 98.44 92 PRO B O 1
ATOM 2920 N N . LYS B 1 93 ? -1.983 8.805 22.812 1 97.19 93 LYS B N 1
ATOM 2921 C CA . LYS B 1 93 ? -1.278 8.102 23.891 1 97.19 93 LYS B CA 1
ATOM 2922 C C . LYS B 1 93 ? -1.636 6.621 23.906 1 97.19 93 LYS B C 1
ATOM 2924 O O . LYS B 1 93 ? -0.786 5.777 24.203 1 97.19 93 LYS B O 1
ATOM 2929 N N . SER B 1 94 ? -2.855 6.289 23.594 1 97.25 94 SER B N 1
ATOM 2930 C CA . SER B 1 94 ? -3.324 4.906 23.609 1 97.25 94 SER B CA 1
ATOM 2931 C C . SER B 1 94 ? -2.559 4.047 22.609 1 97.25 94 SER B C 1
ATOM 2933 O O . SER B 1 94 ? -2.559 2.82 22.719 1 97.25 94 SER B O 1
ATOM 2935 N N . MET B 1 95 ? -1.873 4.703 21.703 1 97.12 95 MET B N 1
ATOM 2936 C CA . MET B 1 95 ? -1.18 3.979 20.641 1 97.12 95 MET B CA 1
ATOM 2937 C C . MET B 1 95 ? 0.306 3.844 20.953 1 97.12 95 MET B C 1
ATOM 2939 O O . MET B 1 95 ? 1.029 3.129 20.25 1 97.12 95 MET B O 1
ATOM 2943 N N . HIS B 1 96 ? 0.796 4.488 21.969 1 97.12 96 HIS B N 1
ATOM 2944 C CA . HIS B 1 96 ? 2.23 4.609 22.203 1 97.12 96 HIS B CA 1
ATOM 2945 C C . HIS B 1 96 ? 2.873 3.242 22.406 1 97.12 96 HIS B C 1
ATOM 2947 O O . HIS B 1 96 ? 3.936 2.957 21.859 1 97.12 96 HIS B O 1
ATOM 2953 N N . GLY B 1 97 ? 2.25 2.385 23.188 1 95.38 97 GLY B N 1
ATOM 2954 C CA . GLY B 1 97 ? 2.795 1.065 23.453 1 95.38 97 GLY B CA 1
ATOM 2955 C C . GLY B 1 97 ? 2.996 0.23 22.203 1 95.38 97 GLY B C 1
ATOM 2956 O O . GLY B 1 97 ? 4.078 -0.32 21.984 1 95.38 97 GLY B O 1
ATOM 2957 N N . ALA B 1 98 ? 1.982 0.166 21.406 1 93.44 98 ALA B N 1
ATOM 2958 C CA . ALA B 1 98 ? 2.02 -0.626 20.188 1 93.44 98 ALA B CA 1
ATOM 2959 C C . ALA B 1 98 ? 3.053 -0.074 19.203 1 93.44 98 ALA B C 1
ATOM 2961 O O . ALA B 1 98 ? 3.805 -0.835 18.594 1 93.44 98 ALA B O 1
ATOM 2962 N N . LEU B 1 99 ? 3.119 1.227 19.109 1 94.5 99 LEU B N 1
ATOM 2963 C CA . LEU B 1 99 ? 4.004 1.857 18.125 1 94.5 99 LEU B CA 1
ATOM 2964 C C . LEU B 1 99 ? 5.457 1.759 18.578 1 94.5 99 LEU B C 1
ATOM 2966 O O . LEU B 1 99 ? 6.363 1.662 17.734 1 94.5 99 LEU B O 1
ATOM 2970 N N . SER B 1 100 ? 5.68 1.819 19.844 1 92.56 100 SER B N 1
ATOM 2971 C CA . SER B 1 100 ? 7.043 1.72 20.344 1 92.56 100 SER B CA 1
ATOM 2972 C C . SER B 1 100 ? 7.664 0.372 20 1 92.56 100 SER B C 1
ATOM 2974 O O . SER B 1 100 ? 8.883 0.265 19.859 1 92.56 100 SER B O 1
ATOM 2976 N N . LYS B 1 101 ? 6.836 -0.611 19.828 1 89.88 101 LYS B N 1
ATOM 2977 C CA . LYS B 1 101 ? 7.32 -1.945 19.484 1 89.88 101 LYS B CA 1
ATOM 2978 C C . LYS B 1 101 ? 7.898 -1.972 18.062 1 89.88 101 LYS B C 1
ATOM 2980 O O . LYS B 1 101 ? 8.648 -2.883 17.719 1 89.88 101 LYS B O 1
ATOM 2985 N N . LEU B 1 102 ? 7.559 -0.958 17.312 1 88.75 102 LEU B N 1
ATOM 2986 C CA . LEU B 1 102 ? 8.102 -0.845 15.969 1 88.75 102 LEU B CA 1
ATOM 2987 C C . LEU B 1 102 ? 9.5 -0.242 15.992 1 88.75 102 LEU B C 1
ATOM 2989 O O . LEU B 1 102 ? 10.156 -0.146 14.953 1 88.75 102 LEU B O 1
ATOM 2993 N N . GLY B 1 103 ? 9.93 0.213 17.125 1 88.69 103 GLY B N 1
ATOM 2994 C CA . GLY B 1 103 ? 11.266 0.774 17.25 1 88.69 103 GLY B CA 1
ATOM 2995 C C . GLY B 1 103 ? 11.328 2.244 16.891 1 88.69 103 GLY B C 1
ATOM 2996 O O . GLY B 1 103 ? 12.367 2.73 16.438 1 88.69 103 GLY B O 1
ATOM 2997 N N . VAL B 1 104 ? 10.211 2.887 16.922 1 92.88 104 VAL B N 1
ATOM 2998 C CA . VAL B 1 104 ? 10.195 4.305 16.578 1 92.88 104 VAL B CA 1
ATOM 2999 C C . VAL B 1 104 ? 10 5.137 17.844 1 92.88 104 VAL B C 1
ATOM 3001 O O . VAL B 1 104 ? 9.492 4.637 18.844 1 92.88 104 VAL B O 1
ATOM 3004 N N . GLU B 1 105 ? 10.461 6.383 17.828 1 95.19 105 GLU B N 1
ATOM 3005 C CA . GLU B 1 105 ? 10.109 7.352 18.859 1 95.19 105 GLU B CA 1
ATOM 3006 C C . GLU B 1 105 ? 8.664 7.816 18.719 1 95.19 105 GLU B C 1
ATOM 3008 O O . GLU B 1 105 ? 8.234 8.203 17.641 1 95.19 105 GLU B O 1
ATOM 3013 N N . VAL B 1 106 ? 7.941 7.734 19.797 1 97.62 106 VAL B N 1
ATOM 3014 C CA . VAL B 1 106 ? 6.523 8.078 19.75 1 97.62 106 VAL B CA 1
ATOM 3015 C C . VAL B 1 106 ? 6.223 9.164 20.781 1 97.62 106 VAL B C 1
ATOM 3017 O O . VAL B 1 106 ? 6.746 9.133 21.891 1 97.62 106 VAL B O 1
ATOM 3020 N N . ALA B 1 107 ? 5.473 10.133 20.438 1 98.19 107 ALA B N 1
ATOM 3021 C CA . ALA B 1 107 ? 5.059 11.219 21.328 1 98.19 107 ALA B CA 1
ATOM 3022 C C . ALA B 1 107 ? 3.701 11.773 20.906 1 98.19 107 ALA B C 1
ATOM 3024 O O . ALA B 1 107 ? 3.09 11.289 19.953 1 98.19 107 ALA B O 1
ATOM 3025 N N . ASP B 1 108 ? 3.154 12.672 21.734 1 98.38 108 ASP B N 1
ATOM 3026 C CA . ASP B 1 108 ? 1.876 13.297 21.391 1 98.38 108 ASP B CA 1
ATOM 3027 C C . ASP B 1 108 ? 2.061 14.773 21.047 1 98.38 108 ASP B C 1
ATOM 3029 O O . ASP B 1 108 ? 1.082 15.508 20.891 1 98.38 108 ASP B O 1
ATOM 3033 N N . SER B 1 109 ? 3.299 15.18 20.953 1 98.31 109 SER B N 1
ATOM 3034 C CA . SER B 1 109 ? 3.641 16.531 20.531 1 98.31 109 SER B CA 1
ATOM 3035 C C . SER B 1 109 ? 5.098 16.625 20.094 1 98.31 109 SER B C 1
ATOM 3037 O O . SER B 1 109 ? 5.883 15.711 20.328 1 98.31 109 SER B O 1
ATOM 3039 N N . TYR B 1 110 ? 5.391 17.609 19.344 1 98.19 110 TYR B N 1
ATOM 3040 C CA . TYR B 1 110 ? 6.727 17.922 18.844 1 98.19 110 TYR B CA 1
ATOM 3041 C C . TYR B 1 110 ? 6.941 19.422 18.75 1 98.19 110 TYR B C 1
ATOM 3043 O O . TYR B 1 110 ? 6.039 20.172 18.359 1 98.19 110 TYR B O 1
ATOM 3051 N N . GLU B 1 111 ? 8.07 19.922 19.25 1 97.75 111 GLU B N 1
ATOM 3052 C CA . GLU B 1 111 ? 8.422 21.328 19.172 1 97.75 111 GLU B CA 1
ATOM 3053 C C . GLU B 1 111 ? 9.867 21.516 18.734 1 97.75 111 GLU B C 1
ATOM 3055 O O . GLU B 1 111 ? 10.766 20.844 19.234 1 97.75 111 GLU B O 1
ATOM 3060 N N . GLU B 1 112 ? 10.016 22.359 17.797 1 95.31 112 GLU B N 1
ATOM 3061 C CA . GLU B 1 112 ? 11.344 22.75 17.312 1 95.31 112 GLU B CA 1
ATOM 3062 C C . GLU B 1 112 ? 11.352 24.203 16.828 1 95.31 112 GLU B C 1
ATOM 3064 O O . GLU B 1 112 ? 10.789 24.516 15.781 1 95.31 112 GLU B O 1
ATOM 3069 N N . GLU B 1 113 ? 12.031 25.109 17.594 1 89.94 113 GLU B N 1
ATOM 3070 C CA . GLU B 1 113 ? 12.203 26.516 17.219 1 89.94 113 GLU B CA 1
ATOM 3071 C C . GLU B 1 113 ? 10.852 27.188 16.969 1 89.94 113 GLU B C 1
ATOM 3073 O O . GLU B 1 113 ? 10.055 27.344 17.891 1 89.94 113 GLU B O 1
ATOM 3078 N N . ARG B 1 114 ? 10.547 27.438 15.703 1 94.38 114 ARG B N 1
ATOM 3079 C CA . ARG B 1 114 ? 9.383 28.234 15.328 1 94.38 114 ARG B CA 1
ATOM 3080 C C . ARG B 1 114 ? 8.234 27.328 14.867 1 94.38 114 ARG B C 1
ATOM 3082 O O . ARG B 1 114 ? 7.293 27.797 14.227 1 94.38 114 ARG B O 1
ATOM 3089 N N . PHE B 1 115 ? 8.375 25.969 15.25 1 97.5 115 PHE B N 1
ATOM 3090 C CA . PHE B 1 115 ? 7.398 24.984 14.789 1 97.5 115 PHE B CA 1
ATOM 3091 C C . PHE B 1 115 ? 6.941 24.109 15.945 1 97.5 115 PHE B C 1
ATOM 3093 O O . PHE B 1 115 ? 7.762 23.578 16.703 1 97.5 115 PHE B O 1
ATOM 3100 N N . LYS B 1 116 ? 5.629 23.969 16.094 1 98.5 116 LYS B N 1
ATOM 3101 C CA . LYS B 1 116 ? 5.039 23.094 17.109 1 98.5 116 LYS B CA 1
ATOM 3102 C C . LYS B 1 116 ? 3.852 22.328 16.547 1 98.5 116 LYS B C 1
ATOM 3104 O O . LYS B 1 116 ? 3.07 22.875 15.758 1 98.5 116 LYS B O 1
ATOM 3109 N N . ILE B 1 117 ? 3.766 21.062 16.875 1 98.75 117 ILE B N 1
ATOM 3110 C CA . ILE B 1 117 ? 2.604 20.25 16.562 1 98.75 117 ILE B CA 1
ATOM 3111 C C . ILE B 1 117 ? 2.145 19.5 17.797 1 98.75 117 ILE B C 1
ATOM 3113 O O . ILE B 1 117 ? 2.967 18.953 18.547 1 98.75 117 ILE B O 1
ATOM 3117 N N . LYS B 1 118 ? 0.838 19.547 18.078 1 98.62 118 LYS B N 1
ATOM 3118 C CA . LYS B 1 118 ? 0.359 18.875 19.297 1 98.62 118 LYS B CA 1
ATOM 3119 C C . LYS B 1 118 ? -0.988 18.203 19.047 1 98.62 118 LYS B C 1
ATOM 3121 O O . LYS B 1 118 ? -1.77 18.656 18.203 1 98.62 118 LYS B O 1
ATOM 3126 N N . CYS B 1 119 ? -1.22 17.203 19.812 1 98.69 119 CYS B N 1
ATOM 3127 C CA . CYS B 1 119 ? -2.482 16.469 19.781 1 98.69 119 CYS B CA 1
ATOM 3128 C C . CYS B 1 119 ? -3.594 17.281 20.438 1 98.69 119 CYS B C 1
ATOM 3130 O O . CYS B 1 119 ? -3.42 17.812 21.547 1 98.69 119 CYS B O 1
ATOM 3132 N N . VAL B 1 120 ? -4.68 17.469 19.719 1 98.56 120 VAL B N 1
ATOM 3133 C CA . VAL B 1 120 ? -5.914 17.953 20.328 1 98.56 120 VAL B CA 1
ATOM 3134 C C . VAL B 1 120 ? -6.988 16.875 20.25 1 98.56 120 VAL B C 1
ATOM 3136 O O . VAL B 1 120 ? -7.086 16.141 19.266 1 98.56 120 VAL B O 1
ATOM 3139 N N . GLU B 1 121 ? -7.73 16.703 21.234 1 97.12 121 GLU B N 1
ATOM 3140 C CA . GLU B 1 121 ? -8.742 15.648 21.281 1 97.12 121 GLU B CA 1
ATOM 3141 C C . GLU B 1 121 ? -9.906 15.953 20.344 1 97.12 121 GLU B C 1
ATOM 3143 O O . GLU B 1 121 ? -10.445 17.062 20.359 1 97.12 121 GLU B O 1
ATOM 3148 N N . VAL B 1 122 ? -10.25 15.016 19.531 1 98.44 122 VAL B N 1
ATOM 3149 C CA . VAL B 1 122 ? -11.391 15.141 18.625 1 98.44 122 VAL B CA 1
ATOM 3150 C C . VAL B 1 122 ? -12.492 14.172 19.047 1 98.44 122 VAL B C 1
ATOM 3152 O O . VAL B 1 122 ? -12.297 13.367 19.969 1 98.44 122 VAL B O 1
ATOM 3155 N N . CYS B 1 123 ? -13.688 14.312 18.453 1 98.5 123 CYS B N 1
ATOM 3156 C CA . CYS B 1 123 ? -14.828 13.469 18.797 1 98.5 123 CYS B CA 1
ATOM 3157 C C . CYS B 1 123 ? -14.961 12.305 17.812 1 98.5 123 CYS B C 1
ATOM 3159 O O . CYS B 1 123 ? -15.586 12.445 16.766 1 98.5 123 CYS B O 1
ATOM 3161 N N . HIS B 1 124 ? -14.398 11.203 18.156 1 98.31 124 HIS B N 1
ATOM 3162 C CA . HIS B 1 124 ? -14.422 9.984 17.344 1 98.31 124 HIS B CA 1
ATOM 3163 C C . HIS B 1 124 ? -14.719 8.758 18.203 1 98.31 124 HIS B C 1
ATOM 3165 O O . HIS B 1 124 ? -14.844 8.867 19.422 1 98.31 124 HIS B O 1
ATOM 3171 N N . THR B 1 125 ? -14.945 7.664 17.578 1 97.38 125 THR B N 1
ATOM 3172 C CA . THR B 1 125 ? -15.406 6.461 18.266 1 97.38 125 THR B CA 1
ATOM 3173 C C . THR B 1 125 ? -14.273 5.816 19.047 1 97.38 125 THR B C 1
ATOM 3175 O O . THR B 1 125 ? -14.516 4.98 19.938 1 97.38 125 THR B O 1
ATOM 3178 N N . VAL B 1 126 ? -13.008 6.152 18.797 1 97.81 126 VAL B N 1
ATOM 3179 C CA . VAL B 1 126 ? -11.828 5.684 19.516 1 97.81 126 VAL B CA 1
ATOM 3180 C C . VAL B 1 126 ? -10.953 6.875 19.891 1 97.81 126 VAL B C 1
ATOM 3182 O O . VAL B 1 126 ? -11.211 8.008 19.469 1 97.81 126 VAL B O 1
ATOM 3185 N N . ASP B 1 127 ? -9.953 6.586 20.75 1 98.06 127 ASP B N 1
ATOM 3186 C CA . ASP B 1 127 ? -8.977 7.629 21.062 1 98.06 127 ASP B CA 1
ATOM 3187 C C . ASP B 1 127 ? -8.336 8.18 19.781 1 98.06 127 ASP B C 1
ATOM 3189 O O . ASP B 1 127 ? -7.789 7.422 18.984 1 98.06 127 ASP B O 1
ATOM 3193 N N . ALA B 1 128 ? -8.492 9.5 19.562 1 98.56 128 ALA B N 1
ATOM 3194 C CA . ALA B 1 128 ? -8.023 10.109 18.328 1 98.56 128 ALA B CA 1
ATOM 3195 C C . ALA B 1 128 ? -7.48 11.508 18.562 1 98.56 128 ALA B C 1
ATOM 3197 O O . ALA B 1 128 ? -7.984 12.242 19.422 1 98.56 128 ALA B O 1
ATOM 3198 N N . CYS B 1 129 ? -6.496 11.82 17.844 1 98.62 129 CYS B N 1
ATOM 3199 C CA . CYS B 1 129 ? -5.891 13.148 17.891 1 98.62 129 CYS B CA 1
ATOM 3200 C C . CYS B 1 129 ? -6.168 13.922 16.609 1 98.62 129 CYS B C 1
ATOM 3202 O O . CYS B 1 129 ? -5.969 13.398 15.508 1 98.62 129 CYS B O 1
ATOM 3204 N N . GLY B 1 130 ? -6.723 15.109 16.734 1 98.75 130 GLY B N 1
ATOM 3205 C CA . GLY B 1 130 ? -6.398 16.109 15.734 1 98.75 130 GLY B CA 1
ATOM 3206 C C . GLY B 1 130 ? -5.023 16.719 15.93 1 98.75 130 GLY B C 1
ATOM 3207 O O . GLY B 1 130 ? -4.52 16.797 17.047 1 98.75 130 GLY B O 1
ATOM 3208 N N . TRP B 1 131 ? -4.441 17.141 14.883 1 98.94 131 TRP B N 1
ATOM 3209 C CA . TRP B 1 131 ? -3.098 17.703 15 1 98.94 131 TRP B CA 1
ATOM 3210 C C . TRP B 1 131 ? -3.107 19.203 14.734 1 98.94 131 TRP B C 1
ATOM 3212 O O . TRP B 1 131 ? -3.41 19.641 13.617 1 98.94 131 TRP B O 1
ATOM 3222 N N . LEU B 1 132 ? -2.803 19.969 15.766 1 98.94 132 LEU B N 1
ATOM 3223 C CA . LEU B 1 132 ? -2.678 21.406 15.664 1 98.94 132 LEU B CA 1
ATOM 3224 C C . LEU B 1 132 ? -1.229 21.812 15.414 1 98.94 132 LEU B C 1
ATOM 3226 O O . LEU B 1 132 ? -0.357 21.578 16.25 1 98.94 132 LEU B O 1
ATOM 3230 N N . ILE B 1 133 ? -1.017 22.344 14.305 1 98.81 133 ILE B N 1
ATOM 3231 C CA . ILE B 1 133 ? 0.314 22.797 13.922 1 98.81 133 ILE B CA 1
ATOM 3232 C C . ILE B 1 133 ? 0.403 24.312 14.078 1 98.81 133 ILE B C 1
ATOM 3234 O O . ILE B 1 133 ? -0.492 25.047 13.648 1 98.81 133 ILE B O 1
ATOM 3238 N N . GLN B 1 134 ? 1.425 24.75 14.695 1 98.44 134 GLN B N 1
ATOM 3239 C CA . GLN B 1 134 ? 1.645 26.156 14.977 1 98.44 134 GLN B CA 1
ATOM 3240 C C . GLN B 1 134 ? 2.998 26.625 14.445 1 98.44 134 GLN B C 1
ATOM 3242 O O . GLN B 1 134 ? 4.016 25.953 14.656 1 98.44 134 GLN B O 1
ATOM 3247 N N . TRP B 1 135 ? 2.998 27.719 13.734 1 97.75 135 TRP B N 1
ATOM 3248 C CA . TRP B 1 135 ? 4.227 28.359 13.297 1 97.75 135 TRP B CA 1
ATOM 3249 C C . TRP B 1 135 ? 4.379 29.734 13.938 1 97.75 135 TRP B C 1
ATOM 3251 O O . TRP B 1 135 ? 3.416 30.5 14.023 1 97.75 135 TRP B O 1
ATOM 3261 N N . ASP B 1 136 ? 5.531 30.047 14.461 1 95.31 136 ASP B N 1
ATOM 3262 C CA . ASP B 1 136 ? 5.91 31.391 14.836 1 95.31 136 ASP B CA 1
ATOM 3263 C C . ASP B 1 136 ? 6.504 32.156 13.648 1 95.31 136 ASP B C 1
ATOM 3265 O O . ASP B 1 136 ? 7.664 31.938 13.289 1 95.31 136 ASP B O 1
ATOM 3269 N N . VAL B 1 137 ? 5.711 33.031 13.047 1 92.81 137 VAL B N 1
ATOM 3270 C CA . VAL B 1 137 ? 6.145 33.719 11.82 1 92.81 137 VAL B CA 1
ATOM 3271 C C . VAL B 1 137 ? 6.836 35.031 12.18 1 92.81 137 VAL B C 1
ATOM 3273 O O . VAL B 1 137 ? 7.219 35.781 11.289 1 92.81 137 VAL B O 1
ATOM 3276 N N . GLY B 1 138 ? 6.984 35.312 13.461 1 89.38 138 GLY B N 1
ATOM 3277 C CA . GLY B 1 138 ? 7.66 36.531 13.914 1 89.38 138 GLY B CA 1
ATOM 3278 C C . GLY B 1 138 ? 6.766 37.75 13.914 1 89.38 138 GLY B C 1
ATOM 3279 O O . GLY B 1 138 ? 5.582 37.656 13.586 1 89.38 138 GLY B O 1
ATOM 3280 N N . TYR B 1 139 ? 7.441 38.844 14.328 1 88.56 139 TYR B N 1
ATOM 3281 C CA . TYR B 1 139 ? 6.711 40.094 14.398 1 88.56 139 TYR B CA 1
ATOM 3282 C C . TYR B 1 139 ? 6.816 40.875 13.086 1 88.56 139 TYR B C 1
ATOM 3284 O O . TYR B 1 139 ? 7.832 40.781 12.398 1 88.56 139 TYR B O 1
ATOM 3292 N N . LYS B 1 140 ? 5.75 41.375 12.742 1 89 140 LYS B N 1
ATOM 3293 C CA . LYS B 1 140 ? 5.82 42.438 11.75 1 89 140 LYS B CA 1
ATOM 3294 C C . LYS B 1 140 ? 5.91 43.812 12.422 1 89 140 LYS B C 1
ATOM 3296 O O . LYS B 1 140 ? 5.09 44.156 13.281 1 89 140 LYS B O 1
ATOM 3301 N N . LEU B 1 141 ? 6.914 44.562 11.969 1 88.5 141 LEU B N 1
ATOM 3302 C CA . LEU B 1 141 ? 7.156 45.812 12.656 1 88.5 141 LEU B CA 1
ATOM 3303 C C . LEU B 1 141 ? 6.387 46.969 11.992 1 88.5 141 LEU B C 1
ATOM 3305 O O . LEU B 1 141 ? 6.266 47 10.766 1 88.5 141 LEU B O 1
ATOM 3309 N N . ASP B 1 142 ? 5.816 47.75 12.828 1 90.31 142 ASP B N 1
ATOM 3310 C CA . ASP B 1 142 ? 5.242 49 12.375 1 90.31 142 ASP B CA 1
ATOM 3311 C C . ASP B 1 142 ? 6.336 50 12.023 1 90.31 142 ASP B C 1
ATOM 3313 O O . ASP B 1 142 ? 6.984 50.562 12.914 1 90.31 142 ASP B O 1
ATOM 3317 N N . LEU B 1 143 ? 6.461 50.281 10.836 1 84.88 143 LEU B N 1
ATOM 3318 C CA . LEU B 1 143 ? 7.551 51.125 10.352 1 84.88 143 LEU B CA 1
ATOM 3319 C C . LEU B 1 143 ? 7.504 52.5 11.008 1 84.88 143 LEU B C 1
ATOM 3321 O O . LEU B 1 143 ? 8.547 53.125 11.219 1 84.88 143 LEU B O 1
ATOM 3325 N N . SER B 1 144 ? 6.309 52.938 11.258 1 87.94 144 SER B N 1
ATOM 3326 C CA . SER B 1 144 ? 6.168 54.25 11.883 1 87.94 144 SER B CA 1
ATOM 3327 C C . SER B 1 144 ? 6.758 54.25 13.289 1 87.94 144 SER B C 1
ATOM 3329 O O . SER B 1 144 ? 7.141 55.312 13.805 1 87.94 144 SER B O 1
ATOM 3331 N N . LYS B 1 145 ? 6.84 53.094 13.828 1 88.38 145 LYS B N 1
ATOM 3332 C CA . LYS B 1 145 ? 7.301 53 15.211 1 88.38 145 LYS B CA 1
ATOM 3333 C C . LYS B 1 145 ? 8.781 52.625 15.266 1 88.38 145 LYS B C 1
ATOM 3335 O O . LYS B 1 145 ? 9.391 52.625 16.344 1 88.38 145 LYS B O 1
ATOM 3340 N N . THR B 1 146 ? 9.312 52.312 14.219 1 85.12 146 THR B N 1
ATOM 3341 C CA . THR B 1 146 ? 10.688 51.812 14.242 1 85.12 146 THR B CA 1
ATOM 3342 C C . THR B 1 146 ? 11.625 52.781 13.523 1 85.12 146 THR B C 1
ATOM 3344 O O . THR B 1 146 ? 12.781 52.438 13.266 1 85.12 146 THR B O 1
ATOM 3347 N N . SER B 1 147 ? 11 53.844 13.242 1 83.62 147 SER B N 1
ATOM 3348 C CA . SER B 1 147 ? 11.828 54.812 12.578 1 83.62 147 SER B CA 1
ATOM 3349 C C . SER B 1 147 ? 13.086 55.125 13.391 1 83.62 147 SER B C 1
ATOM 3351 O O . SER B 1 147 ? 13.008 55.344 14.602 1 83.62 147 SER B O 1
ATOM 3353 N N . GLY B 1 148 ? 14.32 55.031 12.766 1 84.12 148 GLY B N 1
ATOM 3354 C CA . GLY B 1 148 ? 15.562 55.406 13.43 1 84.12 148 GLY B CA 1
ATOM 3355 C C . GLY B 1 148 ? 16.297 54.219 14.039 1 84.12 148 GLY B C 1
ATOM 3356 O O . GLY B 1 148 ? 17.438 54.375 14.508 1 84.12 148 GLY B O 1
ATOM 3357 N N . LEU B 1 149 ? 15.648 53.125 14.18 1 88.31 149 LEU B N 1
ATOM 3358 C CA . LEU B 1 149 ? 16.312 51.969 14.742 1 88.31 149 LEU B CA 1
ATOM 3359 C C . LEU B 1 149 ? 17.281 51.344 13.734 1 88.31 149 LEU B C 1
ATOM 3361 O O . LEU B 1 149 ? 17 51.312 12.539 1 88.31 149 LEU B O 1
ATOM 3365 N N . PRO B 1 150 ? 18.438 50.875 14.211 1 90.19 150 PRO B N 1
ATOM 3366 C CA . PRO B 1 150 ? 19.375 50.219 13.297 1 90.19 150 PRO B CA 1
ATOM 3367 C C . PRO B 1 150 ? 18.859 48.875 12.789 1 90.19 150 PRO B C 1
ATOM 3369 O O . PRO B 1 150 ? 17.969 48.25 13.406 1 90.19 150 PRO B O 1
ATOM 3372 N N . LYS B 1 151 ? 19.531 48.469 11.609 1 86.5 151 LYS B N 1
ATOM 3373 C CA . LYS B 1 151 ? 19.094 47.281 10.898 1 86.5 151 LYS B CA 1
ATOM 3374 C C . LYS B 1 151 ? 19.188 46.031 11.789 1 86.5 151 LYS B C 1
ATOM 3376 O O . LYS B 1 151 ? 18.328 45.156 11.75 1 86.5 151 LYS B O 1
ATOM 3381 N N . TRP B 1 152 ? 20.281 46 12.547 1 88.69 152 TRP B N 1
ATOM 3382 C CA . TRP B 1 152 ? 20.469 44.844 13.422 1 88.69 152 TRP B CA 1
ATOM 3383 C C . TRP B 1 152 ? 19.359 44.781 14.469 1 88.69 152 TRP B C 1
ATOM 3385 O O . TRP B 1 152 ? 18.922 43.688 14.828 1 88.69 152 TRP B O 1
ATOM 3395 N N . ALA B 1 153 ? 18.922 45.875 14.953 1 89.25 153 ALA B N 1
ATOM 3396 C CA . ALA B 1 153 ? 17.844 45.938 15.945 1 89.25 153 ALA B CA 1
ATOM 3397 C C . ALA B 1 153 ? 16.516 45.469 15.344 1 89.25 153 ALA B C 1
ATOM 3399 O O . ALA B 1 153 ? 15.758 44.75 15.984 1 89.25 153 ALA B O 1
ATOM 3400 N N . LEU B 1 154 ? 16.312 45.875 14.164 1 88.56 154 LEU B N 1
ATOM 3401 C CA . LEU B 1 154 ? 15.078 45.5 13.484 1 88.56 154 LEU B CA 1
ATOM 3402 C C . LEU B 1 154 ? 15 43.969 13.305 1 88.56 154 LEU B C 1
ATOM 3404 O O . LEU B 1 154 ? 13.945 43.375 13.531 1 88.56 154 LEU B O 1
ATOM 3408 N N . THR B 1 155 ? 16.125 43.438 12.984 1 87.94 155 THR B N 1
ATOM 3409 C CA . THR B 1 155 ? 16.188 41.969 12.773 1 87.94 155 THR B CA 1
ATOM 3410 C C . THR B 1 155 ? 15.867 41.219 14.062 1 87.94 155 THR B C 1
ATOM 3412 O O . THR B 1 155 ? 15.102 40.25 14.047 1 87.94 155 THR B O 1
ATOM 3415 N N . GLU B 1 156 ? 16.406 41.688 15.062 1 89 156 GLU B N 1
ATOM 3416 C CA . GLU B 1 156 ? 16.172 41.062 16.344 1 89 156 GLU B CA 1
ATOM 3417 C C . GLU B 1 156 ? 14.734 41.25 16.812 1 89 156 GLU B C 1
ATOM 3419 O O . GLU B 1 156 ? 14.125 40.312 17.359 1 89 156 GLU B O 1
ATOM 3424 N N . LEU B 1 157 ? 14.219 42.344 16.562 1 88.38 157 LEU B N 1
ATOM 3425 C CA . LEU B 1 157 ? 12.836 42.625 16.953 1 88.38 157 LEU B CA 1
ATOM 3426 C C . LEU B 1 157 ? 11.859 41.781 16.156 1 88.38 157 LEU B C 1
ATOM 3428 O O . LEU B 1 157 ? 10.883 41.25 16.703 1 88.38 157 LEU B O 1
ATOM 3432 N N . ILE B 1 158 ? 12.164 41.531 14.961 1 86.31 158 ILE B N 1
ATOM 3433 C CA . ILE B 1 158 ? 11.312 40.719 14.094 1 86.31 158 ILE B CA 1
ATOM 3434 C C . ILE B 1 158 ? 11.297 39.281 14.602 1 86.31 158 ILE B C 1
ATOM 3436 O O . ILE B 1 158 ? 10.258 38.625 14.594 1 86.31 158 ILE B O 1
ATOM 3440 N N . LYS B 1 159 ? 12.383 38.906 15.195 1 86 159 LYS B N 1
ATOM 3441 C CA . LYS B 1 159 ? 12.523 37.562 15.719 1 86 159 LYS B CA 1
ATOM 3442 C C . LYS B 1 159 ? 11.906 37.438 17.109 1 86 159 LYS B C 1
ATOM 3444 O O . LYS B 1 159 ? 11.867 36.344 17.688 1 86 159 LYS B O 1
ATOM 3449 N N . GLY B 1 160 ? 11.5 38.531 17.578 1 84.69 160 GLY B N 1
ATOM 3450 C CA . GLY B 1 160 ? 10.828 38.469 18.859 1 84.69 160 GLY B CA 1
ATOM 3451 C C . GLY B 1 160 ? 11.75 38.75 20.031 1 84.69 160 GLY B C 1
ATOM 3452 O O . GLY B 1 160 ? 11.406 38.469 21.188 1 84.69 160 GLY B O 1
ATOM 3453 N N . LYS B 1 161 ? 12.922 39.312 19.641 1 89.5 161 LYS B N 1
ATOM 3454 C CA . LYS B 1 161 ? 13.891 39.594 20.688 1 89.5 161 LYS B CA 1
ATOM 3455 C C . LYS B 1 161 ? 13.938 41.062 21.016 1 89.5 161 LYS B C 1
ATOM 3457 O O . LYS B 1 161 ? 14.078 41.906 20.109 1 89.5 161 LYS B O 1
ATOM 3462 N N . PRO B 1 162 ? 13.867 41.281 22.297 1 91.19 162 PRO B N 1
ATOM 3463 C CA . PRO B 1 162 ? 14.031 42.719 22.656 1 91.19 162 PRO B CA 1
ATOM 3464 C C . PRO B 1 162 ? 15.438 43.219 22.375 1 91.19 162 PRO B C 1
ATOM 3466 O O . PRO B 1 162 ? 16.406 42.438 22.406 1 91.19 162 PRO B O 1
ATOM 3469 N N . VAL B 1 163 ? 15.555 44.438 22.078 1 90.62 163 VAL B N 1
ATOM 3470 C CA . VAL B 1 163 ? 16.844 45.062 21.781 1 90.62 163 VAL B CA 1
ATOM 3471 C C . VAL B 1 163 ? 17.078 46.25 22.688 1 90.62 163 VAL B C 1
ATOM 3473 O O . VAL B 1 163 ? 16.141 46.938 23.062 1 90.62 163 VAL B O 1
ATOM 3476 N N . LYS B 1 164 ? 18.297 46.406 23.094 1 92.69 164 LYS B N 1
ATOM 3477 C CA . LYS B 1 164 ? 18.703 47.562 23.891 1 92.69 164 LYS B CA 1
ATOM 3478 C C . LYS B 1 164 ? 19.359 48.625 23.016 1 92.69 164 LYS B C 1
ATOM 3480 O O . LYS B 1 164 ? 20.344 48.344 22.328 1 92.69 164 LYS B O 1
ATOM 3485 N N . ILE B 1 165 ? 18.766 49.625 22.922 1 87.31 165 ILE B N 1
ATOM 3486 C CA . ILE B 1 165 ? 19.328 50.781 22.219 1 87.31 165 ILE B CA 1
ATOM 3487 C C . ILE B 1 165 ? 19.547 51.938 23.203 1 87.31 165 ILE B C 1
ATOM 3489 O O . ILE B 1 165 ? 18.578 52.531 23.688 1 87.31 165 ILE B O 1
ATOM 3493 N N . GLY B 1 166 ? 20.812 52.375 23.344 1 85.94 166 GLY B N 1
ATOM 3494 C CA . GLY B 1 166 ? 21.094 53.312 24.406 1 85.94 166 GLY B CA 1
ATOM 3495 C C . GLY B 1 166 ? 20.656 52.844 25.781 1 85.94 166 GLY B C 1
ATOM 3496 O O . GLY B 1 166 ? 21.047 51.75 26.203 1 85.94 166 GLY B O 1
ATOM 3497 N N . ASP B 1 167 ? 19.719 53.594 26.484 1 88 167 ASP B N 1
ATOM 3498 C CA . ASP B 1 167 ? 19.25 53.25 27.828 1 88 167 ASP B CA 1
ATOM 3499 C C . ASP B 1 167 ? 17.828 52.719 27.766 1 88 167 ASP B C 1
ATOM 3501 O O . ASP B 1 167 ? 17.188 52.5 28.812 1 88 167 ASP B O 1
ATOM 3505 N N . ARG B 1 168 ? 17.391 52.5 26.531 1 90.5 168 ARG B N 1
ATOM 3506 C CA . ARG B 1 168 ? 16 52.031 26.391 1 90.5 168 ARG B CA 1
ATOM 3507 C C . ARG B 1 168 ? 15.945 50.625 25.844 1 90.5 168 ARG B C 1
ATOM 3509 O O . ARG B 1 168 ? 16.719 50.25 24.953 1 90.5 168 ARG B O 1
ATOM 3516 N N . ILE B 1 169 ? 15.148 49.812 26.469 1 92.44 169 ILE B N 1
ATOM 3517 C CA . ILE B 1 169 ? 14.852 48.469 25.953 1 92.44 169 ILE B CA 1
ATOM 3518 C C . ILE B 1 169 ? 13.57 48.5 25.109 1 92.44 169 ILE B C 1
ATOM 3520 O O . ILE B 1 169 ? 12.523 48.938 25.594 1 92.44 169 ILE B O 1
ATOM 3524 N N . ILE B 1 170 ? 13.648 48.281 23.891 1 91.62 170 ILE B N 1
ATOM 3525 C CA . ILE B 1 170 ? 12.508 48.219 22.984 1 91.62 170 ILE B CA 1
ATOM 3526 C C . ILE B 1 170 ? 12.07 46.781 22.781 1 91.62 170 ILE B C 1
ATOM 3528 O O . ILE B 1 170 ? 12.875 45.938 22.391 1 91.62 170 ILE B O 1
ATOM 3532 N N . THR B 1 171 ? 10.82 46.531 23.109 1 91.81 171 THR B N 1
ATOM 3533 C CA . THR B 1 171 ? 10.297 45.156 22.906 1 91.81 171 THR B CA 1
ATOM 3534 C C . THR B 1 171 ? 9.594 45.062 21.562 1 91.81 171 TH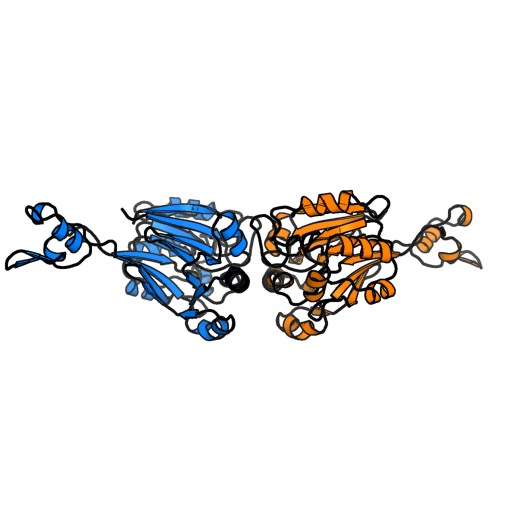R B C 1
ATOM 3536 O O . THR B 1 171 ? 9.109 46.062 21.016 1 91.81 171 THR B O 1
ATOM 3539 N N . PRO B 1 172 ? 9.625 43.844 20.984 1 89.94 172 PRO B N 1
ATOM 3540 C CA . PRO B 1 172 ? 8.93 43.656 19.703 1 89.94 172 PRO B CA 1
ATOM 3541 C C . PRO B 1 172 ? 7.477 44.125 19.75 1 89.94 172 PRO B C 1
ATOM 3543 O O . PRO B 1 172 ? 6.996 44.719 18.797 1 89.94 172 PRO B O 1
ATOM 3546 N N . GLU B 1 173 ? 6.809 43.844 20.828 1 89.25 173 GLU B N 1
ATOM 3547 C CA . GLU B 1 173 ? 5.391 44.156 20.953 1 89.25 173 GLU B CA 1
ATOM 3548 C C . GLU B 1 173 ? 5.16 45.656 20.844 1 89.25 173 GLU B C 1
ATOM 3550 O O . GLU B 1 173 ? 4.129 46.094 20.328 1 89.25 173 GLU B O 1
ATOM 3555 N N . GLU B 1 174 ? 6.133 46.375 21.297 1 89.06 174 GLU B N 1
ATOM 3556 C CA . GLU B 1 174 ? 6.02 47.812 21.328 1 89.06 174 GLU B CA 1
ATOM 3557 C C . GLU B 1 174 ? 6.004 48.406 19.922 1 89.06 174 GLU B C 1
ATOM 3559 O O . GLU B 1 174 ? 5.406 49.469 19.688 1 89.06 174 GLU B O 1
ATOM 3564 N N . VAL B 1 175 ? 6.605 47.719 19.078 1 89.12 175 VAL B N 1
ATOM 3565 C CA . VAL B 1 175 ? 6.777 48.312 17.766 1 89.12 175 VAL B CA 1
ATOM 3566 C C . VAL B 1 175 ? 6.117 47.438 16.703 1 89.12 175 VAL B C 1
ATOM 3568 O O . VAL B 1 175 ? 6.32 47.625 15.508 1 89.12 175 VAL B O 1
ATOM 3571 N N . ALA B 1 176 ? 5.422 46.5 17.172 1 90.31 176 ALA B N 1
ATOM 3572 C CA . ALA B 1 176 ? 4.801 45.531 16.266 1 90.31 176 ALA B CA 1
ATOM 3573 C C . ALA B 1 176 ? 3.584 46.156 15.578 1 90.31 176 ALA B C 1
ATOM 3575 O O . ALA B 1 176 ? 2.916 47.031 16.141 1 90.31 176 ALA B O 1
ATOM 3576 N N . ASP B 1 177 ? 3.371 45.75 14.312 1 90.38 177 ASP B N 1
ATOM 3577 C CA . ASP B 1 177 ? 2.107 46 13.633 1 90.38 177 ASP B CA 1
ATOM 3578 C C . ASP B 1 177 ? 0.952 45.281 14.32 1 90.38 177 ASP B C 1
ATOM 3580 O O . ASP B 1 177 ? 0.917 44.062 14.359 1 90.38 177 ASP B O 1
ATOM 3584 N N . PRO B 1 178 ? 0.04 45.969 14.859 1 85.06 178 PRO B N 1
ATOM 3585 C CA . PRO B 1 178 ? -1.033 45.344 15.633 1 85.06 178 PRO B CA 1
ATOM 3586 C C . PRO B 1 178 ? -1.925 44.438 14.773 1 85.06 178 PRO B C 1
ATOM 3588 O O . PRO B 1 178 ? -2.631 43.594 15.305 1 85.06 178 PRO B O 1
ATOM 3591 N N . ALA B 1 179 ? -1.879 44.656 13.562 1 87.5 179 ALA B N 1
ATOM 3592 C CA . ALA B 1 179 ? -2.734 43.875 12.664 1 87.5 179 ALA B CA 1
ATOM 3593 C C . ALA B 1 179 ? -2.094 42.531 12.32 1 87.5 179 ALA B C 1
ATOM 3595 O O . ALA B 1 179 ? -2.762 41.625 11.805 1 87.5 179 ALA B O 1
ATOM 3596 N N . HIS B 1 180 ? -0.865 42.531 12.672 1 88.5 180 HIS B N 1
ATOM 3597 C CA . HIS B 1 180 ? -0.119 41.312 12.312 1 88.5 180 HIS B CA 1
ATOM 3598 C C . HIS B 1 180 ? -0.264 40.25 13.375 1 88.5 180 HIS B C 1
ATOM 3600 O O . HIS B 1 180 ? -0.1 40.5 14.57 1 88.5 180 HIS B O 1
ATOM 3606 N N . LYS B 1 181 ? -0.665 39.031 12.961 1 90.31 181 LYS B N 1
ATOM 3607 C CA . LYS B 1 181 ? -0.703 37.875 13.844 1 90.31 181 LYS B CA 1
ATOM 3608 C C . LYS B 1 181 ? 0.612 37.094 13.797 1 90.31 181 LYS B C 1
ATOM 3610 O O . LYS B 1 181 ? 0.946 36.5 12.773 1 90.31 181 LYS B O 1
ATOM 3615 N N . ARG B 1 182 ? 1.235 37.031 14.867 1 92 182 ARG B N 1
ATOM 3616 C CA . ARG B 1 182 ? 2.551 36.406 14.961 1 92 182 ARG B CA 1
ATOM 3617 C C . ARG B 1 182 ? 2.457 34.906 14.758 1 92 182 ARG B C 1
ATOM 3619 O O . ARG B 1 182 ? 3.332 34.312 14.133 1 92 182 ARG B O 1
ATOM 3626 N N . PHE B 1 183 ? 1.371 34.281 15.234 1 95.5 183 PHE B N 1
ATOM 3627 C CA . PHE B 1 183 ? 1.239 32.844 15.172 1 95.5 183 PHE B CA 1
ATOM 3628 C C . PHE B 1 183 ? 0.205 32.438 14.133 1 95.5 183 PHE B C 1
ATOM 3630 O O . PHE B 1 183 ? -0.832 33.094 13.992 1 95.5 183 PHE B O 1
ATOM 3637 N N . LYS B 1 184 ? 0.586 31.453 13.359 1 97.19 184 LYS B N 1
ATOM 3638 C CA . LYS B 1 184 ? -0.306 30.859 12.367 1 97.19 184 LYS B CA 1
ATOM 3639 C C . LYS B 1 184 ? -0.627 29.406 12.727 1 97.19 184 LYS B C 1
ATOM 3641 O O . LYS B 1 184 ? 0.205 28.703 13.305 1 97.19 184 LYS B O 1
ATOM 3646 N N . TYR B 1 185 ? -1.83 28.984 12.422 1 98.25 185 TYR B N 1
ATOM 3647 C CA . TYR B 1 185 ? -2.287 27.688 12.875 1 98.25 185 TYR B CA 1
ATOM 3648 C C . TYR B 1 185 ? -2.922 26.891 11.734 1 98.25 185 TYR B C 1
ATOM 3650 O O . TYR B 1 185 ? -3.633 27.469 10.906 1 98.25 185 TYR B O 1
ATOM 3658 N N . LEU B 1 186 ? -2.609 25.625 11.656 1 98.75 186 LEU B N 1
ATOM 3659 C CA . LEU B 1 186 ? -3.279 24.641 10.82 1 98.75 186 LEU B CA 1
ATOM 3660 C C . LEU B 1 186 ? -3.783 23.469 11.664 1 98.75 186 LEU B C 1
ATOM 3662 O O . LEU B 1 186 ? -3.037 22.922 12.477 1 98.75 186 LEU B O 1
ATOM 3666 N N . LEU B 1 187 ? -5.027 23.141 11.539 1 98.94 187 LEU B N 1
ATOM 3667 C CA . LEU B 1 187 ? -5.598 22 12.25 1 98.94 187 LEU B CA 1
ATOM 3668 C C . LEU B 1 187 ? -5.992 20.891 11.273 1 98.94 187 LEU B C 1
ATOM 3670 O O . LEU B 1 187 ? -6.738 21.141 10.32 1 98.94 187 LEU B O 1
ATOM 3674 N N . TYR B 1 188 ? -5.469 19.781 11.43 1 98.94 188 TYR B N 1
ATOM 3675 C CA . TYR B 1 188 ? -5.898 18.547 10.766 1 98.94 188 TYR B CA 1
ATOM 3676 C C . TYR B 1 188 ? -6.719 17.688 11.711 1 98.94 188 TYR B C 1
ATOM 3678 O O . TYR B 1 188 ? -6.188 17.125 12.68 1 98.94 188 TYR B O 1
ATOM 3686 N N . THR B 1 189 ? -7.922 17.484 11.406 1 98.75 189 THR B N 1
ATOM 3687 C CA . THR B 1 189 ? -8.797 16.875 12.398 1 98.75 189 THR B CA 1
ATOM 3688 C C . THR B 1 189 ? -8.672 15.344 12.359 1 98.75 189 THR B C 1
ATOM 3690 O O . THR B 1 189 ? -8.953 14.672 13.352 1 98.75 189 THR B O 1
ATOM 3693 N N . GLY B 1 190 ? -8.312 14.789 11.219 1 98.56 190 GLY B N 1
ATOM 3694 C CA . GLY B 1 190 ? -8.594 13.367 11.055 1 98.56 190 GLY B CA 1
ATOM 3695 C C . GLY B 1 190 ? -10.078 13.055 11.062 1 98.56 190 GLY B C 1
ATOM 3696 O O . GLY B 1 190 ? -10.891 13.844 10.578 1 98.56 190 GLY B O 1
ATOM 3697 N N . ASP B 1 191 ? -10.383 11.859 11.555 1 98.81 191 ASP B N 1
ATOM 3698 C CA . ASP B 1 191 ? -11.789 11.484 11.68 1 98.81 191 ASP B CA 1
ATOM 3699 C C . ASP B 1 191 ? -12.422 12.148 12.898 1 98.81 191 ASP B C 1
ATOM 3701 O O . ASP B 1 191 ? -11.883 12.078 14 1 98.81 191 ASP B O 1
ATOM 3705 N N . THR B 1 192 ? -13.57 12.75 12.656 1 98.81 192 THR B N 1
ATOM 3706 C CA . THR B 1 192 ? -14.227 13.383 13.789 1 98.81 192 THR B CA 1
ATOM 3707 C C . THR B 1 192 ? -15.695 13.664 13.477 1 98.81 192 THR B C 1
ATOM 3709 O O . THR B 1 192 ? -16.031 14.039 12.352 1 98.81 192 THR B O 1
ATOM 3712 N N . ALA B 1 193 ? -16.516 13.469 14.445 1 98.69 193 ALA B N 1
ATOM 3713 C CA . ALA B 1 193 ? -17.828 14.109 14.484 1 98.69 193 ALA B CA 1
ATOM 3714 C C . ALA B 1 193 ? -17.703 15.562 14.938 1 98.69 193 ALA B C 1
ATOM 3716 O O . ALA B 1 193 ? -16.625 16.016 15.312 1 98.69 193 ALA B O 1
ATOM 3717 N N . PRO B 1 194 ? -18.797 16.391 14.758 1 98.56 194 PRO B N 1
ATOM 3718 C CA . PRO B 1 194 ? -18.719 17.734 15.328 1 98.56 194 PRO B CA 1
ATOM 3719 C C . PRO B 1 194 ? -18.25 17.734 16.781 1 98.56 194 PRO B C 1
ATOM 3721 O O . PRO B 1 194 ? -18.75 16.953 17.594 1 98.56 194 PRO B O 1
ATOM 3724 N N . CYS B 1 195 ? -17.281 18.547 17.047 1 98.31 195 CYS B N 1
ATOM 3725 C CA . CYS B 1 195 ? -16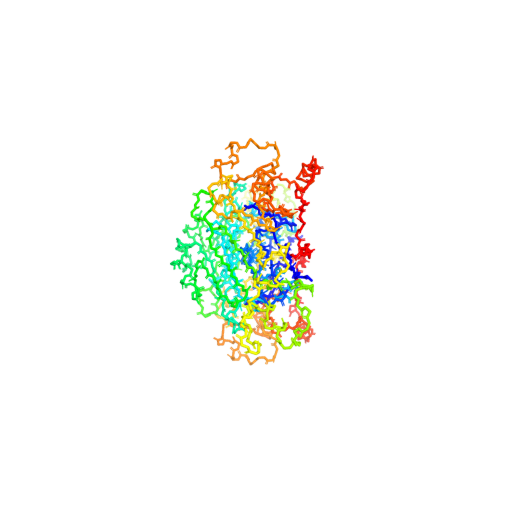.641 18.531 18.359 1 98.31 195 CYS B CA 1
ATOM 3726 C C . CYS B 1 195 ? -16.469 19.938 18.906 1 98.31 195 CYS B C 1
ATOM 3728 O O . CYS B 1 195 ? -15.352 20.438 19 1 98.31 195 CYS B O 1
ATOM 3730 N N . PRO B 1 196 ? -17.5 20.578 19.438 1 97.69 196 PRO B N 1
ATOM 3731 C CA . PRO B 1 196 ? -17.453 21.969 19.875 1 97.69 196 PRO B CA 1
ATOM 3732 C C . PRO B 1 196 ? -16.438 22.219 20.984 1 97.69 196 PRO B C 1
ATOM 3734 O O . PRO B 1 196 ? -15.852 23.297 21.078 1 97.69 196 PRO B O 1
ATOM 3737 N N . GLU B 1 197 ? -16.281 21.281 21.844 1 96.94 197 GLU B N 1
ATOM 3738 C CA . GLU B 1 197 ? -15.297 21.438 22.906 1 96.94 197 GLU B CA 1
ATOM 3739 C C . GLU B 1 197 ? -13.891 21.641 22.328 1 96.94 197 GLU B C 1
ATOM 3741 O O . GLU B 1 197 ? -13.133 22.484 22.812 1 96.94 197 GLU B O 1
ATOM 3746 N N . MET B 1 198 ? -13.586 20.828 21.375 1 97.38 198 MET B N 1
ATOM 3747 C CA . MET B 1 198 ? -12.297 20.984 20.703 1 97.38 198 MET B CA 1
ATOM 3748 C C . MET B 1 198 ? -12.195 22.328 20.016 1 97.38 198 MET B C 1
ATOM 3750 O O . MET B 1 198 ? -11.156 22.984 20.062 1 97.38 198 MET B O 1
ATOM 3754 N N . TRP B 1 199 ? -13.281 22.812 19.391 1 97.75 199 TRP B N 1
ATOM 3755 C CA . TRP B 1 199 ? -13.297 24.125 18.734 1 97.75 199 TRP B CA 1
ATOM 3756 C C . TRP B 1 199 ? -12.977 25.234 19.719 1 97.75 199 TRP B C 1
ATOM 3758 O O . TRP B 1 199 ? -12.18 26.125 19.422 1 97.75 199 TRP B O 1
ATOM 3768 N N . LYS B 1 200 ? -13.578 25.109 20.859 1 97.19 200 LYS B N 1
ATOM 3769 C CA . LYS B 1 200 ? -13.383 26.125 21.906 1 97.19 200 LYS B CA 1
ATOM 3770 C C . LYS B 1 200 ? -11.938 26.141 22.391 1 97.19 200 LYS B C 1
ATOM 3772 O O . LYS B 1 200 ? -11.359 27.219 22.594 1 97.19 200 LYS B O 1
ATOM 3777 N N . LYS B 1 201 ? -11.414 25.016 22.531 1 96.88 201 LYS B N 1
ATOM 3778 C CA . LYS B 1 201 ? -10.055 24.875 23.031 1 96.88 201 LYS B CA 1
ATOM 3779 C C . LYS B 1 201 ? -9.039 25.422 22.031 1 96.88 201 LYS B C 1
ATOM 3781 O O . LYS B 1 201 ? -8.062 26.062 22.422 1 96.88 201 LYS B O 1
ATOM 3786 N N . VAL B 1 202 ? -9.242 25.109 20.812 1 97.75 202 VAL B N 1
ATOM 3787 C CA . VAL B 1 202 ? -8.297 25.469 19.75 1 97.75 202 VAL B CA 1
ATOM 3788 C C . VAL B 1 202 ? -8.438 26.953 19.422 1 97.75 202 VAL B C 1
ATOM 3790 O O . VAL B 1 202 ? -7.434 27.641 19.188 1 97.75 202 VAL B O 1
ATOM 3793 N N . GLY B 1 203 ? -9.703 27.422 19.453 1 95.5 203 GLY B N 1
ATOM 3794 C CA . GLY B 1 203 ? -9.961 28.812 19.125 1 95.5 203 GLY B CA 1
ATOM 3795 C C . GLY B 1 203 ? -10.016 29.062 17.625 1 95.5 203 GLY B C 1
ATOM 3796 O O . GLY B 1 203 ? -10.836 28.484 16.922 1 95.5 203 GLY B O 1
ATOM 3797 N N . SER B 1 204 ? -9.023 29.844 17.078 1 96.88 204 SER B N 1
ATOM 3798 C CA . SER B 1 204 ? -9.016 30.188 15.656 1 96.88 204 SER B CA 1
ATOM 3799 C C . SER B 1 204 ? -7.828 29.547 14.938 1 96.88 204 SER B C 1
ATOM 3801 O O . SER B 1 204 ? -6.754 29.391 15.523 1 96.88 204 SER B O 1
ATOM 3803 N N . VAL B 1 205 ? -8.047 29.141 13.695 1 97.94 205 VAL B N 1
ATOM 3804 C CA . VAL B 1 205 ? -6.961 28.609 12.875 1 97.94 205 VAL B CA 1
ATOM 3805 C C . VAL B 1 205 ? -6.973 29.281 11.508 1 97.94 205 VAL B C 1
ATOM 3807 O O . VAL B 1 205 ? -7.996 29.828 11.078 1 97.94 205 VAL B O 1
ATOM 3810 N N . ASP B 1 206 ? -5.852 29.328 10.844 1 97 206 ASP B N 1
ATOM 3811 C CA . ASP B 1 206 ? -5.754 29.875 9.492 1 97 206 ASP B CA 1
ATOM 3812 C C . ASP B 1 206 ? -6.242 28.859 8.461 1 97 206 ASP B C 1
ATOM 3814 O O . ASP B 1 206 ? -6.926 29.219 7.504 1 97 206 ASP B O 1
ATOM 3818 N N . VAL B 1 207 ? -5.887 27.594 8.625 1 98.31 207 VAL B N 1
ATOM 3819 C CA . VAL B 1 207 ? -6.23 26.516 7.707 1 98.31 207 VAL B CA 1
ATOM 3820 C C . VAL B 1 207 ? -6.84 25.344 8.484 1 98.31 207 VAL B C 1
ATOM 3822 O O . VAL B 1 207 ? -6.309 24.938 9.516 1 98.31 207 VAL B O 1
ATOM 3825 N N . LEU B 1 208 ? -7.938 24.891 8.016 1 98.69 208 LEU B N 1
ATOM 3826 C CA . LEU B 1 208 ? -8.57 23.703 8.562 1 98.69 208 LEU B CA 1
ATOM 3827 C C . LEU B 1 208 ? -8.633 22.594 7.523 1 98.69 208 LEU B C 1
ATOM 3829 O O . LEU B 1 208 ? -9.18 22.781 6.438 1 98.69 208 LEU B O 1
ATOM 3833 N N . ILE B 1 209 ? -7.961 21.484 7.789 1 98.94 209 ILE B N 1
ATOM 3834 C CA . ILE B 1 209 ? -8.172 20.25 7.039 1 98.94 209 ILE B CA 1
ATOM 3835 C C . ILE B 1 209 ? -9.133 19.344 7.801 1 98.94 209 ILE B C 1
ATOM 3837 O O . ILE B 1 209 ? -8.836 18.891 8.906 1 98.94 209 ILE B O 1
ATOM 3841 N N . HIS B 1 210 ? -10.242 19.094 7.305 1 98.81 210 HIS B N 1
ATOM 3842 C CA . HIS B 1 210 ? -11.328 18.422 8.008 1 98.81 210 HIS B CA 1
ATOM 3843 C C . HIS B 1 210 ? -11.906 17.281 7.168 1 98.81 210 HIS B C 1
ATOM 3845 O O . HIS B 1 210 ? -12.008 17.406 5.941 1 98.81 210 HIS B O 1
ATOM 3851 N N . GLU B 1 211 ? -12.281 16.25 7.812 1 98.69 211 GLU B N 1
ATOM 3852 C CA . GLU B 1 211 ? -12.945 15.18 7.062 1 98.69 211 GLU B CA 1
ATOM 3853 C C . GLU B 1 211 ? -14.336 15.609 6.613 1 98.69 211 GLU B C 1
ATOM 3855 O O . GLU B 1 211 ? -14.977 16.438 7.258 1 98.69 211 GLU B O 1
ATOM 3860 N N . ALA B 1 212 ? -14.734 15.133 5.531 1 98.19 212 ALA B N 1
ATOM 3861 C CA . ALA B 1 212 ? -16.109 15.156 5.039 1 98.19 212 ALA B CA 1
ATOM 3862 C C . ALA B 1 212 ? -16.484 13.805 4.426 1 98.19 212 ALA B C 1
ATOM 3864 O O . ALA B 1 212 ? -16.75 13.719 3.223 1 98.19 212 ALA B O 1
ATOM 3865 N N . THR B 1 213 ? -16.547 12.859 5.301 1 98.56 213 THR B N 1
ATOM 3866 C CA . THR B 1 213 ? -16.812 11.484 4.883 1 98.56 213 THR B CA 1
ATOM 3867 C C . THR B 1 213 ? -18.109 11.414 4.078 1 98.56 213 THR B C 1
ATOM 3869 O O . THR B 1 213 ? -18.172 10.719 3.061 1 98.56 213 THR B O 1
ATOM 3872 N N . PHE B 1 214 ? -19.062 12.25 4.555 1 98.56 214 PHE B N 1
ATOM 3873 C CA . PHE B 1 214 ? -20.375 12.188 3.922 1 98.56 214 PHE B CA 1
ATOM 3874 C C . PHE B 1 214 ? -20.75 13.539 3.342 1 98.56 214 PHE B C 1
ATOM 3876 O O . PHE B 1 214 ? -20.391 14.586 3.889 1 98.56 214 PHE B O 1
ATOM 3883 N N . ALA B 1 215 ? -21.484 13.461 2.25 1 97.75 215 ALA B N 1
ATOM 3884 C CA . ALA B 1 215 ? -22.047 14.672 1.67 1 97.75 215 ALA B CA 1
ATOM 3885 C C . ALA B 1 215 ? -23.344 15.07 2.381 1 97.75 215 ALA B C 1
ATOM 3887 O O . ALA B 1 215 ? -23.328 15.398 3.57 1 97.75 215 ALA B O 1
ATOM 3888 N N . ASP B 1 216 ? -24.5 15.023 1.723 1 96.56 216 ASP B N 1
ATOM 3889 C CA . ASP B 1 216 ? -25.75 15.398 2.355 1 96.56 216 ASP B CA 1
ATOM 3890 C C . ASP B 1 216 ? -26.766 14.258 2.275 1 96.56 216 ASP B C 1
ATOM 3892 O O . ASP B 1 216 ? -27.938 14.438 2.605 1 96.56 216 ASP B O 1
ATOM 3896 N N . ASP B 1 217 ? -26.328 13.141 1.839 1 96.56 217 ASP B N 1
ATOM 3897 C CA . ASP B 1 217 ? -27.234 12.039 1.591 1 96.56 217 ASP B CA 1
ATOM 3898 C C . ASP B 1 217 ? -27.297 11.086 2.783 1 96.56 217 ASP B C 1
ATOM 3900 O O . ASP B 1 217 ? -28.062 10.133 2.789 1 96.56 217 ASP B O 1
ATOM 3904 N N . VAL B 1 218 ? -26.453 11.258 3.744 1 95.81 218 VAL B N 1
ATOM 3905 C CA . VAL B 1 218 ? -26.484 10.523 5.008 1 95.81 218 VAL B CA 1
ATOM 3906 C C . VAL B 1 218 ? -26.984 11.445 6.121 1 95.81 218 VAL B C 1
ATOM 3908 O O . VAL B 1 218 ? -26.594 12.609 6.199 1 95.81 218 VAL B O 1
ATOM 3911 N N . SER B 1 219 ? -27.812 10.898 6.93 1 96.5 219 SER B N 1
ATOM 3912 C CA . SER B 1 219 ? -28.297 11.703 8.047 1 96.5 219 SER B CA 1
ATOM 3913 C C . SER B 1 219 ? -27.156 12.133 8.953 1 96.5 219 SER B C 1
ATOM 3915 O O . SER B 1 219 ? -26.297 11.32 9.305 1 96.5 219 SER B O 1
ATOM 3917 N N . PRO B 1 220 ? -27.172 13.367 9.328 1 96.38 220 PRO B N 1
ATOM 3918 C CA . PRO B 1 220 ? -26.109 13.844 10.219 1 96.38 220 PRO B CA 1
ATOM 3919 C C . PRO B 1 220 ? -25.984 13.008 11.492 1 96.38 220 PRO B C 1
ATOM 3921 O O . PRO B 1 220 ? -24.875 12.703 11.938 1 96.38 220 PRO B O 1
ATOM 3924 N N . SER B 1 221 ? -27.109 12.625 12.016 1 97.12 221 SER B N 1
ATOM 3925 C CA . SER B 1 221 ? -27.094 11.828 13.242 1 97.12 221 SER B CA 1
ATOM 3926 C C . SER B 1 221 ? -26.375 10.508 13.031 1 97.12 221 SER B C 1
ATOM 3928 O O . SER B 1 221 ? -25.609 10.07 13.898 1 97.12 221 SER B O 1
ATOM 3930 N N . LYS B 1 222 ? -26.641 9.891 11.953 1 96.81 222 LYS B N 1
ATOM 3931 C CA . LYS B 1 222 ? -25.969 8.633 11.641 1 96.81 222 LYS B CA 1
ATOM 3932 C C . LYS B 1 222 ? -24.469 8.844 11.438 1 96.81 222 LYS B C 1
ATOM 3934 O O . LYS B 1 222 ? -23.656 8.062 11.938 1 96.81 222 LYS B O 1
ATOM 3939 N N . ALA B 1 223 ? -24.141 9.867 10.68 1 97.62 223 ALA B N 1
ATOM 3940 C CA . ALA B 1 223 ? -22.734 10.211 10.477 1 97.62 223 ALA B CA 1
ATOM 3941 C C . ALA B 1 223 ? -22.031 10.414 11.812 1 97.62 223 ALA B C 1
ATOM 3943 O O . ALA B 1 223 ? -20.938 9.875 12.039 1 97.62 223 ALA B O 1
ATOM 3944 N N . HIS B 1 224 ? -22.641 11.18 12.711 1 98.31 224 HIS B N 1
ATOM 3945 C CA . HIS B 1 224 ? -22.062 11.523 14.008 1 98.31 224 HIS B CA 1
ATOM 3946 C C . HIS B 1 224 ? -21.891 10.281 14.883 1 98.31 224 HIS B C 1
ATOM 3948 O O . HIS B 1 224 ? -20.891 10.148 15.586 1 98.31 224 HIS B O 1
ATOM 3954 N N . GLU B 1 225 ? -22.859 9.383 14.836 1 97.19 225 GLU B N 1
ATOM 3955 C CA . GLU B 1 225 ? -22.812 8.141 15.594 1 97.19 225 GLU B CA 1
ATOM 3956 C C . GLU B 1 225 ? -21.609 7.293 15.18 1 97.19 225 GLU B C 1
ATOM 3958 O O . GLU B 1 225 ? -21 6.609 16.016 1 97.19 225 GLU B O 1
ATOM 3963 N N . GLU B 1 226 ? -21.25 7.402 13.977 1 96.56 226 GLU B N 1
ATOM 3964 C CA . GLU B 1 226 ? -20.109 6.652 13.453 1 96.56 226 GLU B CA 1
ATOM 3965 C C . GLU B 1 226 ? -18.812 7.426 13.641 1 96.56 226 GLU B C 1
ATOM 3967 O O . GLU B 1 226 ? -17.75 6.977 13.203 1 96.56 226 GLU B O 1
ATOM 3972 N N . GLY B 1 227 ? -18.906 8.602 14.242 1 98.38 227 GLY B N 1
ATOM 3973 C CA . GLY B 1 227 ? -17.719 9.398 14.523 1 98.38 227 GLY B CA 1
ATOM 3974 C C . GLY B 1 227 ? -17.219 10.164 13.32 1 98.38 227 GLY B C 1
ATOM 3975 O O . GLY B 1 227 ? -16.016 10.406 13.195 1 98.38 227 GLY B O 1
ATOM 3976 N N . HIS B 1 228 ? -18.125 10.438 12.414 1 98.75 228 HIS B N 1
ATOM 3977 C CA . HIS B 1 228 ? -17.719 11.109 11.18 1 98.75 228 HIS B CA 1
ATOM 3978 C C . HIS B 1 228 ? -18.547 12.367 10.945 1 98.75 228 HIS B C 1
ATOM 3980 O O . HIS B 1 228 ? -19.422 12.703 11.742 1 98.75 228 HIS B O 1
ATOM 3986 N N . SER B 1 229 ? -18.266 13.117 9.906 1 98.69 229 SER B N 1
ATOM 3987 C CA . SER B 1 229 ? -18.875 14.414 9.617 1 98.69 229 SER B CA 1
ATOM 3988 C C . SER B 1 229 ? -19.391 14.477 8.188 1 98.69 229 SER B C 1
ATOM 3990 O O . SER B 1 229 ? -18.953 13.711 7.328 1 98.69 229 SER B O 1
ATOM 3992 N N . THR B 1 230 ? -20.328 15.344 7.988 1 98.25 230 THR B N 1
ATOM 3993 C CA . THR B 1 230 ? -20.812 15.727 6.664 1 98.25 230 THR B CA 1
ATOM 3994 C C . THR B 1 230 ? -20.109 17 6.188 1 98.25 230 THR B C 1
ATOM 3996 O O . THR B 1 230 ? -19.375 17.625 6.945 1 98.25 230 THR B O 1
ATOM 3999 N N . VAL B 1 231 ? -20.359 17.344 4.914 1 98 231 VAL B N 1
ATOM 4000 C CA . VAL B 1 231 ? -19.828 18.594 4.383 1 98 231 VAL B CA 1
ATOM 4001 C C . VAL B 1 231 ? -20.297 19.766 5.246 1 98 231 VAL B C 1
ATOM 4003 O O . VAL B 1 231 ? -19.516 20.641 5.602 1 98 231 VAL B O 1
ATOM 4006 N N . ALA B 1 232 ? -21.516 19.75 5.621 1 96.94 232 ALA B N 1
ATOM 4007 C CA . ALA B 1 232 ? -22.094 20.828 6.43 1 96.94 232 ALA B CA 1
ATOM 4008 C C . ALA B 1 232 ? -21.406 20.922 7.785 1 96.94 232 ALA B C 1
ATOM 4010 O O . ALA B 1 232 ? -21.141 22.031 8.273 1 96.94 232 ALA B O 1
ATOM 4011 N N . ASP B 1 233 ? -21.156 19.812 8.344 1 98.12 233 ASP B N 1
ATOM 4012 C CA . ASP B 1 233 ? -20.469 19.781 9.633 1 98.12 233 ASP B CA 1
ATOM 4013 C C . ASP B 1 233 ? -19.078 20.422 9.516 1 98.12 233 ASP B C 1
ATOM 4015 O O . ASP B 1 233 ? -18.672 21.172 10.398 1 98.12 233 ASP B O 1
ATOM 4019 N N . ALA B 1 234 ? -18.375 20.062 8.5 1 98 234 ALA B N 1
ATOM 4020 C CA . ALA B 1 234 ? -17.031 20.609 8.281 1 98 234 ALA B CA 1
ATOM 4021 C C . ALA B 1 234 ? -17.078 22.125 8.117 1 98 234 ALA B C 1
ATOM 4023 O O . ALA B 1 234 ? -16.203 22.828 8.625 1 98 234 ALA B O 1
ATOM 4024 N N . ILE B 1 235 ? -18.047 22.594 7.395 1 96.94 235 ILE B N 1
ATOM 4025 C CA . ILE B 1 235 ? -18.203 24.031 7.176 1 96.94 235 ILE B CA 1
ATOM 4026 C C . ILE B 1 235 ? -18.516 24.719 8.508 1 96.94 235 ILE B C 1
ATOM 4028 O O . ILE B 1 235 ? -17.969 25.781 8.789 1 96.94 235 ILE B O 1
ATOM 4032 N N . GLU B 1 236 ? -19.344 24.125 9.273 1 96.5 236 GLU B N 1
ATOM 4033 C CA . GLU B 1 236 ? -19.625 24.656 10.594 1 96.5 236 GLU B CA 1
ATOM 4034 C C . GLU B 1 236 ? -18.375 24.734 11.453 1 96.5 236 GLU B C 1
ATOM 4036 O O . GLU B 1 236 ? -18.156 25.734 12.156 1 96.5 236 GLU B O 1
ATOM 4041 N N . ALA B 1 237 ? -17.594 23.719 11.414 1 97.94 237 ALA B N 1
ATOM 4042 C CA . ALA B 1 237 ? -16.344 23.719 12.148 1 97.94 237 ALA B CA 1
ATOM 4043 C C . ALA B 1 237 ? -15.438 24.859 11.68 1 97.94 237 ALA B C 1
ATOM 4045 O O . ALA B 1 237 ? -14.836 25.562 12.5 1 97.94 237 ALA B O 1
ATOM 4046 N N . ALA B 1 238 ? -15.359 25.016 10.391 1 97.75 238 ALA B N 1
ATOM 4047 C CA . ALA B 1 238 ? -14.523 26.062 9.836 1 97.75 238 ALA B CA 1
ATOM 4048 C C . ALA B 1 238 ? -14.969 27.438 10.336 1 97.75 238 ALA B C 1
ATOM 4050 O O . ALA B 1 238 ? -14.133 28.297 10.656 1 97.75 238 ALA B O 1
ATOM 4051 N N . ARG B 1 239 ? -16.234 27.656 10.367 1 95.75 239 ARG B N 1
ATOM 4052 C CA . ARG B 1 239 ? -16.781 28.922 10.859 1 95.75 239 ARG B CA 1
ATOM 4053 C C . ARG B 1 239 ? -16.469 29.109 12.344 1 95.75 239 ARG B C 1
ATOM 4055 O O . ARG B 1 239 ? -16.031 30.172 12.758 1 95.75 239 ARG B O 1
ATOM 4062 N N . ALA B 1 240 ? -16.703 28.062 13.094 1 96.81 240 ALA B N 1
ATOM 4063 C CA . ALA B 1 240 ? -16.453 28.109 14.531 1 96.81 240 ALA B CA 1
ATOM 4064 C C . ALA B 1 240 ? -14.992 28.406 14.828 1 96.81 240 ALA B C 1
ATOM 4066 O O . ALA B 1 240 ? -14.672 29.078 15.812 1 96.81 240 ALA B O 1
ATOM 4067 N N . LEU B 1 241 ? -14.102 27.922 13.984 1 97.75 241 LEU B N 1
ATOM 4068 C CA . LEU B 1 241 ? -12.664 28.062 14.18 1 97.75 241 LEU B CA 1
ATOM 4069 C C . LEU B 1 241 ? -12.133 29.297 13.453 1 97.75 241 LEU B C 1
ATOM 4071 O O . LEU B 1 241 ? -10.93 29.578 13.492 1 97.75 241 LEU B O 1
ATOM 4075 N N . ASN B 1 242 ? -13.047 30.031 12.781 1 96.06 242 ASN B N 1
ATOM 4076 C CA . ASN B 1 242 ? -12.688 31.203 12.008 1 96.06 242 ASN B CA 1
ATOM 4077 C C . ASN B 1 242 ? -11.594 30.891 10.984 1 96.06 242 ASN B C 1
ATOM 4079 O O . ASN B 1 242 ? -10.633 31.656 10.844 1 96.06 242 ASN B O 1
ATOM 4083 N N . ALA B 1 243 ? -11.688 29.734 10.383 1 96.75 243 ALA B N 1
ATOM 4084 C CA . ALA B 1 243 ? -10.695 29.312 9.391 1 96.75 243 ALA B CA 1
ATOM 4085 C C . ALA B 1 243 ? -10.859 30.109 8.094 1 96.75 243 ALA B C 1
ATOM 4087 O O . ALA B 1 243 ? -11.984 30.344 7.645 1 96.75 243 ALA B O 1
ATOM 4088 N N . GLN B 1 244 ? -9.758 30.5 7.496 1 93.81 244 GLN B N 1
ATOM 4089 C CA . GLN B 1 244 ? -9.789 31.188 6.203 1 93.81 244 GLN B CA 1
ATOM 4090 C C . GLN B 1 244 ? -9.852 30.172 5.055 1 93.81 244 GLN B C 1
ATOM 4092 O O . GLN B 1 244 ? -10.445 30.453 4.016 1 93.81 244 GLN B O 1
ATOM 4097 N N . VAL B 1 245 ? -9.211 29.078 5.23 1 96.25 245 VAL B N 1
ATOM 4098 C CA . VAL B 1 245 ? -9.156 28.016 4.234 1 96.25 245 VAL B CA 1
ATOM 4099 C C . VAL B 1 245 ? -9.672 26.703 4.84 1 96.25 245 VAL B C 1
ATOM 4101 O O . VAL B 1 245 ? -9.289 26.344 5.953 1 96.25 245 VAL B O 1
ATOM 4104 N N . LEU B 1 246 ? -10.57 26.062 4.176 1 97.88 246 LEU B N 1
ATOM 4105 C CA . LEU B 1 246 ? -11.078 24.75 4.543 1 97.88 246 LEU B CA 1
ATOM 4106 C C . LEU B 1 246 ? -10.773 23.719 3.459 1 97.88 246 LEU B C 1
ATOM 4108 O O . LEU B 1 246 ? -11.125 23.922 2.293 1 97.88 246 LEU B O 1
ATOM 4112 N N . ILE B 1 247 ? -10.039 22.688 3.801 1 98.5 247 ILE B N 1
ATOM 4113 C CA . ILE B 1 247 ? -9.719 21.594 2.893 1 98.5 247 ILE B CA 1
ATOM 4114 C C . ILE B 1 247 ? -10.445 20.328 3.336 1 98.5 247 ILE B C 1
ATOM 4116 O O . ILE B 1 247 ? -10.258 19.859 4.465 1 98.5 247 ILE B O 1
ATOM 4120 N N . LEU B 1 248 ? -11.25 19.781 2.457 1 98.5 248 LEU B N 1
ATOM 4121 C CA . LEU B 1 248 ? -12.031 18.594 2.785 1 98.5 248 LEU B CA 1
ATOM 4122 C C . LEU B 1 248 ? -11.344 17.344 2.264 1 98.5 248 LEU B C 1
ATOM 4124 O O . LEU B 1 248 ? -10.867 17.312 1.127 1 98.5 248 LEU B O 1
ATOM 4128 N N . THR B 1 249 ? -11.273 16.312 3.137 1 98.38 249 THR B N 1
ATOM 4129 C CA . THR B 1 249 ? -10.664 15.039 2.797 1 98.38 249 THR B CA 1
ATOM 4130 C C . THR B 1 249 ? -11.445 13.883 3.404 1 98.38 249 THR B C 1
ATOM 4132 O O . THR B 1 249 ? -12.562 14.07 3.893 1 98.38 249 THR B O 1
ATOM 4135 N N . HIS B 1 250 ? -10.938 12.609 3.287 1 98.69 250 HIS B N 1
ATOM 4136 C CA . HIS B 1 250 ? -11.539 11.398 3.844 1 98.69 250 HIS B CA 1
ATOM 4137 C C . HIS B 1 250 ? -12.938 11.164 3.275 1 98.69 250 HIS B C 1
ATOM 4139 O O . HIS B 1 250 ? -13.891 10.961 4.027 1 98.69 250 HIS B O 1
ATOM 4145 N N . VAL B 1 251 ? -13.086 11.312 2.004 1 98.44 251 VAL B N 1
ATOM 4146 C CA . VAL B 1 251 ? -14.367 11.156 1.318 1 98.44 251 VAL B CA 1
ATOM 4147 C C . VAL B 1 251 ? -14.672 9.672 1.13 1 98.44 251 VAL B C 1
ATOM 4149 O O . VAL B 1 251 ? -13.844 8.922 0.62 1 98.44 251 VAL B O 1
ATOM 4152 N N . SER B 1 252 ? -15.82 9.281 1.438 1 97.44 252 SER B N 1
ATOM 4153 C CA . SER B 1 252 ? -16.25 7.887 1.417 1 97.44 252 SER B CA 1
ATOM 4154 C C . SER B 1 252 ? -16.188 7.316 0.004 1 97.44 252 SER B C 1
ATOM 4156 O O . SER B 1 252 ? -16.516 8.008 -0.965 1 97.44 252 SER B O 1
ATOM 4158 N N . ALA B 1 253 ? -15.898 6.039 -0.08 1 94.94 253 ALA B N 1
ATOM 4159 C CA . ALA B 1 253 ? -15.844 5.328 -1.355 1 94.94 253 ALA B CA 1
ATOM 4160 C C . ALA B 1 253 ? -17.234 5.16 -1.946 1 94.94 253 ALA B C 1
ATOM 4162 O O . ALA B 1 253 ? -17.391 4.797 -3.117 1 94.94 253 ALA B O 1
ATOM 4163 N N . ARG B 1 254 ? -18.25 5.426 -1.142 1 94.94 254 ARG B N 1
ATOM 4164 C CA . ARG B 1 254 ? -19.625 5.305 -1.628 1 94.94 254 ARG B CA 1
ATOM 4165 C C . ARG B 1 254 ? -19.891 6.293 -2.76 1 94.94 254 ARG B C 1
ATOM 4167 O O . ARG B 1 254 ? -20.828 6.105 -3.545 1 94.94 254 ARG B O 1
ATOM 4174 N N . TYR B 1 255 ? -19.125 7.359 -2.746 1 97.31 255 TYR B N 1
ATOM 4175 C CA . TYR B 1 255 ? -19.266 8.352 -3.803 1 97.31 255 TYR B CA 1
ATOM 4176 C C . TYR B 1 255 ? -18.359 8.031 -4.984 1 97.31 255 TYR B C 1
ATOM 4178 O O . TYR B 1 255 ? -17.156 7.805 -4.805 1 97.31 255 TYR B O 1
ATOM 4186 N N . PRO B 1 256 ? -18.906 8.008 -6.156 1 95 256 PRO B N 1
ATOM 4187 C CA . PRO B 1 256 ? -18.062 7.719 -7.32 1 95 256 PRO B CA 1
ATOM 4188 C C . PRO B 1 256 ? -16.953 8.758 -7.523 1 95 256 PRO B C 1
ATOM 4190 O O . PRO B 1 256 ? -15.859 8.414 -7.965 1 95 256 PRO B O 1
ATOM 4193 N N . ASP B 1 257 ? -17.328 9.961 -7.293 1 96.69 257 ASP B N 1
ATOM 4194 C CA . ASP B 1 257 ? -16.406 11.086 -7.324 1 96.69 257 ASP B CA 1
ATOM 4195 C C . ASP B 1 257 ? -16.75 12.117 -6.262 1 96.69 257 ASP B C 1
ATOM 4197 O O . ASP B 1 257 ? -17.578 11.867 -5.387 1 96.69 257 ASP B O 1
ATOM 4201 N N . LYS B 1 258 ? -16.078 13.273 -6.324 1 97.88 258 LYS B N 1
ATOM 4202 C CA . LYS B 1 258 ? -16.281 14.25 -5.262 1 97.88 258 LYS B CA 1
ATOM 4203 C C . LYS B 1 258 ? -17.188 15.383 -5.73 1 97.88 258 LYS B C 1
ATOM 4205 O O . LYS B 1 258 ? -17.156 16.484 -5.172 1 97.88 258 LYS B O 1
ATOM 4210 N N . SER B 1 259 ? -17.953 15.156 -6.766 1 97.44 259 SER B N 1
ATOM 4211 C CA . SER B 1 259 ? -18.797 16.203 -7.359 1 97.44 259 SER B CA 1
ATOM 4212 C C . SER B 1 259 ? -19.859 16.672 -6.379 1 97.44 259 SER B C 1
ATOM 4214 O O . SER B 1 259 ? -20.156 17.875 -6.316 1 97.44 259 SER B O 1
ATOM 4216 N N . ARG B 1 260 ? -20.422 15.758 -5.664 1 97.38 260 ARG B N 1
ATOM 4217 C CA . ARG B 1 260 ? -21.453 16.141 -4.711 1 97.38 260 ARG B CA 1
ATOM 4218 C C . ARG B 1 260 ? -20.891 17.031 -3.615 1 97.38 260 ARG B C 1
ATOM 4220 O O . ARG B 1 260 ? -21.516 18.031 -3.238 1 97.38 260 ARG B O 1
ATOM 4227 N N . HIS B 1 261 ? -19.766 16.688 -3.107 1 98 261 HIS B N 1
ATOM 4228 C CA . HIS B 1 261 ? -19.078 17.516 -2.107 1 98 261 HIS B CA 1
ATOM 4229 C C . HIS B 1 261 ? -18.797 18.906 -2.643 1 98 261 HIS B C 1
ATOM 4231 O O . HIS B 1 261 ? -19 19.906 -1.946 1 98 261 HIS B O 1
ATOM 4237 N N . ARG B 1 262 ? -18.312 18.953 -3.844 1 96.62 262 ARG B N 1
ATOM 4238 C CA . ARG B 1 262 ? -18 20.234 -4.469 1 96.62 262 ARG B CA 1
ATOM 4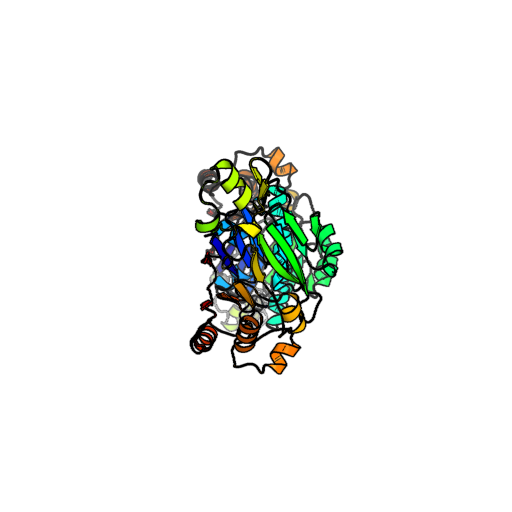239 C C . ARG B 1 262 ? -19.25 21.078 -4.652 1 96.62 262 ARG B C 1
ATOM 4241 O O . ARG B 1 262 ? -19.234 22.297 -4.434 1 96.62 262 ARG B O 1
ATOM 4248 N N . GLU B 1 263 ? -20.281 20.453 -5.066 1 96.12 263 GLU B N 1
ATOM 4249 C CA . GLU B 1 263 ? -21.547 21.156 -5.242 1 96.12 263 GLU B CA 1
ATOM 4250 C C . GLU B 1 263 ? -22.031 21.766 -3.928 1 96.12 263 GLU B C 1
ATOM 4252 O O . GLU B 1 263 ? -22.422 22.938 -3.893 1 96.12 263 GLU B O 1
ATOM 4257 N N . LEU B 1 264 ? -21.953 21.016 -2.902 1 95.62 264 LEU B N 1
ATOM 4258 C CA . LEU B 1 264 ? -22.391 21.5 -1.597 1 95.62 264 LEU B CA 1
ATOM 4259 C C . LEU B 1 264 ? -21.516 22.656 -1.123 1 95.62 264 LEU B C 1
ATOM 4261 O O . LEU B 1 264 ? -22.031 23.641 -0.58 1 95.62 264 LEU B O 1
ATOM 4265 N N . ALA B 1 265 ? -20.219 22.516 -1.297 1 93.31 265 ALA B N 1
ATOM 4266 C CA . ALA B 1 265 ? -19.281 23.562 -0.89 1 93.31 265 ALA B CA 1
ATOM 4267 C C . ALA B 1 265 ? -19.5 24.844 -1.676 1 93.31 265 ALA B C 1
ATOM 4269 O O . ALA B 1 265 ? -19.312 25.938 -1.146 1 93.31 265 ALA B O 1
ATOM 4270 N N . SER B 1 266 ? -19.891 24.719 -2.926 1 91.12 266 SER B N 1
ATOM 4271 C CA . SER B 1 266 ? -20.047 25.875 -3.807 1 91.12 266 SER B CA 1
ATOM 4272 C C . SER B 1 266 ? -21.25 26.719 -3.381 1 91.12 266 SER B C 1
ATOM 4274 O O . SER B 1 266 ? -21.344 27.891 -3.771 1 91.12 266 SER B O 1
ATOM 4276 N N . ARG B 1 267 ? -22.062 26.172 -2.594 1 90.38 267 ARG B N 1
ATOM 4277 C CA . ARG B 1 267 ? -23.266 26.891 -2.141 1 90.38 267 ARG B CA 1
ATOM 4278 C C . ARG B 1 267 ? -22.938 27.812 -0.977 1 90.38 267 ARG B C 1
ATOM 4280 O O . ARG B 1 267 ? -23.781 28.609 -0.551 1 90.38 267 ARG B O 1
ATOM 4287 N N . ILE B 1 268 ? -21.859 27.641 -0.502 1 84 268 ILE B N 1
ATOM 4288 C CA . ILE B 1 268 ? -21.469 28.391 0.683 1 84 268 ILE B CA 1
ATOM 4289 C C . ILE B 1 268 ? -20.75 29.672 0.266 1 84 268 ILE B C 1
ATOM 4291 O O . ILE B 1 268 ? -19.859 29.641 -0.574 1 84 268 ILE B O 1
ATOM 4295 N N . SER B 1 269 ? -21.391 30.984 0.473 1 70.19 269 SER B N 1
ATOM 4296 C CA . SER B 1 269 ? -20.781 32.281 0.189 1 70.19 269 SER B CA 1
ATOM 4297 C C . SER B 1 269 ? -19.891 32.75 1.332 1 70.19 269 SER B C 1
ATOM 4299 O O . SER B 1 269 ? -19.922 32.188 2.426 1 70.19 269 SER B O 1
ATOM 4301 N N . PRO B 1 270 ? -19.641 33.812 1.917 1 63.44 270 PRO B N 1
ATOM 4302 C CA . PRO B 1 270 ? -18.344 34.406 2.248 1 63.44 270 PRO B CA 1
ATOM 4303 C C . PRO B 1 270 ? -17.344 33.344 2.76 1 63.44 270 PRO B C 1
ATOM 4305 O O . PRO B 1 270 ? -17.703 32.188 2.939 1 63.44 270 PRO B O 1
ATOM 4308 N N . PRO B 1 271 ? -15.938 33.719 3.477 1 67.44 271 PRO B N 1
ATOM 4309 C CA . PRO B 1 271 ? -14.969 32.719 3.938 1 67.44 271 PRO B CA 1
ATOM 4310 C C . PRO B 1 271 ? -15.617 31.625 4.762 1 67.44 271 PRO B C 1
ATOM 4312 O O . PRO B 1 271 ? -16.719 31.812 5.297 1 67.44 271 PRO B O 1
ATOM 4315 N N . PRO B 1 272 ? -15.102 30.516 4.688 1 82.31 272 PRO B N 1
ATOM 4316 C CA . PRO B 1 272 ? -13.758 30.141 4.227 1 82.31 272 PRO B CA 1
ATOM 4317 C C . PRO B 1 272 ? -13.742 29.703 2.762 1 82.31 272 PRO B C 1
ATOM 4319 O O . PRO B 1 272 ? -14.781 29.328 2.211 1 82.31 272 PRO B O 1
ATOM 4322 N N . TYR B 1 273 ? -12.531 29.859 2.145 1 91.44 273 TYR B N 1
ATOM 4323 C CA . TYR B 1 273 ? -12.289 29.188 0.869 1 91.44 273 TYR B CA 1
ATOM 4324 C C . TYR B 1 273 ? -12.242 27.688 1.04 1 91.44 273 TYR B C 1
ATOM 4326 O O . TYR B 1 273 ? -11.477 27.172 1.857 1 91.44 273 TYR B O 1
ATOM 4334 N N . ILE B 1 274 ? -13.086 27.016 0.32 1 96.19 274 ILE B N 1
ATOM 4335 C CA . ILE B 1 274 ? -13.234 25.578 0.527 1 96.19 274 ILE B CA 1
ATOM 4336 C C . ILE B 1 274 ? -12.594 24.828 -0.637 1 96.19 274 ILE B C 1
ATOM 4338 O O . ILE B 1 274 ? -12.906 25.094 -1.801 1 96.19 274 ILE B O 1
ATOM 4342 N N . TYR B 1 275 ? -11.688 23.891 -0.334 1 96.06 275 TYR B N 1
ATOM 4343 C CA . TYR B 1 275 ? -11.023 23.062 -1.331 1 96.06 275 TYR B CA 1
ATOM 4344 C C . TYR B 1 275 ? -11.352 21.594 -1.115 1 96.06 275 TYR B C 1
ATOM 4346 O O . TYR B 1 275 ? -11.383 21.109 0.021 1 96.06 275 TYR B O 1
ATOM 4354 N N . ILE B 1 276 ? -11.68 20.875 -2.141 1 97.62 276 ILE B N 1
ATOM 4355 C CA . ILE B 1 276 ? -11.906 19.438 -2.148 1 97.62 276 ILE B CA 1
ATOM 4356 C C . ILE B 1 276 ? -10.961 18.766 -3.146 1 97.62 276 ILE B C 1
ATOM 4358 O O . ILE B 1 276 ? -11.367 18.391 -4.25 1 97.62 276 ILE B O 1
ATOM 4362 N N . PRO B 1 277 ? -9.75 18.484 -2.727 1 98.06 277 PRO B N 1
ATOM 4363 C CA . PRO B 1 277 ? -8.695 18.109 -3.666 1 98.06 277 PRO B CA 1
ATOM 4364 C C . PRO B 1 277 ? -8.789 16.641 -4.078 1 98.06 277 PRO B C 1
ATOM 4366 O O . PRO B 1 277 ? -9.398 15.828 -3.373 1 98.06 277 PRO B O 1
ATOM 4369 N N . GLU B 1 278 ? -8.266 16.359 -5.238 1 98 278 GLU B N 1
ATOM 4370 C CA . GLU B 1 278 ? -8.023 14.984 -5.68 1 98 278 GLU B CA 1
ATOM 4371 C C . GLU B 1 278 ? -6.691 14.461 -5.152 1 98 278 GLU B C 1
ATOM 4373 O O . GLU B 1 278 ? -5.875 15.234 -4.645 1 98 278 GLU B O 1
ATOM 4378 N N . ASP B 1 279 ? -6.523 13.172 -5.207 1 98.44 279 ASP B N 1
ATOM 4379 C CA . ASP B 1 279 ? -5.215 12.602 -4.887 1 98.44 279 ASP B CA 1
ATOM 4380 C C . ASP B 1 279 ? -4.121 13.211 -5.758 1 98.44 279 ASP B C 1
ATOM 4382 O O . ASP B 1 279 ? -4.32 13.422 -6.953 1 98.44 279 ASP B O 1
ATOM 4386 N N . PHE B 1 280 ? -2.959 13.539 -5.152 1 98.31 280 PHE B N 1
ATOM 4387 C CA . PHE B 1 280 ? -1.732 14.07 -5.734 1 98.31 280 PHE B CA 1
ATOM 4388 C C . PHE B 1 280 ? -1.86 15.562 -6.004 1 98.31 280 PHE B C 1
ATOM 4390 O O . PHE B 1 280 ? -0.905 16.203 -6.453 1 98.31 280 PHE B O 1
ATOM 4397 N N . GLU B 1 281 ? -3.002 16.156 -5.785 1 98.19 281 GLU B N 1
ATOM 4398 C CA . GLU B 1 281 ? -3.105 17.609 -5.941 1 98.19 281 GLU B CA 1
ATOM 4399 C C . GLU B 1 281 ? -2.232 18.328 -4.922 1 98.19 281 GLU B C 1
ATOM 4401 O O . GLU B 1 281 ? -2.174 17.938 -3.754 1 98.19 281 GLU B O 1
ATOM 4406 N N . THR B 1 282 ? -1.557 19.297 -5.387 1 98.44 282 THR B N 1
ATOM 4407 C CA . THR B 1 282 ? -0.703 20.141 -4.551 1 98.44 282 THR B CA 1
ATOM 4408 C C . THR B 1 282 ? -1.384 21.469 -4.246 1 98.44 282 THR B C 1
ATOM 4410 O O . THR B 1 282 ? -1.855 22.156 -5.156 1 98.44 282 THR B O 1
ATOM 4413 N N . LEU B 1 283 ? -1.477 21.812 -2.99 1 98.12 283 LEU B N 1
ATOM 4414 C CA . LEU B 1 283 ? -1.999 23.094 -2.541 1 98.12 283 LEU B CA 1
ATOM 4415 C C . LEU B 1 283 ? -0.898 23.938 -1.9 1 98.12 283 LEU B C 1
ATOM 4417 O O . LEU B 1 283 ? -0.213 23.469 -0.985 1 98.12 283 LEU B O 1
ATOM 4421 N N . LEU B 1 284 ? -0.675 25.109 -2.414 1 97.44 284 LEU B N 1
ATOM 4422 C CA . LEU B 1 284 ? 0.193 26.094 -1.789 1 97.44 284 LEU B CA 1
ATOM 4423 C C . LEU B 1 284 ? -0.624 27.109 -0.988 1 97.44 284 LEU B C 1
ATOM 4425 O O . LEU B 1 284 ? -1.384 27.891 -1.562 1 97.44 284 LEU B O 1
ATOM 4429 N N . VAL B 1 285 ? -0.477 27.047 0.312 1 96.62 285 VAL B N 1
ATOM 4430 C CA . VAL B 1 285 ? -1.303 27.859 1.191 1 96.62 285 VAL B CA 1
ATOM 4431 C C . VAL B 1 285 ? -0.457 28.984 1.8 1 96.62 285 VAL B C 1
ATOM 4433 O O . VAL B 1 285 ? 0.538 28.719 2.479 1 96.62 285 VAL B O 1
ATOM 4436 N N . LYS B 1 286 ? -0.881 30.188 1.555 1 92.62 286 LYS B N 1
ATOM 4437 C CA . LYS B 1 286 ? -0.236 31.344 2.182 1 92.62 286 LYS B CA 1
ATOM 4438 C C . LYS B 1 286 ? -0.77 31.578 3.594 1 92.62 286 LYS B C 1
ATOM 4440 O O . LYS B 1 286 ? -1.982 31.672 3.795 1 92.62 286 LYS B O 1
ATOM 4445 N N . LEU B 1 287 ? 0.124 31.531 4.496 1 91.62 287 LEU B N 1
ATOM 4446 C CA . LEU B 1 287 ? -0.268 31.766 5.883 1 91.62 287 LEU B CA 1
ATOM 4447 C C . LEU B 1 287 ? -0.148 33.25 6.238 1 91.62 287 LEU B C 1
ATOM 4449 O O . LEU B 1 287 ? 0.724 33.938 5.719 1 91.62 287 LEU B O 1
#

Organism: Pyrobaculum aerophilum (strain ATCC 51768 / DSM 7523 / JCM 9630 / CIP 104966 / NBRC 100827 / IM2) (NCBI:txid178306)

Radius of gyration: 30.0 Å; Cα contacts (8 Å, |Δi|>4): 1378; chains: 2; bounding box: 57×111×62 Å

InterPro domains:
  IPR001279 Metallo-beta-lactamase [PF12706] (33-250)
  IPR013471 Ribonuclease Z/BN [MF_01818] (4-285)
  IPR036866 Ribonuclease Z/Hydroxyacylglutathione hydrolase-like [G3DSA:3.60.15.10] (4-283)
  IPR036866 Ribonuclease Z/Hydroxyacylglutathione hydrolase-like [SSF56281] (5-279)

pLDDT: mean 95.05, std 4.98, range [62.53, 98.94]

Nearest PDB structures (foldseek):
  7wi1-assembly2_F  TM=7.098E-01  e=9.991E-13  uncultured bacterium
  7bzi-assembly1_E  TM=6.954E-01  e=1.185E-12  uncultured bacterium
  7bz4-assembly1_A  TM=6.922E-01  e=9.439E-13  uncultured bacterium
  7bzi-assembly2_D  TM=6.967E-01  e=2.483E-12  uncultured bacterium
  7bz3-assembly1_C  TM=7.024E-01  e=6.917E-12  uncultured bacterium

Solvent-accessible surface area (backbone atoms only — not comparable to full-atom values): 29081 Å² total; per-residue (Å²): 122,58,46,36,40,36,33,30,58,10,32,12,29,84,45,73,43,61,80,31,34,27,28,21,34,41,36,36,43,82,87,68,50,26,36,32,44,28,26,3,52,37,41,58,43,51,35,36,63,73,71,39,57,69,48,69,40,58,33,36,40,33,27,41,81,54,60,39,30,37,52,14,42,64,59,35,53,51,52,12,45,75,69,73,28,78,60,34,35,31,34,34,75,89,46,42,71,69,49,41,74,73,73,39,52,66,37,54,56,50,75,56,94,52,37,36,39,34,60,38,66,48,37,39,87,54,79,35,20,14,42,41,35,39,36,57,73,34,47,46,70,27,62,87,62,45,67,90,60,52,71,70,49,50,53,37,21,28,70,61,33,65,37,75,56,92,96,44,76,48,47,30,78,77,28,34,31,86,86,53,71,36,64,47,32,36,36,37,37,45,69,26,16,88,40,66,69,44,38,64,72,66,38,66,28,49,32,33,38,33,34,25,41,32,52,82,86,56,56,65,68,60,36,39,74,69,14,28,20,26,46,66,47,37,52,50,49,32,58,68,17,58,19,51,32,33,37,44,31,31,32,35,60,88,42,94,63,65,60,64,50,49,53,59,54,66,70,58,77,74,86,44,51,74,42,73,68,55,55,68,40,72,45,79,42,76,98,122,59,47,36,40,36,34,30,57,10,33,14,27,84,46,75,44,62,80,30,35,27,28,21,33,41,35,36,44,81,87,68,50,28,36,31,43,28,26,3,52,38,41,55,43,50,36,37,64,74,71,39,57,67,48,67,40,57,33,34,40,34,27,40,80,55,58,38,29,39,51,14,42,63,60,37,52,51,50,12,46,76,70,72,28,78,60,34,35,30,34,33,76,92,46,41,68,68,48,42,74,72,73,38,53,67,37,51,58,51,74,56,95,51,36,36,37,35,60,39,66,47,37,39,84,54,80,35,20,13,42,40,34,40,36,58,74,35,48,46,70,26,64,87,62,46,66,89,60,52,72,70,48,50,54,37,22,28,70,60,33,65,37,74,56,92,94,43,76,48,48,30,78,77,27,34,31,85,84,53,69,38,65,46,32,36,37,37,37,46,68,28,16,87,41,67,68,41,39,64,71,66,38,67,29,49,31,34,37,32,34,25,40,31,52,82,86,56,56,64,67,60,36,39,73,68,13,27,22,26,47,66,48,38,52,51,49,33,60,67,17,58,19,49,32,33,36,44,32,32,33,34,61,88,45,93,61,63,61,65,50,49,55,60,55,67,70,57,72,74,84,45,51,75,43,74,66,54,56,67,40,72,45,79,42,77,97

Sequence (574 aa):
MPIVKLVILGSGGAVPKADRMLPAIYLEDWLGHRVLLDAGEGVQYRLLQIGISPSSLTLIAVTHMHEDHILGLPGLVITSKFLGGRLKVLAPKSMHGALSKLGVEVADSYEEERFKIKCVEVCHTVDACGWLIQWDVGYKLDLSKTSGLPKWALTELIKGKPVKIGDRIITPEEVADPAHKRFKYLLYTGDTAPCPEMWKKVGSVDVLIHEATFADDVSPSKAHEEGHSTVADAIEAARALNAQVLILTHVSARYPDKSRHRELASRISPPPYIYIPEDFETLLVKLMPIVKLVILGSGGAVPKADRMLPAIYLEDWLGHRVLLDAGEGVQYRLLQIGISPSSLTLIAVTHMHEDHILGLPGLVITSKFLGGRLKVLAPKSMHGALSKLGVEVADSYEEERFKIKCVEVCHTVDACGWLIQWDVGYKLDLSKTSGLPKWALTELIKGKPVKIGDRIITPEEVADPAHKRFKYLLYTGDTAPCPEMWKKVGSVDVLIHEATFADDVSPSKAHEEGHSTVADAIEAARALNAQVLILTHVSARYPDKSRHRELASRISPPPYIYIPEDFETLLVKL

Foldseek 3Di:
DKKKKKAFQAFAADDDDPFGAFGWIWIATPVQATEIEFFAAPSQVSCVVVPHHLQSHAEYEFWDDDRSRHVRPLVSQVRNVVVVHAYEYEFFPVCQVVVVVSVHHYHQKDDDQQKIWGFFAAAAPDTTTKIKIKGQQFFAFACVQCPPPDPVQVVCLRSQHWDDDPNDIHGNVNGGDPVDDRMAIEIEGPQAQQDVVSLVVLAAHAEYEFEAQAEPPDDSVVQVVRGHGHLVSQVVSCVSRVYQEYEYGNHYVVDVDCVRSVVRVVPDDDDRHYHHDTHRDMDIDDD/DWKKKKAFQAFAADDDDPFGAFGWIWIATPVGATEIEFFAAPSQVSCVVVPHHLQSHAEYEFWADDRSRHVRPLVSQVRNVVVVHAYEYEFFPVCQVVVVVSVHHYHQKDDDQQKIWGFFAAAAPDTTTKIKIKGQQFFAFACVQCPPPDPVQVVQLRSQHWDDDPNDIHGNVNGGDPVDDRMAIEIEGPQAQQDVVSLVVLAAHQEYEFEAQAEPPDDSVVQVVRGHGHLVSQVVSCVSRVYQEYEYGNHYVVDVDCVRSVVVQVPDDDDRHYHHDTHRDMDIDDD